Protein AF-0000000074022578 (afdb_homodimer)

Nearest PDB structures (foldseek):
  7dhf-assembly2_B  TM=2.311E-01  e=5.579E-01  Vibrio vulnificus
  8ev3-assembly1_x  TM=5.464E-01  e=2.490E+00  Schizosaccharomyces pombe

InterPro domains:
  IPR003226 MYG1 exonuclease [PF03690] (6-300)
  IPR003226 MYG1 exonuclease [PTHR11215] (5-303)

Foldseek 3Di:
DAAAEEEEADDQDFPQVLLLCLLVCLLRVNHYYHHHQDQVVQQQDPNYAAFCHDQDDDVVSNHQHQPHVPGDADPVRQGFHRNLSSLVNRVLVSLVSLVQDPVCSVVLSVVCCVPPRRVSGCPVVVVDDLCVVPPCSCVDPRNVLSVLQDDPPPPDPCRNVVSSVVSNVVSSVVSSVSSVLSSQLVVCLVQLLVQLVVCVQPLEGEHAADGDRQVSCVVVVVLSNFWYWYDDVQKIKIFFDAPDPVDPHGSFFFDQQQAFDAAPSNCVSQVFHQWGHAHNRRGMTMGRDPVRVVSSVVSRSVVRD/DAAAEEEEADDQDFPQVLLLCLLVCLLRVNHDYHHHQDQVVQQQDPNYAAFCHDQDDDVVSNHQHQPHVPGDADPVRQGFHRNLSSLVNRVLVSLVSLVQDPVCSVVLSVVCCVPPRRVSGCPVVVVDDLCVCPPCSCVDPRNVLSVLQDDPPPPDPCRNVVSSVVSNVVSSVVSSVSSVLSSQLVVCLVQLLVQLVVCVQPLEGEHAADGDRQVSCVVVVVLSNAWYWYDDVQKIKIFFDAPDPVDPHGSFFFDQQQAFDAQPSNCVSQVFHQWGHAHNRRGMTMGRDPVRVVSSVVSRSVVRD

Secondary structure (DSSP, 8-state):
----EEEE--SS--HHHHHHHHHHHHHSTTPEEEE---HHHHS--TTEEEES-SS-EETTTTEE---SSSPPB-TTSPBP-HHHHHHHHHHHHHHHHTT--HHHHHHHHHHHIIIIIHHHHHHHHTSS-GGGGGGGGGGBHHHHHHTTSPPTT---TTHHHHHHHHHHHHHHHHHHHHHHHHHHHHHHHHHHHHHHHHHTT-SEEE-SSS---HHHHHHTT-TT--EEEEEETTEEEEEE-BS-TT---BSSPPPGGGTT-BHHHHHHHHT-TTEEEE-TTSSEEEESSHHHHHHHHHHHHHHH-/----EEEE--SS--HHHHHHHHHHHHHSTTPEEEE---HHHHS--TTEEEES-SS-EETTTTEE---SSSPPB-TTSPBP-HHHHHHHHHHHHHHHHTT--HHHHHHHHHHHIIIIIHHHHHHHHTSS-GGGGGGGGGGBHHHHHHTTSPPTT---TTHHHHHHHHHHHHHHHHHHHHHHHHHHHHHHHHHHHHHHHHHTT-SEEE-SSS---HHHHHHTT-TT--EEEEEETTEEEEEE-BS-TT---BSSPPPGGGTT-BHHHHHHHH--TTEEEE-TTSSEEEESSHHHHHHHHHHHHHHH-

pLDDT: mean 96.62, std 3.14, range [71.25, 98.94]

Radius of gyration: 27.1 Å; Cα contacts (8 Å, |Δi|>4): 1157; chains: 2; bounding box: 61×81×57 Å

Sequence (610 aa):
MTITHLVTHSGGFHADELLSSVVLTRLFPDAEIVRTRDKTMIAPAGEKIIYDVGGAYDAEAQIFDHHQRPGPMRSDDQPYSSFGLIWAHYGRAYLESMDVPADDIEAIHHKFDTKFVLPIDLLDNGAMEPSVAGPLSVLTLPSLLGSLKPVFDDASPTADDDAFMSALPIARSFVEAQIRNLAAKFRSRQIVDKAIADAGTSPILELPMGMPFRSALDDAEADHILFVVVPRGEDWTLGGIKLSGDTFDQRADLPASWAGLTDEALEAACGVKGAKFCHNARFIAVADSRDAIMEMAQIAVKEAQMTITHLVTHSGGFHADELLSSVVLTRLFPDAEIVRTRDKTMIAPAGEKIIYDVGGAYDAEAQIFDHHQRPGPMRSDDQPYSSFGLIWAHYGRAYLESMDVPADDIEAIHHKFDTKFVLPIDLLDNGAMEPSVAGPLSVLTLPSLLGSLKPVFDDASPTADDDAFMSALPIARSFVEAQIRNLAAKFRSRQIVDKAIADAGTSPILELPMGMPFRSALDDAEADHILFVVVPRGEDWTLGGIKLSGDTFDQRADLPASWAGLTDEALEAACGVKGAKFCHNARFIAVADSRDAIMEMAQIAVKEAQ

Organism: NCBI:txid1655543

Structure (mmCIF, N/CA/C/O backbone):
data_AF-0000000074022578-model_v1
#
loop_
_entity.id
_entity.type
_entity.pdbx_description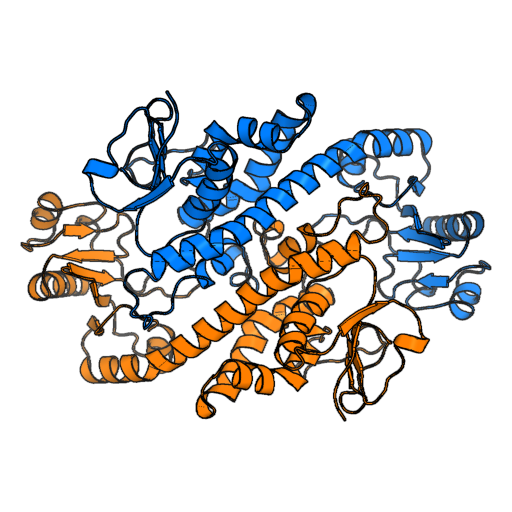
1 polymer 'Metal-dependent hydrolase'
#
loop_
_atom_site.group_PDB
_atom_site.id
_atom_site.type_symbol
_atom_site.label_atom_id
_atom_site.label_alt_id
_atom_site.label_comp_id
_atom_site.label_asym_id
_atom_site.label_entity_id
_atom_site.label_seq_id
_atom_site.pdbx_PDB_ins_code
_atom_site.Cartn_x
_atom_site.Cartn_y
_atom_site.Cartn_z
_atom_site.occupancy
_atom_site.B_iso_or_equiv
_atom_site.auth_seq_id
_atom_site.auth_comp_id
_atom_site.auth_asym_id
_atom_site.auth_atom_id
_atom_site.pdbx_PDB_model_num
ATOM 1 N N . MET A 1 1 ? -25.031 -19.594 18.766 1 71.25 1 MET A N 1
ATOM 2 C CA . MET A 1 1 ? -23.922 -20.516 18.5 1 71.25 1 MET A CA 1
ATOM 3 C C . MET A 1 1 ? -22.609 -19.75 18.359 1 71.25 1 MET A C 1
ATOM 5 O O . MET A 1 1 ? -22.594 -18.625 17.875 1 71.25 1 MET A O 1
ATOM 9 N N . THR A 1 2 ? -21.609 -20.25 19.094 1 91.69 2 THR A N 1
ATOM 10 C CA . THR A 1 2 ? -20.312 -19.594 19.141 1 91.69 2 THR A CA 1
ATOM 11 C C . THR A 1 2 ? -19.484 -19.938 17.906 1 91.69 2 THR A C 1
ATOM 13 O O . THR A 1 2 ? -19.422 -21.109 17.5 1 91.69 2 THR A O 1
ATOM 16 N N . ILE A 1 3 ? -19.031 -18.984 17.172 1 97.06 3 ILE A N 1
ATOM 17 C CA . ILE A 1 3 ? -18.156 -19.188 16.016 1 97.06 3 ILE A CA 1
ATOM 18 C C . ILE A 1 3 ? -16.797 -19.703 16.469 1 97.06 3 ILE A C 1
ATOM 20 O O . ILE A 1 3 ? -16.109 -19.047 17.266 1 97.06 3 ILE A O 1
ATOM 24 N N . THR A 1 4 ? -16.359 -20.922 15.961 1 97.88 4 THR A N 1
ATOM 25 C CA . THR A 1 4 ? -15.125 -21.531 16.422 1 97.88 4 THR A CA 1
ATOM 26 C C . THR A 1 4 ? -14.102 -21.578 15.289 1 97.88 4 THR A C 1
ATOM 28 O O . THR A 1 4 ? -12.898 -21.719 15.531 1 97.88 4 THR A O 1
ATOM 31 N N . HIS A 1 5 ? -14.594 -21.5 14.023 1 98.38 5 HIS A N 1
ATOM 32 C CA . HIS A 1 5 ? -13.688 -21.641 12.898 1 98.38 5 HIS A CA 1
ATOM 33 C C . HIS A 1 5 ? -13.945 -20.562 11.844 1 98.38 5 HIS A C 1
ATOM 35 O O . HIS A 1 5 ? -15.102 -20.281 11.508 1 98.38 5 HIS A O 1
ATOM 41 N N . LEU A 1 6 ? -12.93 -19.953 11.367 1 98.81 6 LEU A N 1
ATOM 42 C CA . LEU A 1 6 ? -12.898 -19.094 10.18 1 98.81 6 LEU A CA 1
ATOM 43 C C . LEU A 1 6 ? -12.188 -19.797 9.023 1 98.81 6 LEU A C 1
ATOM 45 O O . LEU A 1 6 ? -10.961 -19.938 9.047 1 98.81 6 LEU A O 1
ATOM 49 N N . VAL A 1 7 ? -12.914 -20.219 8.016 1 98.75 7 VAL A N 1
ATOM 50 C CA . VAL A 1 7 ? -12.398 -21.156 7.027 1 98.75 7 VAL A CA 1
ATOM 51 C C . VAL A 1 7 ? -12.203 -20.438 5.688 1 98.75 7 VAL A C 1
ATOM 53 O O . VAL A 1 7 ? -13.141 -19.828 5.164 1 98.75 7 VAL A O 1
ATOM 56 N N . THR A 1 8 ? -11.062 -20.422 5.102 1 98.69 8 THR A N 1
ATOM 57 C CA . THR A 1 8 ? -10.742 -19.875 3.783 1 98.69 8 THR A CA 1
ATOM 58 C C . THR A 1 8 ? -9.812 -20.828 3.027 1 98.69 8 THR A C 1
ATOM 60 O O . THR A 1 8 ? -9.492 -21.906 3.514 1 98.69 8 THR A O 1
ATOM 63 N N . HIS A 1 9 ? -9.414 -20.516 1.841 1 96.88 9 HIS A N 1
ATOM 64 C CA . HIS A 1 9 ? -8.695 -21.469 1.003 1 96.88 9 HIS A CA 1
ATOM 65 C C . HIS A 1 9 ? -7.219 -21.531 1.382 1 96.88 9 HIS A C 1
ATOM 67 O O . HIS A 1 9 ? -6.656 -20.547 1.863 1 96.88 9 HIS A O 1
ATOM 73 N N . SER A 1 10 ? -6.613 -22.672 1.187 1 95.62 10 SER A N 1
ATOM 74 C CA . SER A 1 10 ? -5.176 -22.859 1.371 1 95.62 10 SER A CA 1
ATOM 75 C C . SER A 1 10 ? -4.391 -22.328 0.176 1 95.62 10 SER A C 1
ATOM 77 O O . SER A 1 10 ? -4.98 -21.828 -0.789 1 95.62 10 SER A O 1
ATOM 79 N N . GLY A 1 11 ? -3.023 -22.312 0.274 1 94 11 GLY A N 1
ATOM 80 C CA . GLY A 1 11 ? -2.184 -21.875 -0.829 1 94 11 GLY A CA 1
ATOM 81 C C . GLY A 1 11 ? -1.957 -20.375 -0.843 1 94 11 GLY A C 1
ATOM 82 O O . GLY A 1 11 ? -2.018 -19.719 0.201 1 94 11 GLY A O 1
ATOM 83 N N . GLY A 1 12 ? -1.578 -19.875 -2 1 94.94 12 GLY A N 1
ATOM 84 C CA . GLY A 1 12 ? -1.335 -18.453 -2.131 1 94.94 12 GLY A CA 1
ATOM 85 C C . GLY A 1 12 ? -2.549 -17.609 -1.796 1 94.94 12 GLY A C 1
ATOM 86 O O . GLY A 1 12 ? -3.658 -17.891 -2.25 1 94.94 12 GLY A O 1
ATOM 87 N N . PHE A 1 13 ? -2.365 -16.641 -0.961 1 97.62 13 PHE A N 1
ATOM 88 C CA . PHE A 1 13 ? -3.482 -15.82 -0.514 1 97.62 13 PHE A CA 1
ATOM 89 C C . PHE A 1 13 ? -3.59 -14.555 -1.352 1 97.62 13 PHE A C 1
ATOM 91 O O . PHE A 1 13 ? -2.646 -14.188 -2.053 1 97.62 13 PHE A O 1
ATOM 98 N N . HIS A 1 14 ? -4.754 -13.984 -1.362 1 97.38 14 HIS A N 1
ATOM 99 C CA . HIS A 1 14 ? -5.062 -12.703 -1.983 1 97.38 14 HIS A CA 1
ATOM 100 C C . HIS A 1 14 ? -5.48 -11.672 -0.94 1 97.38 14 HIS A C 1
ATOM 102 O O . HIS A 1 14 ? -5.688 -12.016 0.227 1 97.38 14 HIS A O 1
ATOM 108 N N . ALA A 1 15 ? -5.562 -10.461 -1.386 1 98.62 15 ALA A N 1
ATOM 109 C CA . ALA A 1 15 ? -5.891 -9.367 -0.472 1 98.62 15 ALA A CA 1
ATOM 110 C C . ALA A 1 15 ? -7.289 -9.547 0.112 1 98.62 15 ALA A C 1
ATOM 112 O O . ALA A 1 15 ? -7.523 -9.242 1.284 1 98.62 15 ALA A O 1
ATOM 113 N N . ASP A 1 16 ? -8.266 -10.055 -0.686 1 98.62 16 ASP A N 1
ATOM 114 C CA . ASP A 1 16 ? -9.656 -10.055 -0.247 1 98.62 16 ASP A CA 1
ATOM 115 C C . ASP A 1 16 ? -9.859 -10.984 0.944 1 98.62 16 ASP A C 1
ATOM 117 O O . ASP A 1 16 ? -10.422 -10.586 1.964 1 98.62 16 ASP A O 1
ATOM 121 N N . GLU A 1 17 ? -9.328 -12.203 0.946 1 98.75 17 GLU A N 1
ATOM 122 C CA . GLU A 1 17 ? -9.555 -13.07 2.1 1 98.75 17 GLU A CA 1
ATOM 123 C C . GLU A 1 17 ? -8.664 -12.664 3.271 1 98.75 17 GLU A C 1
ATOM 125 O O . GLU A 1 17 ? -9.023 -12.875 4.434 1 98.75 17 GLU A O 1
ATOM 130 N N . LEU A 1 18 ? -7.473 -12.109 2.977 1 98.88 18 LEU A N 1
ATOM 131 C CA . LEU A 1 18 ? -6.637 -11.594 4.051 1 98.88 18 LEU A CA 1
ATOM 132 C C . LEU A 1 18 ? -7.336 -10.461 4.793 1 98.88 18 LEU A C 1
ATOM 134 O O . LEU A 1 18 ? -7.387 -10.453 6.023 1 98.88 18 LEU A O 1
ATOM 138 N N . LEU A 1 19 ? -7.891 -9.531 4.098 1 98.94 19 LEU A N 1
ATOM 139 C CA . LEU A 1 19 ? -8.578 -8.391 4.691 1 98.94 19 LEU A CA 1
ATOM 140 C C . LEU A 1 19 ? -9.883 -8.828 5.348 1 98.94 19 LEU A C 1
ATOM 142 O O . LEU A 1 19 ? -10.289 -8.266 6.367 1 98.94 19 LEU A O 1
ATOM 146 N N . SER A 1 20 ? -10.578 -9.836 4.75 1 98.94 20 SER A N 1
ATOM 147 C CA . SER A 1 20 ? -11.719 -10.453 5.434 1 98.94 20 SER A CA 1
ATOM 148 C C . SER A 1 20 ? -11.312 -10.992 6.805 1 98.94 20 SER A C 1
ATOM 150 O O . SER A 1 20 ? -12.047 -10.82 7.781 1 98.94 20 SER A O 1
ATOM 152 N N . SER A 1 21 ? -10.188 -11.602 6.859 1 98.94 21 SER A N 1
ATOM 153 C CA . SER A 1 21 ? -9.695 -12.195 8.102 1 98.94 21 SER A CA 1
ATOM 154 C C . SER A 1 21 ? -9.422 -11.125 9.148 1 98.94 21 SER A C 1
ATOM 156 O O . SER A 1 21 ? -9.586 -11.367 10.352 1 98.94 21 SER A O 1
ATOM 158 N N . VAL A 1 22 ? -8.984 -9.922 8.75 1 98.94 22 VAL A N 1
ATOM 159 C CA . VAL A 1 22 ? -8.789 -8.812 9.68 1 98.94 22 VAL A CA 1
ATOM 160 C C . VAL A 1 22 ? -10.102 -8.516 10.406 1 98.94 22 VAL A C 1
ATOM 162 O O . VAL A 1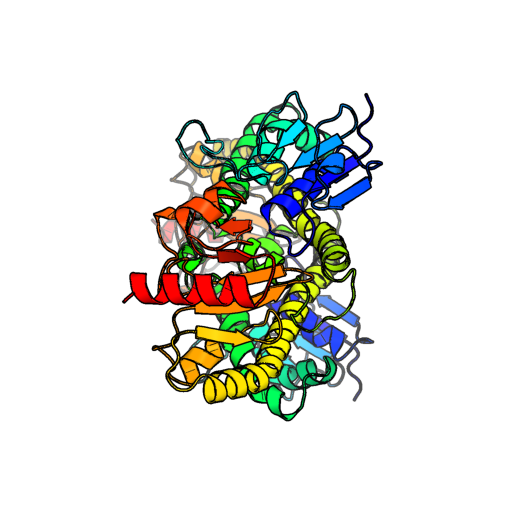 22 ? -10.117 -8.43 11.641 1 98.94 22 VAL A O 1
ATOM 165 N N . VAL A 1 23 ? -11.18 -8.445 9.672 1 98.94 23 VAL A N 1
ATOM 166 C CA . VAL A 1 23 ? -12.492 -8.125 10.234 1 98.94 23 VAL A CA 1
ATOM 167 C C . VAL A 1 23 ? -12.953 -9.266 11.148 1 98.94 23 VAL A C 1
ATOM 169 O O . VAL A 1 23 ? -13.312 -9.031 12.305 1 98.94 23 VAL A O 1
ATOM 172 N N . LEU A 1 24 ? -12.836 -10.477 10.664 1 98.94 24 LEU A N 1
ATOM 173 C CA . LEU A 1 24 ? -13.43 -11.625 11.336 1 98.94 24 LEU A CA 1
ATOM 174 C C . LEU A 1 24 ? -12.656 -11.969 12.609 1 98.94 24 LEU A C 1
ATOM 176 O O . LEU A 1 24 ? -13.25 -12.359 13.617 1 98.94 24 LEU A O 1
ATOM 180 N N . THR A 1 25 ? -11.336 -11.852 12.633 1 98.88 25 THR A N 1
ATOM 181 C CA . THR A 1 25 ? -10.547 -12.227 13.797 1 98.88 25 THR A CA 1
ATOM 182 C C . THR A 1 25 ? -10.727 -11.211 14.922 1 98.88 25 THR A C 1
ATOM 184 O O . THR A 1 25 ? -10.469 -11.508 16.094 1 98.88 25 THR A O 1
ATOM 187 N N . ARG A 1 26 ? -11.078 -9.984 14.594 1 98.62 26 ARG A N 1
ATOM 188 C CA . ARG A 1 26 ? -11.414 -9.039 15.648 1 98.62 26 ARG A CA 1
ATOM 189 C C . ARG A 1 26 ? -12.758 -9.375 16.281 1 98.62 26 ARG A C 1
ATOM 191 O O . ARG A 1 26 ? -12.906 -9.305 17.5 1 98.62 26 ARG A O 1
ATOM 198 N N . LEU A 1 27 ? -13.734 -9.727 15.469 1 98.69 27 LEU A N 1
ATOM 199 C CA . LEU A 1 27 ? -15.086 -9.992 15.938 1 98.69 27 LEU A CA 1
ATOM 200 C C . LEU A 1 27 ? -15.164 -11.344 16.641 1 98.69 27 LEU A C 1
ATOM 202 O O . LEU A 1 27 ? -15.984 -11.531 17.547 1 98.69 27 LEU A O 1
ATOM 206 N N . PHE A 1 28 ? -14.344 -12.273 16.203 1 98.56 28 PHE A N 1
ATOM 207 C CA . PHE A 1 28 ? -14.305 -13.617 16.766 1 98.56 28 PHE A CA 1
ATOM 208 C C . PHE A 1 28 ? -12.883 -13.992 17.172 1 98.56 28 PHE A C 1
ATOM 210 O O . PHE A 1 28 ? -12.297 -14.93 16.609 1 98.56 28 PHE A O 1
ATOM 217 N N . PRO A 1 29 ? -12.375 -13.422 18.203 1 97.69 29 PRO A N 1
ATOM 218 C CA . PRO A 1 29 ? -10.961 -13.531 18.562 1 97.69 29 PRO A CA 1
ATOM 219 C C . PRO A 1 29 ? -10.57 -14.938 19.016 1 97.69 29 PRO A C 1
ATOM 221 O O . PRO A 1 29 ? -9.391 -15.305 18.969 1 97.69 29 PRO A O 1
ATOM 224 N N . ASP A 1 30 ? -11.5 -15.766 19.375 1 97.69 30 ASP A N 1
ATOM 225 C CA . ASP A 1 30 ? -11.195 -17.109 19.875 1 97.69 30 ASP A CA 1
ATOM 226 C C . ASP A 1 30 ? -11.297 -18.141 18.766 1 97.69 30 ASP A C 1
ATOM 228 O O . ASP A 1 30 ? -10.953 -19.312 18.969 1 97.69 30 ASP A O 1
ATOM 232 N N . ALA A 1 31 ? -11.82 -17.719 17.594 1 98.56 31 ALA A N 1
ATOM 233 C CA . ALA A 1 31 ? -11.969 -18.641 16.469 1 98.56 31 ALA A CA 1
ATOM 234 C C . ALA A 1 31 ? -10.617 -18.969 15.844 1 98.56 31 ALA A C 1
ATOM 236 O O . ALA A 1 31 ? -9.734 -18.109 15.789 1 98.56 31 ALA A O 1
ATOM 237 N N . GLU A 1 32 ? -10.484 -20.156 15.406 1 98.38 32 GLU A N 1
ATOM 238 C CA . GLU A 1 32 ? -9.281 -20.594 14.703 1 98.38 32 GLU A CA 1
ATOM 239 C C . GLU A 1 32 ? -9.398 -20.359 13.203 1 98.38 32 GLU A C 1
ATOM 241 O O . GLU A 1 32 ? -10.406 -20.719 12.594 1 98.38 32 GLU A O 1
ATOM 246 N N . ILE A 1 33 ? -8.422 -19.766 12.586 1 98.69 33 ILE A N 1
ATOM 247 C CA . ILE A 1 33 ? -8.367 -19.672 11.133 1 98.69 33 ILE A CA 1
ATOM 248 C C . ILE A 1 33 ? -7.938 -21.016 10.539 1 98.69 33 ILE A C 1
ATOM 250 O O . ILE A 1 33 ? -6.906 -21.562 10.93 1 98.69 33 ILE A O 1
ATOM 254 N N . VAL A 1 34 ? -8.695 -21.516 9.664 1 98.44 34 VAL A N 1
ATOM 255 C CA . VAL A 1 34 ? -8.406 -22.766 8.969 1 98.44 34 VAL A CA 1
ATOM 256 C C . VAL A 1 34 ? -8.281 -22.5 7.469 1 98.44 34 VAL A C 1
ATOM 258 O O . VAL A 1 34 ? -9.25 -22.094 6.82 1 98.44 34 VAL A O 1
ATOM 261 N N . ARG A 1 35 ? -7.145 -22.703 6.93 1 98.25 35 ARG A N 1
ATOM 262 C CA . ARG A 1 35 ? -6.926 -22.562 5.492 1 98.25 35 ARG A CA 1
ATOM 263 C C . ARG A 1 35 ? -6.867 -23.922 4.812 1 98.25 35 ARG A C 1
ATOM 265 O O . ARG A 1 35 ? -5.918 -24.688 5.02 1 98.25 35 ARG A O 1
ATOM 272 N N . THR A 1 36 ? -7.898 -24.219 4.016 1 97.06 36 THR A N 1
ATOM 273 C CA . THR A 1 36 ? -8.039 -25.562 3.496 1 97.06 36 THR A CA 1
ATOM 274 C C . THR A 1 36 ? -8.883 -25.578 2.223 1 97.06 36 THR A C 1
ATOM 276 O O . THR A 1 36 ? -9.562 -24.594 1.918 1 97.06 36 THR A O 1
ATOM 279 N N . ARG A 1 37 ? -8.742 -26.641 1.455 1 90.19 37 ARG A N 1
ATOM 280 C CA . ARG A 1 37 ? -9.617 -26.875 0.31 1 90.19 37 ARG A CA 1
ATOM 281 C C . ARG A 1 37 ? -10.445 -28.141 0.503 1 90.19 37 ARG A C 1
ATOM 283 O O . ARG A 1 37 ? -11.133 -28.594 -0.419 1 90.19 37 ARG A O 1
ATOM 290 N N . ASP A 1 38 ? -10.328 -28.656 1.715 1 93.44 38 ASP A N 1
ATOM 291 C CA . ASP A 1 38 ? -11.094 -29.859 2.053 1 93.44 38 ASP A CA 1
ATOM 292 C C . ASP A 1 38 ? -12.594 -29.562 2.043 1 93.44 38 ASP A C 1
ATOM 294 O O . ASP A 1 38 ? -13.078 -28.734 2.816 1 93.44 38 ASP A O 1
ATOM 298 N N . LYS A 1 39 ? -13.367 -30.297 1.326 1 91.5 39 LYS A N 1
ATOM 299 C CA . LYS A 1 39 ? -14.789 -30.047 1.109 1 91.5 39 LYS A CA 1
ATOM 300 C C . LYS A 1 39 ? -15.578 -30.203 2.408 1 91.5 39 LYS A C 1
ATOM 302 O O . LYS A 1 39 ? -16.578 -29.5 2.619 1 91.5 39 LYS A O 1
ATOM 307 N N . THR A 1 40 ? -15.148 -31.094 3.162 1 93.31 40 THR A N 1
ATOM 308 C CA . THR A 1 40 ? -15.844 -31.328 4.426 1 93.31 40 THR A CA 1
ATOM 309 C C . THR A 1 40 ? -15.719 -30.109 5.344 1 93.31 40 THR A C 1
ATOM 311 O O . THR A 1 40 ? -16.688 -29.734 6.008 1 93.31 40 THR A O 1
ATOM 314 N N . MET A 1 41 ? -14.562 -29.516 5.336 1 94.5 41 MET A N 1
ATOM 315 C CA . MET A 1 41 ? -14.312 -28.359 6.191 1 94.5 41 MET A CA 1
ATOM 316 C C . MET A 1 41 ? -14.969 -27.109 5.621 1 94.5 41 MET A C 1
ATOM 318 O O . MET A 1 41 ? -15.32 -26.188 6.367 1 94.5 41 MET A O 1
ATOM 322 N N . ILE A 1 42 ? -15.18 -27.109 4.332 1 96 42 ILE A N 1
ATOM 323 C CA . ILE A 1 42 ? -15.711 -25.922 3.672 1 96 42 ILE A CA 1
ATOM 324 C C . ILE A 1 42 ? -17.234 -25.984 3.633 1 96 42 ILE A C 1
ATOM 326 O O . ILE A 1 42 ? -17.891 -25.016 3.232 1 96 42 ILE A O 1
ATOM 330 N N . ALA A 1 43 ? -17.859 -26.969 4.148 1 95.12 43 ALA A N 1
ATOM 331 C CA . ALA A 1 43 ? -19.312 -27.078 4.223 1 95.12 43 ALA A CA 1
ATOM 332 C C . ALA A 1 43 ? -19.875 -26.188 5.328 1 95.12 43 ALA A C 1
ATOM 334 O O . ALA A 1 43 ? -19.328 -26.156 6.441 1 95.12 43 ALA A O 1
ATOM 335 N N . PRO A 1 44 ? -20.875 -25.406 4.996 1 94.94 44 PRO A N 1
ATOM 336 C CA . PRO A 1 44 ? -21.453 -24.531 6.016 1 94.94 44 PRO A CA 1
ATOM 337 C C . PRO A 1 44 ? -21.891 -25.281 7.27 1 94.94 44 PRO A C 1
ATOM 339 O O . PRO A 1 44 ? -22.375 -26.406 7.18 1 94.94 44 PRO A O 1
ATOM 342 N N . ALA A 1 45 ? -21.641 -24.672 8.359 1 94.69 45 ALA A N 1
ATOM 343 C CA . ALA A 1 45 ? -22.047 -25.125 9.688 1 94.69 45 ALA A CA 1
ATOM 344 C C . ALA A 1 45 ? -22.203 -23.938 10.641 1 94.69 45 ALA A C 1
ATOM 346 O O . ALA A 1 45 ? -21.625 -22.891 10.438 1 94.69 45 ALA A O 1
ATOM 347 N N . GLY A 1 46 ? -22.984 -24.109 11.68 1 94.25 46 GLY A N 1
ATOM 348 C CA . GLY A 1 46 ? -23.344 -23.016 12.578 1 94.25 46 GLY A CA 1
ATOM 349 C C . GLY A 1 46 ? -22.141 -22.438 13.297 1 94.25 46 GLY A C 1
ATOM 350 O O . GLY A 1 46 ? -22.172 -21.266 13.695 1 94.25 46 GLY A O 1
ATOM 351 N N . GLU A 1 47 ? -21.141 -23.172 13.422 1 96.62 47 GLU A N 1
ATOM 352 C CA . GLU A 1 47 ? -19.984 -22.719 14.195 1 96.62 47 GLU A CA 1
ATOM 353 C C . GLU A 1 47 ? -18.875 -22.219 13.289 1 96.62 47 GLU A C 1
ATOM 355 O O . GLU A 1 47 ? -17.781 -21.875 13.766 1 96.62 47 GLU A O 1
ATOM 360 N N . LYS A 1 48 ? -19.109 -22.109 11.961 1 97.88 48 LYS A N 1
ATOM 361 C CA . LYS A 1 48 ? -18.078 -21.734 10.992 1 97.88 48 LYS A CA 1
ATOM 362 C C . LYS A 1 48 ? -18.5 -20.5 10.195 1 97.88 48 LYS A C 1
ATOM 364 O O . LYS A 1 48 ? -19.688 -20.281 9.961 1 97.88 48 LYS A O 1
ATOM 369 N N . ILE A 1 49 ? -17.578 -19.672 9.844 1 98.69 49 ILE A N 1
ATOM 370 C CA . ILE A 1 49 ? -17.688 -18.688 8.773 1 98.69 49 ILE A CA 1
ATOM 371 C C . ILE A 1 49 ? -16.766 -19.062 7.621 1 98.69 49 ILE A C 1
ATOM 373 O O . ILE A 1 49 ? -15.555 -19.219 7.816 1 98.69 49 ILE A O 1
ATOM 377 N N . ILE A 1 50 ? -17.328 -19.328 6.484 1 98.81 50 ILE A N 1
ATOM 378 C CA . ILE A 1 50 ? -16.594 -19.719 5.293 1 98.81 50 ILE A CA 1
ATOM 379 C C . ILE A 1 50 ? -16.5 -18.547 4.324 1 98.81 50 ILE A C 1
ATOM 381 O O . ILE A 1 50 ? -17.5 -17.891 4.027 1 98.81 50 ILE A O 1
ATOM 385 N N . TYR A 1 51 ? -15.297 -18.219 3.881 1 98.75 51 TYR A N 1
ATOM 386 C CA . TYR A 1 51 ? -15.148 -17.062 3.008 1 98.75 51 TYR A CA 1
ATOM 387 C C . TYR A 1 51 ? -14.094 -17.312 1.939 1 98.75 51 TYR A C 1
ATOM 389 O O . TYR A 1 51 ? -13.117 -18.031 2.178 1 98.75 51 TYR A O 1
ATOM 397 N N . ASP A 1 52 ? -14.266 -16.812 0.711 1 98.25 52 ASP A N 1
ATOM 398 C CA . ASP A 1 52 ? -13.438 -16.875 -0.49 1 98.25 52 ASP A CA 1
ATOM 399 C C . ASP A 1 52 ? -13.25 -18.312 -0.956 1 98.25 52 ASP A C 1
ATOM 401 O O . ASP A 1 52 ? -12.273 -18.625 -1.637 1 98.25 52 ASP A O 1
ATOM 405 N N . VAL A 1 53 ? -14 -19.219 -0.473 1 96.38 53 VAL A N 1
ATOM 406 C CA . VAL A 1 53 ? -14.016 -20.625 -0.861 1 96.38 53 VAL A CA 1
ATOM 407 C C . VAL A 1 53 ? -15.414 -21.203 -0.642 1 96.38 53 VAL A C 1
ATOM 409 O O . VAL A 1 53 ? -16.25 -20.594 0.037 1 96.38 53 VAL A O 1
ATOM 412 N N . GLY A 1 54 ? -15.75 -22.312 -1.294 1 94.06 54 GLY A N 1
ATOM 413 C CA . GLY A 1 54 ? -17.016 -23 -1.048 1 94.06 54 GLY A CA 1
ATOM 414 C C . GLY A 1 54 ? -18.016 -22.812 -2.168 1 94.06 54 GLY A C 1
ATOM 415 O O . GLY A 1 54 ? -18.984 -23.562 -2.27 1 94.06 54 GLY A O 1
ATOM 416 N N . GLY A 1 55 ? -17.891 -21.75 -2.99 1 93.12 55 GLY A N 1
ATOM 417 C CA . GLY A 1 55 ? -18.625 -21.625 -4.242 1 93.12 55 GLY A CA 1
ATOM 418 C C . GLY A 1 55 ? -20.031 -21.078 -4.066 1 93.12 55 GLY A C 1
ATOM 419 O O . GLY A 1 55 ? -20.891 -21.281 -4.918 1 93.12 55 GLY A O 1
ATOM 420 N N . ALA A 1 56 ? -20.281 -20.422 -2.898 1 95.75 56 ALA A N 1
ATOM 421 C CA . ALA A 1 56 ? -21.625 -19.891 -2.668 1 95.75 56 ALA A CA 1
ATOM 422 C C . ALA A 1 56 ? -21.562 -18.609 -1.83 1 95.75 56 ALA A C 1
ATOM 424 O O . ALA A 1 56 ? -20.578 -18.375 -1.121 1 95.75 56 ALA A O 1
ATOM 425 N N . TYR A 1 57 ? -22.609 -17.859 -1.95 1 97.94 57 TYR A N 1
ATOM 426 C CA . TYR A 1 57 ? -22.859 -16.734 -1.054 1 97.94 57 TYR A CA 1
ATOM 427 C C . TYR A 1 57 ? -24.234 -16.844 -0.408 1 97.94 57 TYR A C 1
ATOM 429 O O . TYR A 1 57 ? -25.25 -16.781 -1.096 1 97.94 57 TYR A O 1
ATOM 437 N N . ASP A 1 58 ? -24.219 -17 0.796 1 97.75 58 ASP A N 1
ATOM 438 C CA . ASP A 1 58 ? -25.391 -17.062 1.657 1 97.75 58 ASP A CA 1
ATOM 439 C C . ASP A 1 58 ? -25.062 -16.578 3.07 1 97.75 58 ASP A C 1
ATOM 441 O O . ASP A 1 58 ? -24.516 -17.344 3.873 1 97.75 58 ASP A O 1
ATOM 445 N N . ALA A 1 59 ? -25.406 -15.422 3.42 1 96 59 ALA A N 1
ATOM 446 C CA . ALA A 1 59 ? -25.031 -14.797 4.688 1 96 59 ALA A CA 1
ATOM 447 C C . ALA A 1 59 ? -25.594 -15.57 5.871 1 96 59 ALA A C 1
ATOM 449 O O . ALA A 1 59 ? -24.969 -15.664 6.926 1 96 59 ALA A O 1
ATOM 450 N N . GLU A 1 60 ? -26.828 -16.094 5.719 1 96.19 60 GLU A N 1
ATOM 451 C CA . GLU A 1 60 ? -27.438 -16.859 6.797 1 96.19 60 GLU A CA 1
ATOM 452 C C . GLU A 1 60 ? -26.672 -18.141 7.066 1 96.19 60 GLU A C 1
ATOM 454 O O . GLU A 1 60 ? -26.531 -18.562 8.219 1 96.19 60 GLU A O 1
ATOM 459 N N . ALA A 1 61 ? -26.234 -18.734 6.004 1 96.88 61 ALA A N 1
ATOM 460 C CA . ALA A 1 61 ? -25.453 -19.969 6.129 1 96.88 61 ALA A CA 1
ATOM 461 C C . ALA A 1 61 ? -23.984 -19.672 6.414 1 96.88 61 ALA A C 1
ATOM 463 O O . ALA A 1 61 ? -23.188 -20.594 6.566 1 96.88 61 ALA A O 1
ATOM 464 N N . GLN A 1 62 ? -23.578 -18.422 6.438 1 97.56 62 GLN A N 1
ATOM 465 C CA . GLN A 1 62 ? -22.25 -17.906 6.766 1 97.56 62 GLN A CA 1
ATOM 466 C C . GLN A 1 62 ? -21.203 -18.422 5.777 1 97.56 62 GLN A C 1
ATOM 468 O O . GLN A 1 62 ? -20.141 -18.906 6.184 1 97.56 62 GLN A O 1
ATOM 473 N N . ILE A 1 63 ? -21.547 -18.422 4.527 1 98.31 63 ILE A N 1
ATOM 474 C CA . ILE A 1 63 ? -20.625 -18.719 3.436 1 98.31 63 ILE A CA 1
ATOM 475 C C . ILE A 1 63 ? -20.531 -17.516 2.494 1 98.31 63 ILE A C 1
ATOM 477 O O . ILE A 1 63 ? -21.547 -17.031 2.002 1 98.31 63 ILE A O 1
ATOM 481 N N . PHE A 1 64 ? -19.344 -16.953 2.32 1 98.69 64 PHE A N 1
ATOM 482 C CA . PHE A 1 64 ? -19.062 -15.703 1.614 1 98.69 64 PHE A CA 1
ATOM 483 C C . PHE A 1 64 ? -18.031 -15.914 0.513 1 98.69 64 PHE A C 1
ATOM 485 O O . PHE A 1 64 ? -16.906 -15.414 0.601 1 98.69 64 PHE A O 1
ATOM 492 N N . ASP A 1 65 ? -18.422 -16.625 -0.522 1 97.81 65 ASP A N 1
ATOM 493 C CA . ASP A 1 65 ? -17.578 -16.828 -1.702 1 97.81 65 ASP A CA 1
ATOM 494 C C . ASP A 1 65 ? -18.094 -16 -2.883 1 97.81 65 ASP A C 1
ATOM 496 O O . ASP A 1 65 ? -19.25 -15.578 -2.902 1 97.81 65 ASP A O 1
ATOM 500 N N . HIS A 1 66 ? -17.203 -15.719 -3.822 1 96.94 66 HIS A N 1
ATOM 501 C CA . HIS A 1 66 ? -17.578 -14.898 -4.965 1 96.94 66 HIS A CA 1
ATOM 502 C C . HIS A 1 66 ? -17.188 -15.562 -6.277 1 96.94 66 HIS A C 1
ATOM 504 O O . HIS A 1 66 ? -17.359 -14.977 -7.352 1 96.94 66 HIS A O 1
ATOM 510 N N . HIS A 1 67 ? -16.75 -16.844 -6.23 1 91.44 67 HIS A N 1
ATOM 511 C CA . HIS A 1 67 ? -16.203 -17.516 -7.406 1 91.44 67 HIS A CA 1
ATOM 512 C C . HIS A 1 67 ? -17.297 -18.203 -8.211 1 91.44 67 HIS A C 1
ATOM 514 O O . HIS A 1 67 ? -17.047 -18.719 -9.305 1 91.44 67 HIS A O 1
ATOM 520 N N . GLN A 1 68 ? -18.516 -18.266 -7.707 1 90.12 68 GLN A N 1
ATOM 521 C CA . GLN A 1 68 ? -19.609 -18.891 -8.43 1 90.12 68 GLN A CA 1
ATOM 522 C C . GLN A 1 68 ? -20.062 -18.031 -9.602 1 90.12 68 GLN A C 1
ATOM 524 O O . GLN A 1 68 ? -19.688 -16.859 -9.695 1 90.12 68 GLN A O 1
ATOM 529 N N . ARG A 1 69 ? -21 -18.734 -10.492 1 85.88 69 ARG A N 1
ATOM 530 C CA . ARG A 1 69 ? -21.594 -18.031 -11.625 1 85.88 69 ARG A CA 1
ATOM 531 C C . ARG A 1 69 ? -23.109 -18.125 -11.602 1 85.88 69 ARG A C 1
ATOM 533 O O . ARG A 1 69 ? -23.672 -19.234 -11.625 1 85.88 69 ARG A O 1
ATOM 540 N N . PRO A 1 70 ? -23.719 -17.047 -11.609 1 89.69 70 PRO A N 1
ATOM 541 C CA . PRO A 1 70 ? -23.156 -15.695 -11.5 1 89.69 70 PRO A CA 1
ATOM 542 C C . PRO A 1 70 ? -22.641 -15.398 -10.094 1 89.69 70 PRO A C 1
ATOM 544 O O . PRO A 1 70 ? -23.094 -15.992 -9.117 1 89.69 70 PRO A O 1
ATOM 547 N N . GLY A 1 71 ? -21.719 -14.523 -9.93 1 92.88 71 GLY A N 1
ATOM 548 C CA . GLY A 1 71 ? -21.203 -14.094 -8.648 1 92.88 71 GLY A CA 1
ATOM 549 C C . GLY A 1 71 ? -22.016 -12.992 -8 1 92.88 71 GLY A C 1
ATOM 550 O O . GLY A 1 71 ? -22.891 -12.406 -8.641 1 92.88 71 GLY A O 1
ATOM 551 N N . PRO A 1 72 ? -21.766 -12.781 -6.773 1 97.31 72 PRO A N 1
ATOM 552 C CA . PRO A 1 72 ? -22.516 -11.734 -6.074 1 97.31 72 PRO A CA 1
ATOM 553 C C . PRO A 1 72 ? -22.156 -10.328 -6.551 1 97.31 72 PRO A C 1
ATOM 555 O O . PRO A 1 72 ? -20.969 -10.031 -6.766 1 97.31 72 PRO A O 1
ATOM 558 N N . MET A 1 73 ? -23.188 -9.523 -6.727 1 97.62 73 MET A N 1
ATOM 559 C CA . MET A 1 73 ? -23.047 -8.164 -7.254 1 97.62 73 MET A CA 1
ATOM 560 C C . MET A 1 73 ? -23.656 -7.145 -6.297 1 97.62 73 MET A C 1
ATOM 562 O O . MET A 1 73 ? -24.609 -7.445 -5.586 1 97.62 73 MET A O 1
ATOM 566 N N . ARG A 1 74 ? -23.047 -5.957 -6.289 1 97.12 74 ARG A N 1
ATOM 567 C CA . ARG A 1 74 ? -23.641 -4.809 -5.605 1 97.12 74 ARG A CA 1
ATOM 568 C C . ARG A 1 74 ? -24.844 -4.285 -6.371 1 97.12 74 ARG A C 1
ATOM 570 O O . ARG A 1 74 ? -25.125 -4.719 -7.492 1 97.12 74 ARG A O 1
ATOM 577 N N . SER A 1 75 ? -25.609 -3.357 -5.777 1 96.12 75 SER A N 1
ATOM 578 C CA . SER A 1 75 ? -26.812 -2.797 -6.391 1 96.12 75 SER A CA 1
ATOM 579 C C . SER A 1 75 ? -26.484 -2.041 -7.672 1 96.12 75 SER A C 1
ATOM 581 O O . SER A 1 75 ? -27.328 -1.93 -8.57 1 96.12 75 SER A O 1
ATOM 583 N N . ASP A 1 76 ? -25.281 -1.579 -7.871 1 96.44 76 ASP A N 1
ATOM 584 C CA . ASP A 1 76 ? -24.859 -0.844 -9.062 1 96.44 76 ASP A CA 1
ATOM 585 C C . ASP A 1 76 ? -24.109 -1.749 -10.031 1 96.44 76 ASP A C 1
ATOM 587 O O . ASP A 1 76 ? -23.344 -1.267 -10.867 1 96.44 76 ASP A O 1
ATOM 591 N N . ASP A 1 77 ? -24.125 -3.074 -9.82 1 96.44 77 ASP A N 1
ATOM 592 C CA . ASP A 1 77 ? -23.656 -4.121 -10.719 1 96.44 77 ASP A CA 1
ATOM 593 C C . ASP A 1 77 ? -22.141 -4.277 -10.633 1 96.44 77 ASP A C 1
ATOM 595 O O . ASP A 1 77 ? -21.516 -4.828 -11.539 1 96.44 77 ASP A O 1
ATOM 599 N N . GLN A 1 78 ? -21.531 -3.682 -9.609 1 97.62 78 GLN A N 1
ATOM 600 C CA . GLN A 1 78 ? -20.109 -3.924 -9.359 1 97.62 78 GLN A CA 1
ATOM 601 C C . GLN A 1 78 ? -19.906 -5.199 -8.547 1 97.62 78 GLN A C 1
ATOM 603 O O . GLN A 1 78 ? -20.641 -5.457 -7.594 1 97.62 78 GLN A O 1
ATOM 608 N N . PRO A 1 79 ? -18.984 -6.016 -8.922 1 98.06 79 PRO A N 1
ATOM 609 C CA . PRO A 1 79 ? -18.828 -7.328 -8.289 1 98.06 79 PRO A CA 1
ATOM 610 C C . PRO A 1 79 ? -18.234 -7.246 -6.883 1 98.06 79 PRO A C 1
ATOM 612 O O . PRO A 1 79 ? -17.406 -6.375 -6.613 1 98.06 79 PRO A O 1
ATOM 615 N N . TYR A 1 80 ? -18.641 -8.18 -5.988 1 98.62 80 TYR A N 1
ATOM 616 C CA . TYR A 1 80 ? -18.062 -8.383 -4.672 1 98.62 80 TYR A CA 1
ATOM 617 C C . TYR A 1 80 ? -16.922 -9.398 -4.734 1 98.62 80 TYR A C 1
ATOM 619 O O . TYR A 1 80 ? -16.984 -10.359 -5.5 1 98.62 80 TYR A O 1
ATOM 627 N N . SER A 1 81 ? -15.898 -9.148 -4.055 1 98.5 81 SER A N 1
ATOM 628 C CA . SER A 1 81 ? -15.055 -10.242 -3.59 1 98.5 81 SER A CA 1
ATOM 629 C C . SER A 1 81 ? -15.438 -10.68 -2.178 1 98.5 81 SER A C 1
ATOM 631 O O . SER A 1 81 ? -16.453 -10.234 -1.641 1 98.5 81 SER A O 1
ATOM 633 N N . SER A 1 82 ? -14.68 -11.602 -1.588 1 98.75 82 SER A N 1
ATOM 634 C CA . SER A 1 82 ? -15 -12.031 -0.23 1 98.75 82 SER A CA 1
ATOM 635 C C . SER A 1 82 ? -14.914 -10.867 0.752 1 98.75 82 SER A C 1
ATOM 637 O O . SER A 1 82 ? -15.672 -10.805 1.723 1 98.75 82 SER A O 1
ATOM 639 N N . PHE A 1 83 ? -14.008 -9.883 0.538 1 98.94 83 PHE A N 1
ATOM 640 C CA . PHE A 1 83 ? -13.828 -8.758 1.447 1 98.94 83 PHE A CA 1
ATOM 641 C C . PHE A 1 83 ? -15.086 -7.887 1.491 1 98.94 83 PHE A C 1
ATOM 643 O O . PHE A 1 83 ? -15.594 -7.578 2.57 1 98.94 83 PHE A O 1
ATOM 650 N N . GLY A 1 84 ? -15.523 -7.559 0.286 1 98.88 84 GLY A N 1
ATOM 651 C CA . GLY A 1 84 ? -16.75 -6.785 0.224 1 98.88 84 GLY A CA 1
ATOM 652 C C . GLY A 1 84 ? -17.938 -7.488 0.868 1 98.88 84 GLY A C 1
ATOM 653 O O . GLY A 1 84 ? -18.75 -6.855 1.542 1 98.88 84 GLY A O 1
ATOM 654 N N . LEU A 1 85 ? -18.062 -8.781 0.68 1 98.94 85 LEU A N 1
ATOM 655 C CA . LEU A 1 85 ? -19.156 -9.547 1.268 1 98.94 85 LEU A CA 1
ATOM 656 C C . LEU A 1 85 ? -19.062 -9.547 2.789 1 98.94 85 LEU A C 1
ATOM 658 O O . LEU A 1 85 ? -20.062 -9.336 3.477 1 98.94 85 LEU A O 1
ATOM 662 N N . ILE A 1 86 ? -17.859 -9.797 3.307 1 98.94 86 ILE A N 1
ATOM 663 C CA . ILE A 1 86 ? -17.641 -9.805 4.75 1 98.94 86 ILE A CA 1
ATOM 664 C C . ILE A 1 86 ? -17.906 -8.422 5.324 1 98.94 86 ILE A C 1
ATOM 666 O O . ILE A 1 86 ? -18.531 -8.289 6.379 1 98.94 86 ILE A O 1
ATOM 670 N N . TRP A 1 87 ? -17.453 -7.352 4.625 1 98.88 87 TRP A N 1
ATOM 671 C CA . TRP A 1 87 ? -17.672 -5.984 5.098 1 98.88 87 TRP A CA 1
ATOM 672 C C . TRP A 1 87 ? -19.156 -5.637 5.113 1 98.88 87 TRP A C 1
ATOM 674 O O . TRP A 1 87 ? -19.641 -5.004 6.055 1 98.88 87 TRP A O 1
ATOM 684 N N . ALA A 1 88 ? -19.828 -6.043 4.043 1 98.69 88 ALA A N 1
ATOM 685 C CA . ALA A 1 88 ? -21.266 -5.777 3.961 1 98.69 88 ALA A CA 1
ATOM 686 C C . ALA A 1 88 ? -22 -6.383 5.152 1 98.69 88 ALA A C 1
ATOM 688 O O . ALA A 1 88 ? -22.922 -5.766 5.703 1 98.69 88 ALA A O 1
ATOM 689 N N . HIS A 1 89 ? -21.625 -7.539 5.598 1 98.62 89 HIS A N 1
ATOM 690 C CA . HIS A 1 89 ? -22.359 -8.273 6.621 1 98.62 89 HIS A CA 1
ATOM 691 C C . HIS A 1 89 ? -21.828 -7.953 8.016 1 98.62 89 HIS A C 1
ATOM 693 O O . HIS A 1 89 ? -22.594 -7.805 8.961 1 98.62 89 HIS A O 1
ATOM 699 N N . TYR A 1 90 ? -20.469 -7.844 8.18 1 98.81 90 TYR A N 1
ATOM 700 C CA . TYR A 1 90 ? -19.844 -7.77 9.5 1 98.81 90 TYR A CA 1
ATOM 701 C C . TYR A 1 90 ? -19.25 -6.391 9.75 1 98.81 90 TYR A C 1
ATOM 703 O O . TYR A 1 90 ? -18.766 -6.102 10.844 1 98.81 90 TYR A O 1
ATOM 711 N N . GLY A 1 91 ? -19.266 -5.5 8.742 1 98.88 91 GLY A N 1
ATOM 712 C CA . GLY A 1 91 ? -18.594 -4.211 8.828 1 98.88 91 GLY A CA 1
ATOM 713 C C . GLY A 1 91 ? -19.109 -3.34 9.953 1 98.88 91 GLY A C 1
ATOM 714 O O . GLY A 1 91 ? -18.344 -2.668 10.633 1 98.88 91 GLY A O 1
ATOM 715 N N . ARG A 1 92 ? -20.484 -3.297 10.172 1 98.81 92 ARG A N 1
ATOM 716 C CA . ARG A 1 92 ? -21.062 -2.479 11.227 1 98.81 92 ARG A CA 1
ATOM 717 C C . ARG A 1 92 ? -20.641 -2.979 12.602 1 98.81 92 ARG A C 1
ATOM 719 O O . ARG A 1 92 ? -20.266 -2.184 13.469 1 98.81 92 ARG A O 1
ATOM 726 N N . ALA A 1 93 ? -20.609 -4.305 12.781 1 98.81 93 ALA A N 1
ATOM 727 C CA . ALA A 1 93 ? -20.156 -4.891 14.039 1 98.81 93 ALA A CA 1
ATOM 728 C C . ALA A 1 93 ? -18.672 -4.598 14.258 1 98.81 93 ALA A C 1
ATOM 730 O O . ALA A 1 93 ? -18.234 -4.363 15.391 1 98.81 93 ALA A O 1
ATOM 731 N N . TYR A 1 94 ? -17.891 -4.672 13.219 1 98.88 94 TYR A N 1
ATOM 732 C CA . TYR A 1 94 ? -16.469 -4.352 13.297 1 98.88 94 TYR A CA 1
ATOM 733 C C . TYR A 1 94 ? -16.266 -2.928 13.797 1 98.88 94 TYR A C 1
ATOM 735 O O . TYR A 1 94 ? -15.453 -2.691 14.688 1 98.88 94 TYR A O 1
ATOM 743 N N . LEU A 1 95 ? -17 -1.958 13.172 1 98.88 95 LEU A N 1
ATOM 744 C CA . LEU A 1 95 ? -16.891 -0.555 13.555 1 98.88 95 LEU A CA 1
ATOM 745 C C . LEU A 1 95 ? -17.281 -0.365 15.023 1 98.88 95 LEU A C 1
ATOM 747 O O . LEU A 1 95 ? -16.641 0.406 15.742 1 98.88 95 LEU A O 1
ATOM 751 N N . GLU A 1 96 ? -18.312 -1.077 15.477 1 98.62 96 GLU A N 1
ATOM 752 C CA . GLU A 1 96 ? -18.688 -1.036 16.891 1 98.62 96 GLU A CA 1
ATOM 753 C C . GLU A 1 96 ? -17.547 -1.527 17.781 1 98.62 96 GLU A C 1
ATOM 755 O O . GLU A 1 96 ? -17.266 -0.929 18.812 1 98.62 96 GLU A O 1
ATOM 760 N N . SER A 1 97 ? -16.922 -2.627 17.344 1 98.56 97 SER A N 1
ATOM 761 C CA . SER A 1 97 ? -15.82 -3.207 18.125 1 98.56 97 SER A CA 1
ATOM 762 C C . SER A 1 97 ? -14.633 -2.252 18.203 1 98.56 97 SER A C 1
ATOM 764 O O . SER A 1 97 ? -13.805 -2.361 19.109 1 98.56 97 SER A O 1
ATOM 766 N N . MET A 1 98 ? -14.516 -1.32 17.25 1 98.12 98 MET A N 1
ATOM 767 C CA . MET A 1 98 ? -13.453 -0.319 17.234 1 98.12 98 MET A CA 1
ATOM 768 C C . MET A 1 98 ? -13.875 0.939 17.984 1 98.12 98 MET A C 1
ATOM 770 O O . MET A 1 98 ? -13.203 1.968 17.906 1 98.12 98 MET A O 1
ATOM 774 N N . ASP A 1 99 ? -15.047 0.925 18.625 1 97.38 99 ASP A N 1
ATOM 775 C CA . ASP A 1 99 ? -15.578 1.997 19.453 1 97.38 99 ASP A CA 1
ATOM 776 C C . ASP A 1 99 ? -15.961 3.211 18.609 1 97.38 99 ASP A C 1
ATOM 778 O O . ASP A 1 99 ? -15.82 4.352 19.062 1 97.38 99 ASP A O 1
ATOM 782 N N . VAL A 1 100 ? -16.266 2.967 17.391 1 97.81 100 VAL A N 1
ATOM 783 C CA . VAL A 1 100 ? -16.859 4.023 16.578 1 97.81 100 VAL A CA 1
ATOM 784 C C . VAL A 1 100 ? -18.219 4.41 17.141 1 97.81 100 VAL A C 1
ATOM 786 O O . VAL A 1 100 ? -19.047 3.543 17.438 1 97.81 100 VAL A O 1
ATOM 789 N N . PRO A 1 101 ? -18.484 5.703 17.312 1 96.25 101 PRO A N 1
ATOM 790 C CA . PRO A 1 101 ? -19.797 6.121 17.812 1 96.25 101 PRO A CA 1
ATOM 791 C C . PRO A 1 101 ? -20.938 5.637 16.938 1 96.25 101 PRO A C 1
ATOM 793 O O . PRO A 1 101 ? -20.844 5.66 15.711 1 96.25 101 PRO A O 1
ATOM 796 N N . ALA A 1 102 ? -22.047 5.242 17.547 1 96.81 102 ALA A N 1
ATOM 797 C CA . ALA A 1 102 ? -23.219 4.656 16.875 1 96.81 102 ALA A CA 1
ATOM 798 C C . ALA A 1 102 ? -23.719 5.566 15.766 1 96.81 102 ALA A C 1
ATOM 800 O O . ALA A 1 102 ? -24.078 5.094 14.68 1 96.81 102 ALA A O 1
ATOM 801 N N . ASP A 1 103 ? -23.688 6.852 16 1 95.75 103 ASP A N 1
ATOM 802 C CA . ASP A 1 103 ? -24.25 7.828 15.062 1 95.75 103 ASP A CA 1
ATOM 803 C C . ASP A 1 103 ? -23.391 7.938 13.812 1 95.75 103 ASP A C 1
ATOM 805 O O . ASP A 1 103 ? -23.844 8.445 12.781 1 95.75 103 ASP A O 1
ATOM 809 N N . ASP A 1 104 ? -22.141 7.445 13.883 1 96.56 104 ASP A N 1
ATOM 810 C CA . ASP A 1 104 ? -21.219 7.602 12.766 1 96.56 104 ASP A CA 1
ATOM 811 C C . ASP A 1 104 ? -21.062 6.297 11.992 1 96.56 104 ASP A C 1
ATOM 813 O O . ASP A 1 104 ? -20.484 6.277 10.906 1 96.56 104 ASP A O 1
ATOM 817 N N . ILE A 1 105 ? -21.562 5.215 12.477 1 98.44 105 ILE A N 1
ATOM 818 C CA . ILE A 1 105 ? -21.281 3.873 11.984 1 98.44 105 ILE A CA 1
ATOM 819 C C . ILE A 1 105 ? -21.719 3.762 10.523 1 98.44 105 ILE A C 1
ATOM 821 O O . ILE A 1 105 ? -20.953 3.326 9.672 1 98.44 105 ILE A O 1
ATOM 825 N N . GLU A 1 106 ? -22.938 4.191 10.219 1 98.25 106 GLU A N 1
ATOM 826 C CA . GLU A 1 106 ? -23.438 4.02 8.859 1 98.25 106 GLU A CA 1
ATOM 827 C C . GLU A 1 106 ? -22.609 4.816 7.855 1 98.25 106 GLU A C 1
ATOM 829 O O . GLU A 1 106 ? -22.266 4.312 6.785 1 98.25 106 GLU A O 1
ATOM 834 N N . ALA A 1 107 ? -22.328 6.066 8.18 1 96.88 107 ALA A N 1
ATOM 835 C CA . ALA A 1 107 ? -21.562 6.93 7.285 1 96.88 107 ALA A CA 1
ATOM 836 C C . ALA A 1 107 ? -20.156 6.391 7.07 1 96.88 107 ALA A C 1
ATOM 838 O O . ALA A 1 107 ? -19.641 6.375 5.945 1 96.88 107 ALA A O 1
ATOM 839 N N . ILE A 1 108 ? -19.547 5.945 8.148 1 98.19 108 ILE A N 1
ATOM 840 C CA . ILE A 1 108 ? -18.188 5.434 8.07 1 98.19 108 ILE A CA 1
ATOM 841 C C . ILE A 1 108 ? -18.172 4.098 7.328 1 98.19 108 ILE A C 1
ATOM 843 O O . ILE A 1 108 ? -17.281 3.828 6.527 1 98.19 108 ILE A O 1
ATOM 847 N N . HIS A 1 109 ? -19.172 3.188 7.602 1 98.81 109 HIS A N 1
ATOM 848 C CA . HIS A 1 109 ? -19.312 1.932 6.875 1 98.81 109 HIS A CA 1
ATOM 849 C C . HIS A 1 109 ? -19.359 2.168 5.367 1 98.81 109 HIS A C 1
ATOM 851 O O . HIS A 1 109 ? -18.625 1.511 4.613 1 98.81 109 HIS A O 1
ATOM 857 N N . HIS A 1 110 ? -20.109 3.156 4.961 1 98.25 110 HIS A N 1
ATOM 858 C CA . HIS A 1 110 ? -20.281 3.461 3.545 1 98.25 110 HIS A CA 1
ATOM 859 C C . HIS A 1 110 ? -19 4.043 2.947 1 98.25 110 HIS A C 1
ATOM 861 O O . HIS A 1 110 ? -18.594 3.658 1.851 1 98.25 110 HIS A O 1
ATOM 867 N N . LYS A 1 111 ? -18.391 4.992 3.625 1 97.06 111 LYS A N 1
ATOM 868 C CA . LYS A 1 111 ? -17.172 5.641 3.127 1 97.06 111 LYS A CA 1
ATOM 869 C C . LYS A 1 111 ? -16.047 4.633 2.979 1 97.06 111 LYS A C 1
ATOM 871 O O . LYS A 1 111 ? -15.312 4.652 1.982 1 97.06 111 LYS A O 1
ATOM 876 N N . PHE A 1 112 ? -15.875 3.76 3.982 1 98.62 112 PHE A N 1
ATOM 877 C CA . PHE A 1 112 ? -14.844 2.727 3.926 1 98.62 112 PHE A CA 1
ATOM 878 C C . PHE A 1 112 ? -15.125 1.745 2.795 1 98.62 112 PHE A C 1
ATOM 880 O O . PHE A 1 112 ? -14.203 1.316 2.096 1 98.62 112 PHE A O 1
ATOM 887 N N . ASP A 1 113 ? -16.344 1.38 2.604 1 98.62 113 ASP A N 1
ATOM 888 C CA . ASP A 1 113 ? -16.719 0.488 1.513 1 98.62 113 ASP A CA 1
ATOM 889 C C . ASP A 1 113 ? -16.344 1.078 0.158 1 98.62 113 ASP A C 1
ATOM 891 O O . ASP A 1 113 ? -15.727 0.399 -0.67 1 98.62 113 ASP A O 1
ATOM 895 N N . THR A 1 114 ? -16.625 2.328 -0.011 1 97.38 114 THR A N 1
ATOM 896 C CA . THR A 1 114 ? -16.469 2.988 -1.303 1 97.38 114 THR A CA 1
ATOM 897 C C . THR A 1 114 ? -15 3.258 -1.604 1 97.38 114 THR A C 1
ATOM 899 O O . THR A 1 114 ? -14.555 3.09 -2.74 1 97.38 114 THR A O 1
ATOM 902 N N . LYS A 1 115 ? -14.227 3.592 -0.615 1 96.19 115 LYS A N 1
ATOM 903 C CA . LYS A 1 115 ? -12.891 4.113 -0.867 1 96.19 115 LYS A CA 1
ATOM 904 C C . LYS A 1 115 ? -11.828 3.033 -0.663 1 96.19 115 LYS A C 1
ATOM 906 O O . LYS A 1 115 ? -10.734 3.113 -1.229 1 96.19 115 LYS A O 1
ATOM 911 N N . PHE A 1 116 ? -12.125 2.029 0.164 1 98.56 116 PHE A N 1
ATOM 912 C CA . PHE A 1 116 ? -11.117 1.038 0.535 1 98.56 116 PHE A CA 1
ATOM 913 C C . PHE A 1 116 ? -11.531 -0.352 0.067 1 98.56 116 PHE A C 1
ATOM 915 O O . PHE A 1 116 ? -10.773 -1.035 -0.619 1 98.56 116 PHE A O 1
ATOM 922 N N . VAL A 1 117 ? -12.766 -0.786 0.267 1 98.81 117 VAL A N 1
ATOM 923 C CA . VAL A 1 117 ? -13.234 -2.145 0.007 1 98.81 117 VAL A CA 1
ATOM 924 C C . VAL A 1 117 ? -13.477 -2.33 -1.488 1 98.81 117 VAL A C 1
ATOM 926 O O . VAL A 1 117 ? -12.969 -3.273 -2.096 1 98.81 117 VAL A O 1
ATOM 929 N N . LEU A 1 118 ? -14.18 -1.413 -2.1 1 98.69 118 LEU A N 1
ATOM 930 C CA . LEU A 1 118 ? -14.641 -1.529 -3.48 1 98.69 118 LEU A CA 1
ATOM 931 C C . LEU A 1 118 ? -13.453 -1.669 -4.434 1 98.69 118 LEU A C 1
ATOM 933 O O . LEU A 1 118 ? -13.43 -2.572 -5.273 1 98.69 118 LEU A O 1
ATOM 937 N N . PRO A 1 119 ? -12.461 -0.788 -4.316 1 98.44 119 PRO A N 1
ATOM 938 C CA . PRO A 1 119 ? -11.336 -0.955 -5.242 1 98.44 119 PRO A CA 1
ATOM 939 C C . PRO A 1 119 ? -10.68 -2.326 -5.121 1 98.44 119 PRO A C 1
ATOM 941 O O . PRO A 1 119 ? -10.242 -2.896 -6.125 1 98.44 119 PRO A O 1
ATOM 944 N N . ILE A 1 120 ? -10.602 -2.893 -3.938 1 98.5 120 ILE A N 1
ATOM 945 C CA . ILE A 1 120 ? -10.016 -4.207 -3.713 1 98.5 120 ILE A CA 1
ATOM 946 C C . ILE A 1 120 ? -10.875 -5.281 -4.371 1 98.5 120 ILE A C 1
ATOM 948 O O . ILE A 1 120 ? -10.359 -6.191 -5.023 1 98.5 120 ILE A O 1
ATOM 952 N N . ASP A 1 121 ? -12.18 -5.137 -4.223 1 98.62 121 ASP A N 1
ATOM 953 C CA . ASP A 1 121 ? -13.109 -6.07 -4.848 1 98.62 121 ASP A CA 1
ATOM 954 C C . ASP A 1 121 ? -12.977 -6.059 -6.367 1 98.62 121 ASP A C 1
ATOM 956 O O . ASP A 1 121 ? -12.961 -7.113 -7.004 1 98.62 121 ASP A O 1
ATOM 960 N N . LEU A 1 122 ? -12.898 -4.895 -6.926 1 98.19 122 LEU A N 1
ATOM 961 C CA . LEU A 1 122 ? -12.828 -4.75 -8.375 1 98.19 122 LEU A CA 1
ATOM 962 C C . LEU A 1 122 ? -11.531 -5.328 -8.922 1 98.19 122 LEU A C 1
ATOM 964 O O . LEU A 1 122 ? -11.523 -5.984 -9.969 1 98.19 122 LEU A O 1
ATOM 968 N N . LEU A 1 123 ? -10.461 -5.109 -8.227 1 96.88 123 LEU A N 1
ATOM 969 C CA . LEU A 1 123 ? -9.18 -5.672 -8.641 1 96.88 123 LEU A CA 1
ATOM 970 C C . LEU A 1 123 ? -9.211 -7.195 -8.578 1 96.88 123 LEU A C 1
ATOM 972 O O . LEU A 1 123 ? -8.758 -7.867 -9.508 1 96.88 123 LEU A O 1
ATOM 976 N N . ASP A 1 124 ? -9.781 -7.707 -7.527 1 96.12 124 ASP A N 1
ATOM 977 C CA . ASP A 1 124 ? -9.812 -9.148 -7.312 1 96.12 124 ASP A CA 1
ATOM 978 C C . ASP A 1 124 ? -10.633 -9.844 -8.398 1 96.12 124 ASP A C 1
ATOM 980 O O . ASP A 1 124 ? -10.297 -10.953 -8.82 1 96.12 124 ASP A O 1
ATOM 984 N N . ASN A 1 125 ? -11.672 -9.141 -8.844 1 95.12 125 ASN A N 1
ATOM 985 C CA . ASN A 1 125 ? -12.578 -9.703 -9.828 1 95.12 125 ASN A CA 1
ATOM 986 C C . ASN A 1 125 ? -12.102 -9.438 -11.25 1 95.12 125 ASN A C 1
ATOM 988 O O . ASN A 1 125 ? -12.711 -9.898 -12.219 1 95.12 125 ASN A O 1
ATOM 992 N N . GLY A 1 126 ? -11.086 -8.688 -11.43 1 92.94 126 GLY A N 1
ATOM 993 C CA . GLY A 1 126 ? -10.633 -8.32 -12.758 1 92.94 126 GLY A CA 1
ATOM 994 C C . GLY A 1 126 ? -11.484 -7.242 -13.406 1 92.94 126 GLY A C 1
ATOM 995 O O . GLY A 1 126 ? -11.359 -6.973 -14.602 1 92.94 126 GLY A O 1
ATOM 996 N N . ALA A 1 127 ? -12.375 -6.68 -12.688 1 95.69 127 ALA A N 1
ATOM 997 C CA . ALA A 1 127 ? -13.219 -5.602 -13.188 1 95.69 127 ALA A CA 1
ATOM 998 C C . ALA A 1 127 ? -12.438 -4.293 -13.281 1 95.69 127 ALA A C 1
ATOM 1000 O O . ALA A 1 127 ? -12.867 -3.348 -13.938 1 95.69 127 ALA A O 1
ATOM 1001 N N . MET A 1 128 ? -11.328 -4.219 -12.609 1 95.56 128 MET A N 1
ATOM 1002 C CA . MET A 1 128 ? -10.328 -3.162 -12.695 1 95.56 128 MET A CA 1
ATOM 1003 C C . MET A 1 128 ? -8.93 -3.748 -12.859 1 95.56 128 MET A C 1
ATOM 1005 O O . MET A 1 128 ? -8.586 -4.746 -12.227 1 95.56 128 MET A O 1
ATOM 1009 N N . GLU A 1 129 ? -8.188 -3.205 -13.703 1 94.5 129 GLU A N 1
ATOM 1010 C CA . GLU A 1 129 ? -6.816 -3.672 -13.914 1 94.5 129 GLU A CA 1
ATOM 1011 C C . GLU A 1 129 ? -5.828 -2.893 -13.055 1 94.5 129 GLU A C 1
ATOM 1013 O O . GLU A 1 129 ? -5.996 -1.691 -12.836 1 94.5 129 GLU A O 1
ATOM 1018 N N . PRO A 1 130 ? -4.785 -3.545 -12.609 1 92.19 130 PRO A N 1
ATOM 1019 C CA . PRO A 1 130 ? -3.766 -2.859 -11.812 1 92.19 130 PRO A CA 1
ATOM 1020 C C . PRO A 1 130 ? -3.133 -1.681 -12.555 1 92.19 130 PRO A C 1
ATOM 1022 O O . PRO A 1 130 ? -2.656 -0.735 -11.922 1 92.19 130 PRO A O 1
ATOM 1025 N N . SER A 1 131 ? -3.195 -1.637 -13.844 1 93.38 131 SER A N 1
ATOM 1026 C CA . SER A 1 131 ? -2.564 -0.606 -14.664 1 93.38 131 SER A CA 1
ATOM 1027 C C . SER A 1 131 ? -3.205 0.757 -14.43 1 93.38 131 SER A C 1
ATOM 1029 O O . SER A 1 131 ? -2.625 1.789 -14.773 1 93.38 131 SER A O 1
ATOM 1031 N N . VAL A 1 132 ? -4.363 0.752 -13.812 1 95.44 132 VAL A N 1
ATOM 1032 C CA . VAL A 1 132 ? -5.039 2.01 -13.508 1 95.44 132 VAL A CA 1
ATOM 1033 C C . VAL A 1 132 ? -4.172 2.848 -12.57 1 95.44 132 VAL A C 1
ATOM 1035 O O . VAL A 1 132 ? -4.301 4.074 -12.523 1 95.44 132 VAL A O 1
ATOM 1038 N N . ALA A 1 133 ? -3.221 2.209 -11.852 1 95.44 133 ALA A N 1
ATOM 1039 C CA . ALA A 1 133 ? -2.361 2.904 -10.898 1 95.44 133 ALA A CA 1
ATOM 1040 C C . ALA A 1 133 ? -1.063 3.359 -11.562 1 95.44 133 ALA A C 1
ATOM 1042 O O . ALA A 1 133 ? -0.192 3.934 -10.898 1 95.44 133 ALA A O 1
ATOM 1043 N N . GLY A 1 134 ? -0.903 3.08 -12.859 1 94 134 GLY A N 1
ATOM 1044 C CA . GLY A 1 134 ? 0.291 3.504 -13.57 1 94 134 GLY A CA 1
ATOM 1045 C C . GLY A 1 134 ? 1.576 3.059 -12.898 1 94 134 GLY A C 1
ATOM 1046 O O . GLY A 1 134 ? 1.743 1.877 -12.586 1 94 134 GLY A O 1
ATOM 1047 N N . PRO A 1 135 ? 2.438 4.047 -12.672 1 94.56 135 PRO A N 1
ATOM 1048 C CA . PRO A 1 135 ? 3.746 3.723 -12.102 1 94.56 135 PRO A CA 1
ATOM 1049 C C . PRO A 1 135 ? 3.654 3.25 -10.648 1 94.56 135 PRO A C 1
ATOM 1051 O O . PRO A 1 135 ? 4.637 2.75 -10.094 1 94.56 135 PRO A O 1
ATOM 1054 N N . LEU A 1 136 ? 2.494 3.355 -10.07 1 96.88 136 LEU A N 1
ATOM 1055 C CA . LEU A 1 136 ? 2.342 3.012 -8.664 1 96.88 136 LEU A CA 1
ATOM 1056 C C . LEU A 1 136 ? 1.696 1.639 -8.508 1 96.88 136 LEU A C 1
ATOM 1058 O O . LEU A 1 136 ? 1.376 1.224 -7.391 1 96.88 136 LEU A O 1
ATOM 1062 N N . SER A 1 137 ? 1.531 0.909 -9.594 1 95.88 137 SER A N 1
ATOM 1063 C CA . SER A 1 137 ? 0.804 -0.356 -9.602 1 95.88 137 SER A CA 1
ATOM 1064 C C . SER A 1 137 ? 1.394 -1.339 -8.594 1 95.88 137 SER A C 1
ATOM 1066 O O . SER A 1 137 ? 0.656 -2.027 -7.883 1 95.88 137 SER A O 1
ATOM 1068 N N . VAL A 1 138 ? 2.74 -1.372 -8.422 1 95.5 138 VAL A N 1
ATOM 1069 C CA . VAL A 1 138 ? 3.396 -2.346 -7.555 1 95.5 138 VAL A CA 1
ATOM 1070 C C . VAL A 1 138 ? 3.326 -1.877 -6.102 1 95.5 138 VAL A C 1
ATOM 1072 O O . VAL A 1 138 ? 3.623 -2.641 -5.18 1 95.5 138 VAL A O 1
ATOM 1075 N N . LEU A 1 139 ? 2.889 -0.641 -5.879 1 98 139 LEU A N 1
ATOM 1076 C CA . LEU A 1 139 ? 2.869 -0.052 -4.543 1 98 139 LEU A CA 1
ATOM 1077 C C . LEU A 1 139 ? 1.449 -0.01 -3.99 1 98 139 LEU A C 1
ATOM 1079 O O . LEU A 1 139 ? 1.208 0.578 -2.934 1 98 139 LEU A O 1
ATOM 1083 N N . THR A 1 140 ? 0.494 -0.63 -4.707 1 98.06 140 THR A N 1
ATOM 1084 C CA . THR A 1 140 ? -0.878 -0.672 -4.211 1 98.06 140 THR A CA 1
ATOM 1085 C C . THR A 1 140 ? -1.046 -1.78 -3.176 1 98.06 140 THR A C 1
ATOM 1087 O O . THR A 1 140 ? -0.321 -2.775 -3.201 1 98.06 140 THR A O 1
ATOM 1090 N N . LEU A 1 141 ? -1.978 -1.643 -2.314 1 98.69 141 LEU A N 1
ATOM 1091 C CA . LEU A 1 141 ? -2.145 -2.523 -1.164 1 98.69 141 LEU A CA 1
ATOM 1092 C C . LEU A 1 141 ? -2.268 -3.979 -1.607 1 98.69 141 LEU A C 1
ATOM 1094 O O . LEU A 1 141 ? -1.575 -4.852 -1.083 1 98.69 141 LEU A O 1
ATOM 1098 N N . PRO A 1 142 ? -3.117 -4.332 -2.627 1 98 142 PRO A N 1
ATOM 1099 C CA . PRO A 1 142 ? -3.18 -5.738 -3.031 1 98 142 PRO A CA 1
ATOM 1100 C C . PRO A 1 142 ? -1.839 -6.27 -3.531 1 98 142 PRO A C 1
ATOM 1102 O O . PRO A 1 142 ? -1.461 -7.398 -3.213 1 98 142 PRO A O 1
ATOM 1105 N N . SER A 1 143 ? -1.102 -5.449 -4.285 1 97.19 143 SER A N 1
ATOM 1106 C CA . SER A 1 143 ? 0.216 -5.855 -4.758 1 97.19 143 SER A CA 1
ATOM 1107 C C . SER A 1 143 ? 1.192 -6.031 -3.602 1 97.19 143 SER A C 1
ATOM 1109 O O . SER A 1 143 ? 1.959 -6.996 -3.57 1 97.19 143 SER A O 1
ATOM 1111 N N . LEU A 1 144 ? 1.147 -5.098 -2.693 1 98.75 144 LEU A N 1
ATOM 1112 C CA . LEU A 1 144 ? 2.025 -5.141 -1.528 1 98.75 144 LEU A CA 1
ATOM 1113 C C . LEU A 1 144 ? 1.751 -6.383 -0.688 1 98.75 144 LEU A C 1
ATOM 1115 O O . LEU A 1 144 ? 2.68 -7.109 -0.321 1 98.75 144 LEU A O 1
ATOM 1119 N N . LEU A 1 145 ? 0.51 -6.605 -0.406 1 98.75 145 LEU A N 1
ATOM 1120 C CA . LEU A 1 145 ? 0.164 -7.797 0.364 1 98.75 145 LEU A CA 1
ATOM 1121 C C . LEU A 1 145 ? 0.554 -9.062 -0.389 1 98.75 145 LEU A C 1
ATOM 1123 O O . LEU A 1 145 ? 1.01 -10.039 0.218 1 98.75 145 LEU A O 1
ATOM 1127 N N . GLY A 1 146 ? 0.37 -9.062 -1.718 1 97.94 146 GLY A N 1
ATOM 1128 C CA . GLY A 1 146 ? 0.795 -10.18 -2.541 1 97.94 146 GLY A CA 1
ATOM 1129 C C . GLY A 1 146 ? 2.285 -10.453 -2.453 1 97.94 146 GLY A C 1
ATOM 1130 O O . GLY A 1 146 ? 2.715 -11.609 -2.545 1 97.94 146 GLY A O 1
ATOM 1131 N N . SER A 1 147 ? 3.076 -9.422 -2.275 1 98.19 147 SER A N 1
ATOM 1132 C CA . SER A 1 147 ? 4.527 -9.555 -2.229 1 98.19 147 SER A CA 1
ATOM 1133 C C . SER A 1 147 ? 4.973 -10.297 -0.972 1 98.19 147 SER A C 1
ATOM 1135 O O . SER A 1 147 ? 6.121 -10.742 -0.881 1 98.19 147 SER A O 1
ATOM 1137 N N . LEU A 1 148 ? 4.098 -10.445 -0.022 1 98.75 148 LEU A N 1
ATOM 1138 C CA . LEU A 1 148 ? 4.445 -11.07 1.248 1 98.75 148 LEU A CA 1
ATOM 1139 C C . LEU A 1 148 ? 4.324 -12.594 1.156 1 98.75 148 LEU A C 1
ATOM 1141 O O . LEU A 1 148 ? 4.703 -13.305 2.086 1 98.75 148 LEU A O 1
ATOM 1145 N N . LYS A 1 149 ? 3.76 -13.125 0.071 1 98.38 149 LYS A N 1
ATOM 1146 C CA . LYS A 1 149 ? 3.705 -14.562 -0.152 1 98.38 149 LYS A CA 1
ATOM 1147 C C . LYS A 1 149 ? 5.109 -15.156 -0.25 1 98.38 149 LYS A C 1
ATOM 1149 O O . LYS A 1 149 ? 6.078 -14.438 -0.5 1 98.38 149 LYS A O 1
ATOM 1154 N N . PRO A 1 150 ? 5.172 -16.438 -0.022 1 98 150 PRO A N 1
ATOM 1155 C CA . PRO A 1 150 ? 6.492 -17.062 -0.128 1 98 150 PRO A CA 1
ATOM 1156 C C . PRO A 1 150 ? 7.031 -17.062 -1.556 1 98 150 PRO A C 1
ATOM 1158 O O . PRO A 1 150 ? 6.254 -17.047 -2.514 1 98 150 PRO A O 1
ATOM 1161 N N . VAL A 1 151 ? 8.375 -17.031 -1.666 1 97.12 151 VAL A N 1
ATOM 1162 C CA . VAL A 1 151 ? 9.008 -17.141 -2.973 1 97.12 151 VAL A CA 1
ATOM 1163 C C . VAL A 1 151 ? 8.875 -18.578 -3.486 1 97.12 151 VAL A C 1
ATOM 1165 O O . VAL A 1 151 ? 8.547 -19.484 -2.723 1 97.12 151 VAL A O 1
ATOM 1168 N N . PHE A 1 152 ? 9.094 -18.734 -4.758 1 95.94 152 PHE A N 1
ATOM 1169 C CA . PHE A 1 152 ? 8.766 -19.969 -5.461 1 95.94 152 PHE A CA 1
ATOM 1170 C C . PHE A 1 152 ? 9.57 -21.141 -4.91 1 95.94 152 PHE A C 1
ATOM 1172 O O . PHE A 1 152 ? 9.109 -22.281 -4.953 1 95.94 152 PHE A O 1
ATOM 1179 N N . ASP A 1 153 ? 10.719 -20.875 -4.355 1 95.94 153 ASP A N 1
ATOM 1180 C CA . ASP A 1 153 ? 11.609 -21.969 -3.967 1 95.94 153 ASP A CA 1
ATOM 1181 C C . ASP A 1 153 ? 11.648 -22.125 -2.449 1 95.94 153 ASP A C 1
ATOM 1183 O O . ASP A 1 153 ? 12.602 -22.688 -1.901 1 95.94 153 ASP A O 1
ATOM 1187 N N . ASP A 1 154 ? 10.719 -21.5 -1.75 1 95.81 154 ASP A N 1
ATOM 1188 C CA . ASP A 1 154 ? 10.5 -21.844 -0.348 1 95.81 154 ASP A CA 1
ATOM 1189 C C . ASP A 1 154 ? 9.898 -23.234 -0.213 1 95.81 154 ASP A C 1
ATOM 1191 O O . ASP A 1 154 ? 8.727 -23.453 -0.552 1 95.81 154 ASP A O 1
ATOM 1195 N N . ALA A 1 155 ? 10.562 -24.203 0.34 1 92.81 155 ALA A N 1
ATOM 1196 C CA . ALA A 1 155 ? 10.195 -25.609 0.32 1 92.81 155 ALA A CA 1
ATOM 1197 C C . ALA A 1 155 ? 9.375 -25.984 1.553 1 92.81 155 ALA A C 1
ATOM 1199 O O . ALA A 1 155 ? 8.898 -27.109 1.673 1 92.81 155 ALA A O 1
ATOM 1200 N N . SER A 1 156 ? 9.203 -25.016 2.436 1 95.69 156 SER A N 1
ATOM 1201 C CA . SER A 1 156 ? 8.43 -25.312 3.635 1 95.69 156 SER A CA 1
ATOM 1202 C C . SER A 1 156 ? 6.996 -25.688 3.283 1 95.69 156 SER A C 1
ATOM 1204 O O . SER A 1 156 ? 6.332 -25 2.512 1 95.69 156 SER A O 1
ATOM 1206 N N . PRO A 1 157 ? 6.504 -26.797 3.896 1 93.56 157 PRO A N 1
ATOM 1207 C CA . PRO A 1 157 ? 5.133 -27.219 3.6 1 93.56 157 PRO A CA 1
ATOM 1208 C C . PRO A 1 157 ? 4.09 -26.25 4.148 1 93.56 157 PRO A C 1
ATOM 1210 O O . PRO A 1 157 ? 2.924 -26.312 3.748 1 93.56 157 PRO A O 1
ATOM 1213 N N . THR A 1 158 ? 4.508 -25.375 5.074 1 96.75 158 THR A N 1
ATOM 1214 C CA . THR A 1 158 ? 3.566 -24.438 5.676 1 96.75 158 THR A CA 1
ATOM 1215 C C . THR A 1 158 ? 3.861 -23 5.219 1 96.75 158 THR A C 1
ATOM 1217 O O . THR A 1 158 ? 3.381 -22.047 5.824 1 96.75 158 THR A O 1
ATOM 1220 N N . ALA A 1 159 ? 4.621 -22.859 4.188 1 97.31 159 ALA A N 1
ATOM 1221 C CA . ALA A 1 159 ? 5.121 -21.547 3.773 1 97.31 159 ALA A CA 1
ATOM 1222 C C . ALA A 1 159 ? 3.973 -20.578 3.514 1 97.31 159 ALA A C 1
ATOM 1224 O O . ALA A 1 159 ? 3.998 -19.438 3.98 1 97.31 159 ALA A O 1
ATOM 1225 N N . ASP A 1 160 ? 2.98 -21.016 2.814 1 97.31 160 ASP A N 1
ATOM 1226 C CA . ASP A 1 160 ? 1.858 -20.156 2.457 1 97.31 160 ASP A CA 1
ATOM 1227 C C . ASP A 1 160 ? 1.075 -19.734 3.697 1 97.31 160 ASP A C 1
ATOM 1229 O O . ASP A 1 160 ? 0.717 -18.562 3.842 1 97.31 160 ASP A O 1
ATOM 1233 N N . ASP A 1 161 ? 0.825 -20.672 4.574 1 98.31 161 ASP A N 1
ATOM 1234 C CA . ASP A 1 161 ? 0.067 -20.375 5.785 1 98.31 161 ASP A CA 1
ATOM 1235 C C . ASP A 1 161 ? 0.856 -19.453 6.715 1 98.31 161 ASP A C 1
ATOM 1237 O O . ASP A 1 161 ? 0.291 -18.531 7.32 1 98.31 161 ASP A O 1
ATOM 1241 N N . ASP A 1 162 ? 2.172 -19.766 6.883 1 98.44 162 ASP A N 1
ATOM 1242 C CA . ASP A 1 162 ? 3.025 -18.906 7.695 1 98.44 162 ASP A CA 1
ATOM 1243 C C . ASP A 1 162 ? 3.021 -17.469 7.164 1 98.44 162 ASP A C 1
ATOM 1245 O O . ASP A 1 162 ? 2.941 -16.516 7.941 1 98.44 162 ASP A O 1
ATOM 1249 N N . ALA A 1 163 ? 3.111 -17.344 5.852 1 98.69 163 ALA A N 1
ATOM 1250 C CA . ALA A 1 163 ? 3.104 -16.016 5.234 1 98.69 163 ALA A CA 1
ATOM 1251 C C . ALA A 1 163 ? 1.768 -15.32 5.457 1 98.69 163 ALA A C 1
ATOM 1253 O O . ALA A 1 163 ? 1.729 -14.117 5.72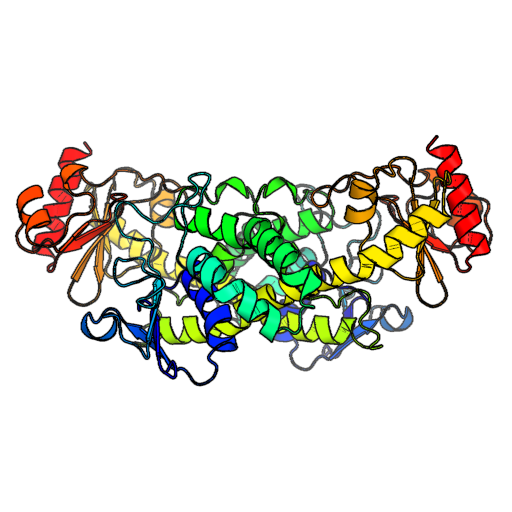3 1 98.69 163 ALA A O 1
ATOM 1254 N N . PHE A 1 164 ? 0.67 -16.078 5.32 1 98.81 164 PHE A N 1
ATOM 1255 C CA . PHE A 1 164 ? -0.663 -15.539 5.559 1 98.81 164 PHE A CA 1
ATOM 1256 C C . PHE A 1 164 ? -0.772 -14.969 6.973 1 98.81 164 PHE A C 1
ATOM 1258 O O . PHE A 1 164 ? -1.21 -13.836 7.156 1 98.81 164 PHE A O 1
ATOM 1265 N N . MET A 1 165 ? -0.335 -15.742 7.941 1 98.75 165 MET A N 1
ATOM 1266 C CA . MET A 1 165 ? -0.432 -15.336 9.344 1 98.75 165 MET A CA 1
ATOM 1267 C C . MET A 1 165 ? 0.477 -14.148 9.625 1 98.75 165 MET A C 1
ATOM 1269 O O . MET A 1 165 ? 0.141 -13.289 10.445 1 98.75 165 MET A O 1
ATOM 1273 N N . SER A 1 166 ? 1.58 -14.078 8.953 1 98.5 166 SER A N 1
ATOM 1274 C CA . SER A 1 166 ? 2.502 -12.961 9.141 1 98.5 166 SER A CA 1
ATOM 1275 C C . SER A 1 166 ? 1.967 -11.695 8.484 1 98.5 166 SER A C 1
ATOM 1277 O O . SER A 1 166 ? 2.242 -10.586 8.945 1 98.5 166 SER A O 1
ATOM 1279 N N . ALA A 1 167 ? 1.181 -11.844 7.383 1 98.81 167 ALA A N 1
ATOM 1280 C CA . ALA A 1 167 ? 0.636 -10.711 6.637 1 98.81 167 ALA A CA 1
ATOM 1281 C C . ALA A 1 167 ? -0.575 -10.117 7.348 1 98.81 167 ALA A C 1
ATOM 1283 O O . ALA A 1 167 ? -0.875 -8.93 7.191 1 98.81 167 ALA A O 1
ATOM 1284 N N . LEU A 1 168 ? -1.229 -10.914 8.156 1 98.81 168 LEU A N 1
ATOM 1285 C CA . LEU A 1 168 ? -2.504 -10.555 8.766 1 98.81 168 LEU A CA 1
ATOM 1286 C C . LEU A 1 168 ? -2.352 -9.32 9.648 1 98.81 168 LEU A C 1
ATOM 1288 O O . LEU A 1 168 ? -3.109 -8.359 9.516 1 98.81 168 LEU A O 1
ATOM 1292 N N . PRO A 1 169 ? -1.341 -9.242 10.562 1 98.69 169 PRO A N 1
ATOM 1293 C CA . PRO A 1 169 ? -1.21 -8.047 11.391 1 98.69 169 PRO A CA 1
ATOM 1294 C C . PRO A 1 169 ? -0.866 -6.797 10.578 1 98.69 169 PRO A C 1
ATOM 1296 O O . PRO A 1 169 ? -1.237 -5.684 10.961 1 98.69 169 PRO A O 1
ATOM 1299 N N . ILE A 1 170 ? -0.169 -6.965 9.477 1 98.81 170 ILE A N 1
ATOM 1300 C CA . ILE A 1 170 ? 0.148 -5.84 8.602 1 98.81 170 ILE A CA 1
ATOM 1301 C C . ILE A 1 170 ? -1.136 -5.289 7.988 1 98.81 170 ILE A C 1
ATOM 1303 O O . ILE A 1 170 ? -1.399 -4.086 8.055 1 98.81 170 ILE A O 1
ATOM 1307 N N . ALA A 1 171 ? -1.938 -6.184 7.414 1 98.88 171 ALA A N 1
ATOM 1308 C CA . ALA A 1 171 ? -3.229 -5.797 6.848 1 98.88 171 ALA A CA 1
ATOM 1309 C C . ALA A 1 171 ? -4.117 -5.145 7.902 1 98.88 171 ALA A C 1
ATOM 1311 O O . ALA A 1 171 ? -4.777 -4.137 7.629 1 98.88 171 ALA A O 1
ATOM 1312 N N . ARG A 1 172 ? -4.098 -5.684 9.094 1 98.88 172 ARG A N 1
ATOM 1313 C CA . ARG A 1 172 ? -4.891 -5.164 10.203 1 98.88 172 ARG A CA 1
ATOM 1314 C C . ARG A 1 172 ? -4.52 -3.717 10.508 1 98.88 172 ARG A C 1
ATOM 1316 O O . ARG A 1 172 ? -5.395 -2.883 10.75 1 98.88 172 ARG A O 1
ATOM 1323 N N . SER A 1 173 ? -3.229 -3.404 10.516 1 98.81 173 SER A N 1
ATOM 1324 C CA . SER A 1 173 ? -2.76 -2.059 10.836 1 98.81 173 SER A CA 1
ATOM 1325 C C . SER A 1 173 ? -3.361 -1.024 9.883 1 98.81 173 SER A C 1
ATOM 1327 O O . SER A 1 173 ? -3.76 0.059 10.312 1 98.81 173 SER A O 1
ATOM 1329 N N . PHE A 1 174 ? -3.469 -1.389 8.625 1 98.81 174 PHE A N 1
ATOM 1330 C CA . PHE A 1 174 ? -3.967 -0.438 7.633 1 98.81 174 PHE A CA 1
ATOM 1331 C C . PHE A 1 174 ? -5.48 -0.285 7.746 1 98.81 174 PHE A C 1
ATOM 1333 O O . PHE A 1 174 ? -6.004 0.824 7.637 1 98.81 174 PHE A O 1
ATOM 1340 N N . VAL A 1 175 ? -6.199 -1.397 7.961 1 98.88 175 VAL A N 1
ATOM 1341 C CA . VAL A 1 175 ? -7.648 -1.328 8.102 1 98.88 175 VAL A CA 1
ATOM 1342 C C . VAL A 1 175 ? -8.008 -0.497 9.328 1 98.88 175 VAL A C 1
ATOM 1344 O O . VAL A 1 175 ? -8.82 0.427 9.25 1 98.88 175 VAL A O 1
ATOM 1347 N N . GLU A 1 176 ? -7.391 -0.802 10.43 1 98.75 176 GLU A N 1
ATOM 1348 C CA . GLU A 1 176 ? -7.66 -0.081 11.664 1 98.75 176 GLU A CA 1
ATOM 1349 C C . GLU A 1 176 ? -7.301 1.396 11.539 1 98.75 176 GLU A C 1
ATOM 1351 O O . GLU A 1 176 ? -8.023 2.264 12.031 1 98.75 176 GLU A O 1
ATOM 1356 N N . ALA A 1 177 ? -6.172 1.682 10.898 1 98.62 177 ALA A N 1
ATOM 1357 C CA . ALA A 1 177 ? -5.75 3.066 10.695 1 98.62 177 ALA A CA 1
ATOM 1358 C C . ALA A 1 177 ? -6.777 3.838 9.875 1 98.62 177 ALA A C 1
ATOM 1360 O O . ALA A 1 177 ? -7.125 4.973 10.211 1 98.62 177 ALA A O 1
ATOM 1361 N N . GLN A 1 178 ? -7.25 3.209 8.789 1 98.44 178 GLN A N 1
ATOM 1362 C CA . GLN A 1 178 ? -8.234 3.859 7.938 1 98.44 178 GLN A CA 1
ATOM 1363 C C . GLN A 1 178 ? -9.516 4.172 8.711 1 98.44 178 GLN A C 1
ATOM 1365 O O . GLN A 1 178 ? -10.086 5.258 8.57 1 98.44 178 GLN A O 1
ATOM 1370 N N . ILE A 1 179 ? -9.961 3.248 9.516 1 98.69 179 ILE A N 1
ATOM 1371 C CA . ILE A 1 179 ? -11.188 3.439 10.289 1 98.69 179 ILE A CA 1
ATOM 1372 C C . ILE A 1 179 ? -10.977 4.531 11.328 1 98.69 179 ILE A C 1
ATOM 1374 O O . ILE A 1 179 ? -11.836 5.395 11.516 1 98.69 179 ILE A O 1
ATOM 1378 N N . ARG A 1 180 ? -9.82 4.52 12.023 1 97.94 180 ARG A N 1
ATOM 1379 C CA . ARG A 1 180 ? -9.508 5.559 13 1 97.94 180 ARG A CA 1
ATOM 1380 C C . ARG A 1 180 ? -9.492 6.938 12.352 1 97.94 180 ARG A C 1
ATOM 1382 O O . ARG A 1 180 ? -10 7.902 12.922 1 97.94 180 ARG A O 1
ATOM 1389 N N . ASN A 1 181 ? -8.906 7.039 11.203 1 97.62 181 ASN A N 1
ATOM 1390 C CA . ASN A 1 181 ? -8.836 8.305 10.484 1 97.62 181 ASN A CA 1
ATOM 1391 C C . ASN A 1 181 ? -10.219 8.789 10.062 1 97.62 181 ASN A C 1
ATOM 1393 O O . ASN A 1 181 ? -10.523 9.977 10.172 1 97.62 181 ASN A O 1
ATOM 1397 N N . LEU A 1 182 ? -11.039 7.867 9.57 1 97.44 182 LEU A N 1
ATOM 1398 C CA . LEU A 1 182 ? -12.406 8.234 9.203 1 97.44 182 LEU A CA 1
ATOM 1399 C C . LEU A 1 182 ? -13.188 8.711 10.422 1 97.44 182 LEU A C 1
ATOM 1401 O O . LEU A 1 182 ? -13.883 9.719 10.359 1 97.44 182 LEU A O 1
ATOM 1405 N N . ALA A 1 183 ? -13.07 7.977 11.5 1 97.19 183 ALA A N 1
ATOM 1406 C CA . ALA A 1 183 ? -13.742 8.383 12.734 1 97.19 183 ALA A CA 1
ATOM 1407 C C . ALA A 1 183 ? -13.266 9.758 13.195 1 97.19 183 ALA A C 1
ATOM 1409 O O . ALA A 1 183 ? -14.062 10.586 13.633 1 97.19 183 ALA A O 1
ATOM 1410 N N . ALA A 1 184 ? -11.961 10 13.141 1 96.81 184 ALA A N 1
ATOM 1411 C CA . ALA A 1 184 ? -11.398 11.297 13.531 1 96.81 184 ALA A CA 1
ATOM 1412 C C . ALA A 1 184 ? -11.945 12.414 12.656 1 96.81 184 ALA A C 1
ATOM 1414 O O . ALA A 1 184 ? -12.188 13.523 13.141 1 96.81 184 ALA A O 1
ATOM 1415 N N . LYS A 1 185 ? -12.047 12.164 11.383 1 95.88 185 LYS A N 1
ATOM 1416 C CA . LYS A 1 185 ? -12.617 13.141 10.461 1 95.88 185 LYS A CA 1
ATOM 1417 C C . LYS A 1 185 ? -14.039 13.516 10.875 1 95.88 185 LYS A C 1
ATOM 1419 O O . LYS A 1 185 ? -14.43 14.688 10.781 1 95.88 185 LYS A O 1
ATOM 1424 N N . PHE A 1 186 ? -14.766 12.539 11.289 1 94.88 186 PHE A N 1
ATOM 1425 C CA . PHE A 1 186 ? -16.125 12.812 11.734 1 94.88 186 PHE A CA 1
ATOM 1426 C C . PHE A 1 186 ? -16.125 13.641 13.016 1 94.88 186 PHE A C 1
ATOM 1428 O O . PHE A 1 186 ? -16.938 14.547 13.18 1 94.88 186 PHE A O 1
ATOM 1435 N N . ARG A 1 187 ? -15.141 13.391 13.906 1 94.88 187 ARG A N 1
ATOM 1436 C CA . ARG A 1 187 ? -15.039 14.156 15.148 1 94.88 187 ARG A CA 1
ATOM 1437 C C . ARG A 1 187 ? -14.641 15.602 14.867 1 94.88 187 ARG A C 1
ATOM 1439 O O . ARG A 1 187 ? -15.07 16.516 15.578 1 94.88 187 ARG A O 1
ATOM 1446 N N . SER A 1 188 ? -13.875 15.805 13.852 1 96.81 188 SER A N 1
ATOM 1447 C CA . SER A 1 188 ? -13.422 17.156 13.539 1 96.81 188 SER A CA 1
ATOM 1448 C C . SER A 1 188 ? -14.539 17.984 12.906 1 96.81 188 SER A C 1
ATOM 1450 O O . SER A 1 188 ? -14.492 19.203 12.914 1 96.81 188 SER A O 1
ATOM 1452 N N . ARG A 1 189 ? -15.523 17.328 12.328 1 94.81 189 ARG A N 1
ATOM 1453 C CA . ARG A 1 189 ? -16.547 17.984 11.531 1 94.81 189 ARG A CA 1
ATOM 1454 C C . ARG A 1 189 ? -17.281 19.047 12.344 1 94.81 189 ARG A C 1
ATOM 1456 O O . ARG A 1 189 ? -17.469 20.172 11.883 1 94.81 189 ARG A O 1
ATOM 1463 N N . GLN A 1 190 ? -17.656 18.672 13.508 1 91.12 190 GLN A N 1
ATOM 1464 C CA . GLN A 1 190 ? -18.406 19.625 14.32 1 91.12 190 GLN A CA 1
ATOM 1465 C C . GLN A 1 190 ? -17.562 20.859 14.641 1 91.12 190 GLN A C 1
ATOM 1467 O O . GLN A 1 190 ? -18.062 21.984 14.641 1 91.12 190 GLN A O 1
ATOM 1472 N N . ILE A 1 191 ? -16.312 20.641 14.883 1 96.5 191 ILE A N 1
ATOM 1473 C CA . ILE A 1 191 ? -15.398 21.719 15.227 1 96.5 191 ILE A CA 1
ATOM 1474 C C . ILE A 1 191 ? -15.195 22.625 14.016 1 96.5 191 ILE A C 1
ATOM 1476 O O . ILE A 1 191 ? -15.289 23.859 14.125 1 96.5 191 ILE A O 1
ATOM 1480 N N . VAL A 1 192 ? -15.016 22.062 12.914 1 98.12 192 VAL A N 1
ATOM 1481 C CA . VAL A 1 192 ? -14.758 22.797 11.688 1 98.12 192 VAL A CA 1
ATOM 1482 C C . VAL A 1 192 ? -16.016 23.547 11.258 1 98.12 192 VAL A C 1
ATOM 1484 O O . VAL A 1 192 ? -15.953 24.703 10.812 1 98.12 192 VAL A O 1
ATOM 1487 N N . ASP A 1 193 ? -17.141 22.922 11.406 1 97.25 193 ASP A N 1
ATOM 1488 C CA . ASP A 1 193 ? -18.406 23.578 11.07 1 97.25 193 ASP A CA 1
ATOM 1489 C C . ASP A 1 193 ? -18.625 24.828 11.898 1 97.25 193 ASP A C 1
ATOM 1491 O O . ASP A 1 193 ? -19.031 25.859 11.367 1 97.25 193 ASP A O 1
ATOM 1495 N N . LYS A 1 194 ? -18.375 24.703 13.141 1 97.62 194 LYS A N 1
ATOM 1496 C CA . LYS A 1 194 ? -18.484 25.875 14.008 1 97.62 194 LYS A CA 1
ATOM 1497 C C . LYS A 1 194 ? -17.5 26.969 13.586 1 97.62 194 LYS A C 1
ATOM 1499 O O . LYS A 1 194 ? -17.844 28.141 13.57 1 97.62 194 LYS A O 1
ATOM 1504 N N . ALA A 1 195 ? -16.234 26.562 13.281 1 98.19 195 ALA A N 1
ATOM 1505 C CA . ALA A 1 195 ? -15.219 27.516 12.836 1 98.19 195 ALA A CA 1
ATOM 1506 C C . ALA A 1 195 ? -15.641 28.203 11.547 1 98.19 195 ALA A C 1
ATOM 1508 O O . ALA A 1 195 ? -15.375 29.406 11.359 1 98.19 195 ALA A O 1
ATOM 1509 N N . ILE A 1 196 ? -16.25 27.5 10.641 1 98.19 196 ILE A N 1
ATOM 1510 C CA . ILE A 1 196 ? -16.734 28.062 9.383 1 98.19 196 ILE A CA 1
ATOM 1511 C C . ILE A 1 196 ? -17.828 29.094 9.664 1 98.19 196 ILE A C 1
ATOM 1513 O O . ILE A 1 196 ? -17.828 30.172 9.086 1 98.19 196 ILE A O 1
ATOM 1517 N N . ALA A 1 197 ? -18.734 28.719 10.516 1 97.44 197 ALA A N 1
ATOM 1518 C CA . ALA A 1 197 ? -19.797 29.641 10.898 1 97.44 197 ALA A CA 1
ATOM 1519 C C . ALA A 1 197 ? -19.234 30.906 11.516 1 97.44 197 ALA A C 1
ATOM 1521 O O . ALA A 1 197 ? -19.688 32 11.203 1 97.44 197 ALA A O 1
ATOM 1522 N N . ASP A 1 198 ? -18.297 30.781 12.352 1 97.56 198 ASP A N 1
ATOM 1523 C CA . ASP A 1 198 ? -17.672 31.922 13.023 1 97.56 198 ASP A CA 1
ATOM 1524 C C . ASP A 1 198 ? -16.906 32.781 12.031 1 97.56 198 ASP A C 1
ATOM 1526 O O . ASP A 1 198 ? -16.828 34 12.211 1 97.56 198 ASP A O 1
ATOM 1530 N N . ALA A 1 199 ? -16.328 32.219 11.023 1 97.25 199 ALA A N 1
ATOM 1531 C CA . ALA A 1 199 ? -15.562 32.969 10.008 1 97.25 199 ALA A CA 1
ATOM 1532 C C . ALA A 1 199 ? -16.484 33.844 9.18 1 97.25 199 ALA A C 1
ATOM 1534 O O . ALA A 1 199 ? -16.062 34.906 8.703 1 97.25 199 ALA A O 1
ATOM 1535 N N . GLY A 1 200 ? -17.703 33.406 8.992 1 96.5 200 GLY A N 1
ATOM 1536 C CA . GLY A 1 200 ? -18.609 34.188 8.172 1 96.5 200 GLY A CA 1
ATOM 1537 C C . GLY A 1 200 ? -18.141 34.375 6.742 1 96.5 200 GLY A C 1
ATOM 1538 O O . GLY A 1 200 ? -17.922 33.375 6.035 1 96.5 200 GLY A O 1
ATOM 1539 N N . THR A 1 201 ? -17.859 35.594 6.41 1 96.75 201 THR A N 1
ATOM 1540 C CA . THR A 1 201 ? -17.453 35.875 5.035 1 96.75 201 THR A CA 1
ATOM 1541 C C . THR A 1 201 ? -15.938 35.969 4.926 1 96.75 201 THR A C 1
ATOM 1543 O O . THR A 1 201 ? -15.398 36.188 3.844 1 96.75 201 THR A O 1
ATOM 1546 N N . SER A 1 202 ? -15.25 35.75 6.012 1 97.94 202 SER A N 1
ATOM 1547 C CA . SER A 1 202 ? -13.789 35.844 6.027 1 97.94 202 SER A CA 1
ATOM 1548 C C . SER A 1 202 ? -13.156 34.812 5.105 1 97.94 202 SER A C 1
ATOM 1550 O O . SER A 1 202 ? -13.602 33.656 5.062 1 97.94 202 SER A O 1
ATOM 1552 N N . PRO A 1 203 ? -12.148 35.156 4.359 1 98.44 203 PRO A N 1
ATOM 1553 C CA . PRO A 1 203 ? -11.414 34.188 3.541 1 98.44 203 PRO A CA 1
ATOM 1554 C C . PRO A 1 203 ? -10.414 33.344 4.352 1 98.44 203 PRO A C 1
ATOM 1556 O O . PRO A 1 203 ? -9.688 32.531 3.791 1 98.44 203 PRO A O 1
ATOM 1559 N N . ILE A 1 204 ? -10.375 33.594 5.633 1 98.69 204 ILE A N 1
ATOM 1560 C CA . ILE A 1 204 ? -9.43 32.906 6.516 1 98.69 204 ILE A CA 1
ATOM 1561 C C . ILE A 1 204 ? -10.195 32.062 7.531 1 98.69 204 ILE A C 1
ATOM 1563 O O . ILE A 1 204 ? -11.086 32.562 8.219 1 98.69 204 ILE A O 1
ATOM 1567 N N . LEU A 1 205 ? -9.906 30.781 7.59 1 98.69 205 LEU A N 1
ATOM 1568 C CA . LEU A 1 205 ? -10.445 29.875 8.602 1 98.69 205 LEU A CA 1
ATOM 1569 C C . LEU A 1 205 ? -9.453 29.672 9.742 1 98.69 205 LEU A C 1
ATOM 1571 O O . LEU A 1 205 ? -8.297 29.328 9.508 1 98.69 205 LEU A O 1
ATOM 1575 N N . GLU A 1 206 ? -9.852 29.953 10.898 1 98.44 206 GLU A N 1
ATOM 1576 C CA . GLU A 1 206 ? -9.023 29.703 12.078 1 98.44 206 GLU A CA 1
ATOM 1577 C C . GLU A 1 206 ? -9.484 28.453 12.82 1 98.44 206 GLU A C 1
ATOM 1579 O O . GLU A 1 206 ? -10.656 28.312 13.156 1 98.44 206 GLU A O 1
ATOM 1584 N N . LEU A 1 207 ? -8.578 27.531 13.031 1 98.38 207 LEU A N 1
ATOM 1585 C CA . LEU A 1 207 ? -8.867 26.297 13.766 1 98.38 207 LEU A CA 1
ATOM 1586 C C . LEU A 1 207 ? -8.047 26.219 15.039 1 98.38 207 LEU A C 1
ATOM 1588 O O . LEU A 1 207 ? -6.941 26.766 15.109 1 98.38 207 LEU A O 1
ATOM 1592 N N . PRO A 1 208 ? -8.555 25.562 16.047 1 96.75 208 PRO A N 1
ATOM 1593 C CA . PRO A 1 208 ? -7.859 25.5 17.344 1 96.75 208 PRO A CA 1
ATOM 1594 C C . PRO A 1 208 ? -6.621 24.609 17.297 1 96.75 208 PRO A C 1
ATOM 1596 O O . PRO A 1 208 ? -5.77 24.703 18.188 1 96.75 208 PRO A O 1
ATOM 1599 N N . MET A 1 209 ? -6.547 23.719 16.375 1 95.81 209 MET A N 1
ATOM 1600 C CA . MET A 1 209 ? -5.418 22.812 16.141 1 95.81 209 MET A CA 1
ATOM 1601 C C . MET A 1 209 ? -5.445 22.25 14.727 1 95.81 209 MET A C 1
ATOM 1603 O O . MET A 1 209 ? -6.441 22.406 14.016 1 95.81 209 MET A O 1
ATOM 1607 N N . GLY A 1 210 ? -4.371 21.719 14.352 1 95.31 210 GLY A N 1
ATOM 1608 C CA . GLY A 1 210 ? -4.402 21.016 13.086 1 95.31 210 GLY A CA 1
ATOM 1609 C C . GLY A 1 210 ? -5.395 19.875 13.062 1 95.31 210 GLY A C 1
ATOM 1610 O O . GLY A 1 210 ? -5.395 19.031 13.961 1 95.31 210 GLY A O 1
ATOM 1611 N N . MET A 1 211 ? -6.273 19.844 12.086 1 97.06 211 MET A N 1
ATOM 1612 C CA . MET A 1 211 ? -7.305 18.812 11.977 1 97.06 211 MET A CA 1
ATOM 1613 C C . MET A 1 211 ? -7.848 18.734 10.555 1 97.06 211 MET A C 1
ATOM 1615 O O . MET A 1 211 ? -7.656 19.672 9.766 1 97.06 211 MET A O 1
ATOM 1619 N N . PRO A 1 212 ? -8.438 17.562 10.18 1 95.94 212 PRO A N 1
ATOM 1620 C CA . PRO A 1 212 ? -9.094 17.5 8.875 1 95.94 212 PRO A CA 1
ATOM 1621 C C . PRO A 1 212 ? -10.211 18.531 8.734 1 95.94 212 PRO A C 1
ATOM 1623 O O . PRO A 1 212 ? -11.031 18.688 9.641 1 95.94 212 PRO A O 1
ATOM 1626 N N . PHE A 1 213 ? -10.195 19.266 7.613 1 97.44 213 PHE A N 1
ATOM 1627 C CA . PHE A 1 213 ? -11.195 20.328 7.5 1 97.44 213 PHE A CA 1
ATOM 1628 C C . PHE A 1 213 ? -11.742 20.406 6.082 1 97.44 213 PHE A C 1
ATOM 1630 O O . PHE A 1 213 ? -12.766 21.047 5.84 1 97.44 213 PHE A O 1
ATOM 1637 N N . ARG A 1 214 ? -11.203 19.781 5.09 1 94.25 214 ARG A N 1
ATOM 1638 C CA . ARG A 1 214 ? -11.523 20 3.684 1 94.25 214 ARG A CA 1
ATOM 1639 C C . ARG A 1 214 ? -12.945 19.547 3.363 1 94.25 214 ARG A C 1
ATOM 1641 O O . ARG A 1 214 ? -13.688 20.266 2.693 1 94.25 214 ARG A O 1
ATOM 1648 N N . SER A 1 215 ? -13.219 18.375 3.822 1 92 215 SER A N 1
ATOM 1649 C CA . SER A 1 215 ? -14.547 17.844 3.539 1 92 215 SER A CA 1
ATOM 1650 C C . SER A 1 215 ? -15.633 18.75 4.113 1 92 215 SER A C 1
ATOM 1652 O O . SER A 1 215 ? -16.703 18.906 3.51 1 92 215 SER A O 1
ATOM 1654 N N . ALA A 1 216 ? -15.383 19.266 5.258 1 94.88 216 ALA A N 1
ATOM 1655 C CA . ALA A 1 216 ? -16.344 20.172 5.883 1 94.88 216 ALA A CA 1
ATOM 1656 C C . ALA A 1 216 ? -16.5 21.453 5.051 1 94.88 216 ALA A C 1
ATOM 1658 O O . ALA A 1 216 ? -17.625 21.953 4.906 1 94.88 216 ALA A O 1
ATOM 1659 N N . LEU A 1 217 ? -15.406 21.953 4.543 1 96.62 217 LEU A N 1
ATOM 1660 C CA . LEU A 1 217 ? -15.453 23.125 3.68 1 96.62 217 LEU A CA 1
ATOM 1661 C C . LEU A 1 217 ? -16.281 22.844 2.426 1 96.62 217 LEU A C 1
ATOM 1663 O O . LEU A 1 217 ? -17.078 23.688 2.006 1 96.62 217 LEU A O 1
ATOM 1667 N N . ASP A 1 218 ? -16.047 21.688 1.849 1 93.44 218 ASP A N 1
ATOM 1668 C CA . ASP A 1 218 ? -16.797 21.281 0.66 1 93.44 218 ASP A CA 1
ATOM 1669 C C . ASP A 1 218 ? -18.281 21.172 0.959 1 93.44 218 ASP A C 1
ATOM 1671 O O . ASP A 1 218 ? -19.125 21.688 0.205 1 93.44 218 ASP A O 1
ATOM 1675 N N . ASP A 1 219 ? -18.625 20.547 2.023 1 92.88 219 ASP A N 1
ATOM 1676 C CA . ASP A 1 219 ? -20.016 20.344 2.41 1 92.88 219 ASP A CA 1
ATOM 1677 C C . ASP A 1 219 ? -20.719 21.672 2.682 1 92.88 219 ASP A C 1
ATOM 1679 O O . ASP A 1 219 ? -21.906 21.828 2.361 1 92.88 219 ASP A O 1
ATOM 1683 N N . ALA A 1 220 ? -19.953 22.594 3.275 1 95.5 220 ALA A N 1
ATOM 1684 C CA . ALA A 1 220 ? -20.516 23.891 3.629 1 95.5 220 ALA A CA 1
ATOM 1685 C C . ALA A 1 220 ? -20.5 24.844 2.436 1 95.5 220 ALA A C 1
ATOM 1687 O O . ALA A 1 220 ? -20.953 25.984 2.533 1 95.5 220 ALA A O 1
ATOM 1688 N N . GLU A 1 221 ? -19.922 24.344 1.309 1 95.25 221 GLU A N 1
ATOM 1689 C CA . GLU A 1 221 ? -19.75 25.188 0.122 1 95.25 221 GLU A CA 1
ATOM 1690 C C . GLU A 1 221 ? -19.047 26.484 0.468 1 95.25 221 GLU A C 1
ATOM 1692 O O . GLU A 1 221 ? -19.469 27.562 0.022 1 95.25 221 GLU A O 1
ATOM 1697 N N . ALA A 1 222 ? -18.078 26.406 1.352 1 96.5 222 ALA A N 1
ATOM 1698 C CA . ALA A 1 222 ? -17.328 27.578 1.801 1 96.5 222 ALA A CA 1
ATOM 1699 C C . ALA A 1 222 ? -16.141 27.844 0.88 1 96.5 222 ALA A C 1
ATOM 1701 O O . ALA A 1 222 ? -15 27.922 1.335 1 96.5 222 ALA A O 1
ATOM 1702 N N . ASP A 1 223 ? -16.375 28.219 -0.306 1 95.31 223 ASP A N 1
ATOM 1703 C CA . ASP A 1 223 ? -15.352 28.375 -1.335 1 95.31 223 ASP A CA 1
ATOM 1704 C C . ASP A 1 223 ? -14.594 29.688 -1.144 1 95.31 223 ASP A C 1
ATOM 1706 O O . ASP A 1 223 ? -13.5 29.859 -1.683 1 95.31 223 ASP A O 1
ATOM 1710 N N . HIS A 1 224 ? -15.219 30.609 -0.392 1 96.62 224 HIS A N 1
ATOM 1711 C CA . HIS A 1 224 ? -14.594 31.906 -0.177 1 96.62 224 HIS A CA 1
ATOM 1712 C C . HIS A 1 224 ? -13.406 31.797 0.768 1 96.62 224 HIS A C 1
ATOM 1714 O O . HIS A 1 224 ? -12.586 32.719 0.852 1 96.62 224 HIS A O 1
ATOM 1720 N N . ILE A 1 225 ? -13.328 30.703 1.531 1 98.06 225 ILE A N 1
ATOM 1721 C CA . ILE A 1 225 ? -12.195 30.5 2.43 1 98.06 225 ILE A CA 1
ATOM 1722 C C . ILE A 1 225 ? -10.969 30.078 1.626 1 98.06 225 ILE A C 1
ATOM 1724 O O . ILE A 1 225 ? -11 29.078 0.908 1 98.06 225 ILE A O 1
ATOM 1728 N N . LEU A 1 226 ? -9.82 30.797 1.782 1 98.31 226 LEU A N 1
ATOM 1729 C CA . LEU A 1 226 ? -8.633 30.594 0.953 1 98.31 226 LEU A CA 1
ATOM 1730 C C . LEU A 1 226 ? -7.5 29.984 1.766 1 98.31 226 LEU A C 1
ATOM 1732 O O . LEU A 1 226 ? -6.664 29.266 1.221 1 98.31 226 LEU A O 1
ATOM 1736 N N . PHE A 1 227 ? -7.457 30.297 3.039 1 98.75 227 PHE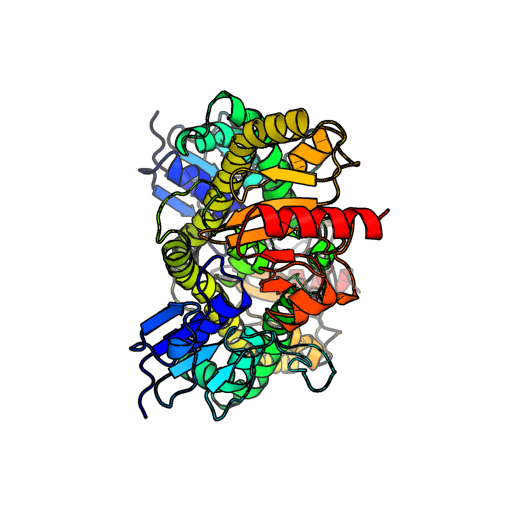 A N 1
ATOM 1737 C CA . PHE A 1 227 ? -6.34 29.875 3.879 1 98.75 227 PHE A CA 1
ATOM 1738 C C . PHE A 1 227 ? -6.832 29.438 5.25 1 98.75 227 PHE A C 1
ATOM 1740 O O . PHE A 1 227 ? -7.938 29.781 5.664 1 98.75 227 PHE A O 1
ATOM 1747 N N . VAL A 1 228 ? -6.016 28.641 5.914 1 98.69 228 VAL A N 1
ATOM 1748 C CA . VAL A 1 228 ? -6.316 28.125 7.246 1 98.69 228 VAL A CA 1
ATOM 1749 C C . VAL A 1 228 ? -5.184 28.484 8.211 1 98.69 228 VAL A C 1
ATOM 1751 O O . VAL A 1 228 ? -4.008 28.312 7.887 1 98.69 228 VAL A O 1
ATOM 1754 N N . VAL A 1 229 ? -5.539 29.031 9.32 1 98.75 229 VAL A N 1
ATOM 1755 C CA . VAL A 1 229 ? -4.59 29.375 10.375 1 98.75 229 VAL A CA 1
ATOM 1756 C C . VAL A 1 229 ? -4.781 28.453 11.57 1 98.75 229 VAL A C 1
ATOM 1758 O O . VAL A 1 229 ? -5.906 28.25 12.031 1 98.75 229 VAL A O 1
ATOM 1761 N N . VAL A 1 230 ? -3.697 27.859 12.016 1 98.19 230 VAL A N 1
ATOM 1762 C CA . VAL A 1 230 ? -3.752 26.922 13.125 1 98.19 230 VAL A CA 1
ATOM 1763 C C . VAL A 1 230 ? -2.555 27.141 14.047 1 98.19 230 VAL A C 1
ATOM 1765 O O . VAL A 1 230 ? -1.445 27.406 13.586 1 98.19 230 VAL A O 1
ATOM 1768 N N . PRO A 1 231 ? -2.812 27.078 15.398 1 97.25 231 PRO A N 1
ATOM 1769 C CA . PRO A 1 231 ? -1.647 27.047 16.281 1 97.25 231 PRO A CA 1
ATOM 1770 C C . PRO A 1 231 ? -0.848 25.75 16.156 1 97.25 231 PRO A C 1
ATOM 1772 O O . PRO A 1 231 ? -1.421 24.688 15.898 1 97.25 231 PRO A O 1
ATOM 1775 N N . ARG A 1 232 ? 0.461 25.719 16.328 1 92.12 232 ARG A N 1
ATOM 1776 C CA . ARG A 1 232 ? 1.379 24.594 16.328 1 92.12 232 ARG A CA 1
ATOM 1777 C C . ARG A 1 232 ? 2.461 24.766 17.391 1 92.12 232 ARG A C 1
ATOM 1779 O O . ARG A 1 232 ? 3.539 25.281 17.094 1 92.12 232 ARG A O 1
ATOM 1786 N N . GLY A 1 233 ? 2.164 24.203 18.562 1 87.38 233 GLY A N 1
ATOM 1787 C CA . GLY A 1 233 ? 3.061 24.484 19.672 1 87.38 233 GLY A CA 1
ATOM 1788 C C . GLY A 1 233 ? 3.123 25.953 20.031 1 87.38 233 GLY A C 1
ATOM 1789 O O . GLY A 1 233 ? 2.102 26.562 20.359 1 87.38 233 GLY A O 1
ATOM 1790 N N . GLU A 1 234 ? 4.359 26.469 19.969 1 89.81 234 GLU A N 1
ATOM 1791 C CA . GLU A 1 234 ? 4.566 27.875 20.281 1 89.81 234 GLU A CA 1
ATOM 1792 C C . GLU A 1 234 ? 4.402 28.75 19.047 1 89.81 234 GLU A C 1
ATOM 1794 O O . GLU A 1 234 ? 4.348 29.984 19.141 1 89.81 234 GLU A O 1
ATOM 1799 N N . ASP A 1 235 ? 4.266 28.141 17.922 1 95.81 235 ASP A N 1
ATOM 1800 C CA . ASP A 1 235 ? 4.148 28.859 16.656 1 95.81 235 ASP A CA 1
ATOM 1801 C C . ASP A 1 235 ? 2.73 28.766 16.094 1 95.81 235 ASP A C 1
ATOM 1803 O O . ASP A 1 235 ? 1.829 28.25 16.766 1 95.81 235 ASP A O 1
ATOM 1807 N N . TRP A 1 236 ? 2.535 29.391 14.961 1 98.19 236 TRP A N 1
ATOM 1808 C CA . TRP A 1 236 ? 1.286 29.375 14.203 1 98.19 236 TRP A CA 1
ATOM 1809 C C . TRP A 1 236 ? 1.55 29.141 12.727 1 98.19 236 TRP A C 1
ATOM 1811 O O . TRP A 1 236 ? 2.576 29.562 12.188 1 98.19 236 TRP A O 1
ATOM 1821 N N . THR A 1 237 ? 0.624 28.453 12.109 1 98.5 237 THR A N 1
ATOM 1822 C CA . THR A 1 237 ? 0.813 28.141 10.703 1 98.5 237 THR A CA 1
ATOM 1823 C C . THR A 1 237 ? -0.301 28.75 9.859 1 98.5 237 THR A C 1
ATOM 1825 O O . THR A 1 237 ? -1.43 28.906 10.328 1 98.5 237 THR A O 1
ATOM 1828 N N . LEU A 1 238 ? 0.063 29.188 8.742 1 98.75 238 LEU A N 1
ATOM 1829 C CA . LEU A 1 238 ? -0.814 29.609 7.656 1 98.75 238 LEU A CA 1
ATOM 1830 C C . LEU A 1 238 ? -0.724 28.656 6.473 1 98.75 238 LEU A C 1
ATOM 1832 O O . LEU A 1 238 ? 0.285 28.625 5.766 1 98.75 238 LEU A O 1
ATOM 1836 N N . GLY A 1 239 ? -1.841 27.859 6.293 1 98 239 GLY A N 1
ATOM 1837 C CA . GLY A 1 239 ? -1.819 26.844 5.254 1 98 239 GLY A CA 1
ATOM 1838 C C . GLY A 1 239 ? -2.816 27.109 4.145 1 98 239 GLY A C 1
ATOM 1839 O O . GLY A 1 239 ? -3.887 27.672 4.383 1 98 239 GLY A O 1
ATOM 1840 N N . GLY A 1 240 ? -2.396 26.719 2.951 1 97 240 GLY A N 1
ATOM 1841 C CA . GLY A 1 240 ? -3.361 26.703 1.864 1 97 240 GLY A CA 1
ATOM 1842 C C . GLY A 1 240 ? -4.383 25.578 1.999 1 97 240 GLY A C 1
ATOM 1843 O O . GLY A 1 240 ? -4.348 24.812 2.965 1 97 240 GLY A O 1
ATOM 1844 N N . ILE A 1 241 ? -5.352 25.609 1.122 1 97.19 241 ILE A N 1
ATOM 1845 C CA . ILE A 1 241 ? -6.387 24.594 1.046 1 97.19 241 ILE A CA 1
ATOM 1846 C C . ILE A 1 241 ? -6.316 23.875 -0.304 1 97.19 241 ILE A C 1
ATOM 1848 O O . ILE A 1 241 ? -6.527 24.5 -1.35 1 97.19 241 ILE A O 1
ATOM 1852 N N . LYS A 1 242 ? -6.055 22.609 -0.245 1 94 242 LYS A N 1
ATOM 1853 C CA . LYS A 1 242 ? -5.945 21.828 -1.469 1 94 242 LYS A CA 1
ATOM 1854 C C . LYS A 1 242 ? -7.293 21.719 -2.182 1 94 242 LYS A C 1
ATOM 1856 O O . LYS A 1 242 ? -8.336 21.609 -1.536 1 94 242 LYS A O 1
ATOM 1861 N N . LEU A 1 243 ? -7.207 21.641 -3.488 1 91.31 243 LEU A N 1
ATOM 1862 C CA . LEU A 1 243 ? -8.422 21.5 -4.281 1 91.31 243 LEU A CA 1
ATOM 1863 C C . LEU A 1 243 ? -8.992 20.078 -4.152 1 91.31 243 LEU A C 1
ATOM 1865 O O . LEU A 1 243 ? -10.203 19.891 -4.254 1 91.31 243 LEU A O 1
ATOM 1869 N N . SER A 1 244 ? -8.078 19.125 -4.051 1 85.25 244 SER A N 1
ATOM 1870 C CA . SER A 1 244 ? -8.469 17.75 -3.805 1 85.25 244 SER A CA 1
ATOM 1871 C C . SER A 1 244 ? -7.395 17 -3.023 1 85.25 244 SER A C 1
ATOM 1873 O O . SER A 1 244 ? -6.27 17.484 -2.881 1 85.25 244 SER A O 1
ATOM 1875 N N . GLY A 1 245 ? -7.766 15.859 -2.521 1 81.25 245 GLY A N 1
ATOM 1876 C CA . GLY A 1 245 ? -6.812 15.039 -1.79 1 81.25 245 GLY A CA 1
ATOM 1877 C C . GLY A 1 245 ? -5.77 14.398 -2.684 1 81.25 245 GLY A C 1
ATOM 1878 O O . GLY A 1 245 ? -4.77 13.867 -2.195 1 81.25 245 GLY A O 1
ATOM 1879 N N . ASP A 1 246 ? -5.875 14.438 -3.939 1 84.38 246 ASP A N 1
ATOM 1880 C CA . ASP A 1 246 ? -5.008 13.68 -4.832 1 84.38 246 ASP A CA 1
ATOM 1881 C C . ASP A 1 246 ? -4.176 14.609 -5.711 1 84.38 246 ASP A C 1
ATOM 1883 O O . ASP A 1 246 ? -3.598 14.18 -6.711 1 84.38 246 ASP A O 1
ATOM 1887 N N . THR A 1 247 ? -4.227 15.93 -5.398 1 84.25 247 THR A N 1
ATOM 1888 C CA . THR A 1 247 ? -3.4 16.891 -6.121 1 84.25 247 THR A CA 1
ATOM 1889 C C . THR A 1 247 ? -2.732 17.859 -5.152 1 84.25 247 THR A C 1
ATOM 1891 O O . THR A 1 247 ? -3.137 17.969 -3.994 1 84.25 247 THR A O 1
ATOM 1894 N N . PHE A 1 248 ? -1.779 18.531 -5.625 1 86.94 248 PHE A N 1
ATOM 1895 C CA . PHE A 1 248 ? -1.082 19.516 -4.805 1 86.94 248 PHE A CA 1
ATOM 1896 C C . PHE A 1 248 ? -1.631 20.922 -5.059 1 86.94 248 PHE A C 1
ATOM 1898 O O . PHE A 1 248 ? -1.265 21.875 -4.363 1 86.94 248 PHE A O 1
ATOM 1905 N N . ASP A 1 249 ? -2.582 21.016 -5.961 1 90.94 249 ASP A N 1
ATOM 1906 C CA . ASP A 1 249 ? -3.166 22.312 -6.281 1 90.94 249 ASP A CA 1
ATOM 1907 C C . ASP A 1 249 ? -3.969 22.859 -5.102 1 90.94 249 ASP A C 1
ATOM 1909 O O . ASP A 1 249 ? -4.668 22.109 -4.418 1 90.94 249 ASP A O 1
ATOM 1913 N N . GLN A 1 250 ? -3.785 24.188 -4.895 1 94.75 250 GLN A N 1
ATOM 1914 C CA . GLN A 1 250 ? -4.441 24.875 -3.785 1 94.75 250 GLN A CA 1
ATOM 1915 C C . GLN A 1 250 ? -5.48 25.859 -4.289 1 94.75 250 GLN A C 1
ATOM 1917 O O . GLN A 1 250 ? -5.438 26.281 -5.445 1 94.75 250 GLN A O 1
ATOM 1922 N N . ARG A 1 251 ? -6.41 26.234 -3.428 1 96.62 251 ARG A N 1
ATOM 1923 C CA . ARG A 1 251 ? -7.336 27.328 -3.723 1 96.62 251 ARG A CA 1
ATOM 1924 C C . ARG A 1 251 ? -6.582 28.625 -4.02 1 96.62 251 ARG A C 1
ATOM 1926 O O . ARG A 1 251 ? -6.984 29.391 -4.895 1 96.62 251 ARG A O 1
ATOM 1933 N N . ALA A 1 252 ? -5.539 28.844 -3.279 1 97.31 252 ALA A N 1
ATOM 1934 C CA . ALA A 1 252 ? -4.641 29.984 -3.445 1 97.31 252 ALA A CA 1
ATOM 1935 C C . ALA A 1 252 ? -3.252 29.672 -2.895 1 97.31 252 ALA A C 1
ATOM 1937 O O . ALA A 1 252 ? -3.121 29.016 -1.855 1 97.31 252 ALA A O 1
ATOM 1938 N N . ASP A 1 253 ? -2.262 30.156 -3.574 1 97.38 253 ASP A N 1
ATOM 1939 C CA . ASP A 1 253 ? -0.889 30.016 -3.102 1 97.38 253 ASP A CA 1
ATOM 1940 C C . ASP A 1 253 ? -0.476 31.188 -2.229 1 97.38 253 ASP A C 1
ATOM 1942 O O . ASP A 1 253 ? -0.982 32.312 -2.396 1 97.38 253 ASP A O 1
ATOM 1946 N N . LEU A 1 254 ? 0.415 30.922 -1.353 1 98.44 254 LEU A N 1
ATOM 1947 C CA . LEU A 1 254 ? 1.048 32.031 -0.64 1 98.44 254 LEU A CA 1
ATOM 1948 C C . LEU A 1 254 ? 1.885 32.875 -1.589 1 98.44 254 LEU A C 1
ATOM 1950 O O . LEU A 1 254 ? 2.256 32.406 -2.674 1 98.44 254 LEU A O 1
ATOM 1954 N N . PRO A 1 255 ? 2.148 34.125 -1.237 1 98.25 255 PRO A N 1
ATOM 1955 C CA . PRO A 1 255 ? 2.857 35.031 -2.139 1 98.25 255 PRO A CA 1
ATOM 1956 C C . PRO A 1 255 ? 4.191 34.469 -2.623 1 98.25 255 PRO A C 1
ATOM 1958 O O . PRO A 1 255 ? 4.945 33.875 -1.833 1 98.25 255 PRO A O 1
ATOM 1961 N N . ALA A 1 256 ? 4.48 34.656 -3.855 1 97.5 256 ALA A N 1
ATOM 1962 C CA . ALA A 1 256 ? 5.699 34.156 -4.48 1 97.5 256 ALA A CA 1
ATOM 1963 C C . ALA A 1 256 ? 6.941 34.75 -3.814 1 97.5 256 ALA A C 1
ATOM 1965 O O . ALA A 1 256 ? 7.969 34.062 -3.705 1 97.5 256 ALA A O 1
ATOM 1966 N N . SER A 1 257 ? 6.852 35.938 -3.357 1 97.88 257 SER A N 1
ATOM 1967 C CA . SER A 1 257 ? 7.98 36.625 -2.748 1 97.88 257 SER A CA 1
ATOM 1968 C C . SER A 1 257 ? 8.383 35.969 -1.428 1 97.88 257 SER A C 1
ATOM 1970 O O . SER A 1 257 ? 9.453 36.25 -0.89 1 97.88 257 SER A O 1
ATOM 1972 N N . TRP A 1 258 ? 7.445 35.094 -0.836 1 98.31 258 TRP A N 1
ATOM 1973 C CA . TRP A 1 258 ? 7.703 34.438 0.445 1 98.31 258 TRP A CA 1
ATOM 1974 C C . TRP A 1 258 ? 8.438 33.125 0.245 1 98.31 258 TRP A C 1
ATOM 1976 O O . TRP A 1 258 ? 9.016 32.562 1.188 1 98.31 258 TRP A O 1
ATOM 1986 N N . ALA A 1 259 ? 8.469 32.594 -0.937 1 96.12 259 ALA A N 1
ATOM 1987 C CA . ALA A 1 259 ? 8.797 31.188 -1.226 1 96.12 259 ALA A CA 1
ATOM 1988 C C . ALA A 1 259 ? 10.203 30.844 -0.762 1 96.12 259 ALA A C 1
ATOM 1990 O O . ALA A 1 259 ? 11.18 31.453 -1.229 1 96.12 259 ALA A O 1
ATOM 1991 N N . GLY A 1 260 ? 10.258 29.922 0.174 1 92.25 260 GLY A N 1
ATOM 1992 C CA . GLY A 1 260 ? 11.539 29.375 0.587 1 92.25 260 GLY A CA 1
ATOM 1993 C C . GLY A 1 260 ? 12.273 30.25 1.58 1 92.25 260 GLY A C 1
ATOM 1994 O O . GLY A 1 260 ? 13.422 29.969 1.937 1 92.25 260 GLY A O 1
ATOM 1995 N N . LEU A 1 261 ? 11.648 31.297 2.062 1 96.06 261 LEU A N 1
ATOM 1996 C CA . LEU A 1 261 ? 12.344 32.25 2.926 1 96.06 261 LEU A CA 1
ATOM 1997 C C . LEU A 1 261 ? 12.141 31.891 4.395 1 96.06 261 LEU A C 1
ATOM 1999 O O . LEU A 1 261 ? 11.18 31.203 4.742 1 96.06 261 LEU A O 1
ATOM 2003 N N . THR A 1 262 ? 13.133 32.344 5.238 1 94.38 262 THR A N 1
ATOM 2004 C CA . THR A 1 262 ? 13.07 32.094 6.68 1 94.38 262 THR A CA 1
ATOM 2005 C C . THR A 1 262 ? 13.43 33.344 7.453 1 94.38 262 THR A C 1
ATOM 2007 O O . THR A 1 262 ? 14.148 34.219 6.941 1 94.38 262 THR A O 1
ATOM 2010 N N . ASP A 1 263 ? 12.898 33.469 8.531 1 95.75 263 ASP A N 1
ATOM 2011 C CA . ASP A 1 263 ? 13.266 34.438 9.555 1 95.75 263 ASP A CA 1
ATOM 2012 C C . ASP A 1 263 ? 13.398 35.844 8.953 1 95.75 263 ASP A C 1
ATOM 2014 O O . ASP A 1 263 ? 12.461 36.344 8.312 1 95.75 263 ASP A O 1
ATOM 2018 N N . GLU A 1 264 ? 14.602 36.406 9.047 1 97.12 264 GLU A N 1
ATOM 2019 C CA . GLU A 1 264 ? 14.766 37.812 8.672 1 97.12 264 GLU A CA 1
ATOM 2020 C C . GLU A 1 264 ? 14.438 38.031 7.195 1 97.12 264 GLU A C 1
ATOM 2022 O O . GLU A 1 264 ? 13.844 39.062 6.832 1 97.12 264 GLU A O 1
ATOM 2027 N N . ALA A 1 265 ? 14.812 37.125 6.398 1 97.44 265 ALA A N 1
ATOM 2028 C CA . ALA A 1 265 ? 14.539 37.25 4.969 1 97.44 265 ALA A CA 1
ATOM 2029 C C . ALA A 1 265 ? 13.039 37.219 4.699 1 97.44 265 ALA A C 1
ATOM 2031 O O . ALA A 1 265 ? 12.547 38 3.865 1 97.44 265 ALA A O 1
ATOM 2032 N N . LEU A 1 266 ? 12.328 36.406 5.43 1 98.06 266 LEU A N 1
ATOM 2033 C CA . LEU A 1 266 ? 10.883 36.344 5.266 1 98.06 266 LEU A CA 1
ATOM 2034 C C . LEU A 1 266 ? 10.227 37.594 5.855 1 98.06 266 LEU A C 1
ATOM 2036 O O . LEU A 1 266 ? 9.273 38.125 5.277 1 98.06 266 LEU A O 1
ATOM 2040 N N . GLU A 1 267 ? 10.703 38.062 6.988 1 98.44 267 GLU A N 1
ATOM 2041 C CA . GLU A 1 267 ? 10.188 39.281 7.582 1 98.44 267 GLU A CA 1
ATOM 2042 C C . GLU A 1 267 ? 10.312 40.469 6.617 1 98.44 267 GLU A C 1
ATOM 2044 O O . GLU A 1 267 ? 9.391 41.281 6.48 1 98.44 267 GLU A O 1
ATOM 2049 N N . ALA A 1 268 ? 11.43 40.469 5.98 1 98.19 268 ALA A N 1
ATOM 2050 C CA . ALA A 1 268 ? 11.672 41.562 5.031 1 98.19 268 ALA A CA 1
ATOM 2051 C C . ALA A 1 268 ? 10.742 41.469 3.828 1 98.19 268 ALA A C 1
ATOM 2053 O O . ALA A 1 268 ? 10.242 42.469 3.334 1 98.19 268 ALA A O 1
ATOM 2054 N N . ALA A 1 269 ? 10.531 40.281 3.379 1 98.06 269 ALA A N 1
ATOM 2055 C CA . ALA A 1 269 ? 9.734 40.062 2.176 1 98.06 269 ALA A CA 1
ATOM 2056 C C . ALA A 1 269 ? 8.258 40.344 2.434 1 98.06 269 ALA A C 1
ATOM 2058 O O . ALA A 1 269 ? 7.555 40.844 1.559 1 98.06 269 ALA A O 1
ATOM 2059 N N . CYS A 1 270 ? 7.777 39.969 3.619 1 97.88 270 CYS A N 1
ATOM 2060 C CA . CYS A 1 270 ? 6.344 40.094 3.852 1 97.88 270 CYS A CA 1
ATOM 2061 C C . CYS A 1 270 ? 6.023 41.312 4.715 1 97.88 270 CYS A C 1
ATOM 2063 O O . CYS A 1 270 ? 4.867 41.719 4.805 1 97.88 270 CYS A O 1
ATOM 2065 N N . GLY A 1 271 ? 7.039 41.875 5.375 1 98 271 GLY A N 1
ATOM 2066 C CA . GLY A 1 271 ? 6.84 43.062 6.203 1 98 271 GLY A CA 1
ATOM 2067 C C . GLY A 1 271 ? 6.238 42.75 7.562 1 98 271 GLY A C 1
ATOM 2068 O O . GLY A 1 271 ? 5.637 43.594 8.195 1 98 271 GLY A O 1
ATOM 2069 N N . VAL A 1 272 ? 6.309 41.5 7.996 1 98.69 272 VAL A N 1
ATOM 2070 C CA . VAL A 1 272 ? 5.688 41.094 9.25 1 98.69 272 VAL A CA 1
ATOM 2071 C C . VAL A 1 272 ? 6.758 40.562 10.211 1 98.69 272 VAL A C 1
ATOM 2073 O O . VAL A 1 272 ? 7.395 39.531 9.945 1 98.69 272 VAL A O 1
ATOM 2076 N N . LYS A 1 273 ? 6.973 41.281 11.305 1 98.19 273 LYS A N 1
ATOM 2077 C CA . LYS A 1 273 ? 7.871 40.781 12.336 1 98.19 273 LYS A CA 1
ATOM 2078 C C . LYS A 1 273 ? 7.34 39.5 12.969 1 98.19 273 LYS A C 1
ATOM 2080 O O . LYS A 1 273 ? 6.152 39.406 13.297 1 98.19 273 LYS A O 1
ATOM 2085 N N . GLY A 1 274 ? 8.195 38.531 13.125 1 98.12 274 GLY A N 1
ATOM 2086 C CA . GLY A 1 274 ? 7.793 37.25 13.711 1 98.12 274 GLY A CA 1
ATOM 2087 C C . GLY A 1 274 ? 7.586 36.156 12.688 1 98.12 274 GLY A C 1
ATOM 2088 O O . GLY A 1 274 ? 7.395 35 13.039 1 98.12 274 GLY A O 1
ATOM 2089 N N . ALA A 1 275 ? 7.566 36.469 11.367 1 98.56 275 ALA A N 1
ATOM 2090 C CA . ALA A 1 275 ? 7.512 35.469 10.32 1 98.56 275 ALA A CA 1
ATOM 2091 C C . ALA A 1 275 ? 8.727 34.562 10.383 1 98.56 275 ALA A C 1
ATOM 2093 O O . ALA A 1 275 ? 9.859 35.031 10.516 1 98.56 275 ALA A O 1
ATOM 2094 N N . LYS A 1 276 ? 8.5 33.281 10.266 1 97.38 276 LYS A N 1
ATOM 2095 C CA . LYS A 1 276 ? 9.594 32.344 10.539 1 97.38 276 LYS A CA 1
ATOM 2096 C C . LYS A 1 276 ? 9.945 31.531 9.297 1 97.38 276 LYS A C 1
ATOM 2098 O O . LYS A 1 276 ? 11.117 31.266 9.039 1 97.38 276 LYS A O 1
ATOM 2103 N N . PHE A 1 277 ? 8.922 31.078 8.617 1 95.62 277 PHE A N 1
ATOM 2104 C CA . PHE A 1 277 ? 9.195 30.125 7.555 1 95.62 277 PHE A CA 1
ATOM 2105 C C . PHE A 1 277 ? 8.062 30.109 6.535 1 95.62 277 PHE A C 1
ATOM 2107 O O . PHE A 1 277 ? 6.887 30.203 6.902 1 95.62 277 PHE A O 1
ATOM 2114 N N . CYS A 1 278 ? 8.422 30.078 5.297 1 97.44 278 CYS A N 1
ATOM 2115 C CA . CYS A 1 278 ? 7.477 29.766 4.23 1 97.44 278 CYS A CA 1
ATOM 2116 C C . CYS A 1 278 ? 8.023 28.672 3.324 1 97.44 278 CYS A C 1
ATOM 2118 O O . CYS A 1 278 ? 9.156 28.766 2.846 1 97.44 278 CYS A O 1
ATOM 2120 N N . HIS A 1 279 ? 7.215 27.672 3.139 1 93.69 279 HIS A N 1
ATOM 2121 C CA . HIS A 1 279 ? 7.625 26.578 2.271 1 93.69 279 HIS A CA 1
ATOM 2122 C C . HIS A 1 279 ? 7.855 27.062 0.843 1 93.69 279 HIS A C 1
ATOM 2124 O O . HIS A 1 279 ? 7.121 27.922 0.349 1 93.69 279 HIS A O 1
ATOM 2130 N N . ASN A 1 280 ? 8.773 26.453 0.165 1 89.69 280 ASN A N 1
ATOM 2131 C CA . ASN A 1 280 ? 9.148 26.828 -1.192 1 89.69 280 ASN A CA 1
ATOM 2132 C C . ASN A 1 280 ? 7.98 26.672 -2.16 1 89.69 280 ASN A C 1
ATOM 2134 O O . ASN A 1 280 ? 7.84 27.438 -3.111 1 89.69 280 ASN A O 1
ATOM 2138 N N . ALA A 1 281 ? 7.18 25.672 -1.857 1 90.06 281 ALA A N 1
ATOM 2139 C CA . ALA A 1 281 ? 6.035 25.391 -2.721 1 90.06 281 ALA A CA 1
ATOM 2140 C C . ALA A 1 281 ? 4.836 26.25 -2.33 1 90.06 281 ALA A C 1
ATOM 2142 O O . ALA A 1 281 ? 3.762 26.141 -2.928 1 90.06 281 ALA A O 1
ATOM 2143 N N . ARG A 1 282 ? 4.98 27.094 -1.315 1 96.31 282 ARG A N 1
ATOM 2144 C CA . ARG A 1 282 ? 4.059 28.172 -0.958 1 96.31 282 ARG A CA 1
ATOM 2145 C C . ARG A 1 282 ? 2.738 27.609 -0.443 1 96.31 282 ARG A C 1
ATOM 2147 O O . ARG A 1 282 ? 1.676 28.188 -0.689 1 96.31 282 ARG A O 1
ATOM 2154 N N . PHE A 1 283 ? 2.771 26.422 0.215 1 95.88 283 PHE A N 1
ATOM 2155 C CA . PHE A 1 283 ? 1.516 25.859 0.707 1 95.88 283 PHE A CA 1
ATOM 2156 C C . PHE A 1 283 ? 1.392 26.047 2.213 1 95.88 283 PHE A C 1
ATOM 2158 O O . PHE A 1 283 ? 0.333 25.797 2.791 1 95.88 283 PHE A O 1
ATOM 2165 N N . ILE A 1 284 ? 2.488 26.578 2.826 1 97.44 284 ILE A N 1
ATOM 2166 C CA . ILE A 1 284 ? 2.408 26.766 4.27 1 97.44 284 ILE A CA 1
ATOM 2167 C C . ILE A 1 284 ? 3.451 27.797 4.711 1 97.44 284 ILE A C 1
ATOM 2169 O O . ILE A 1 284 ? 4.555 27.844 4.164 1 97.44 284 ILE A O 1
ATOM 2173 N N . ALA A 1 285 ? 3.141 28.578 5.645 1 98.56 285 ALA A N 1
ATOM 2174 C CA . ALA A 1 285 ? 4.039 29.5 6.328 1 98.56 285 ALA A CA 1
ATOM 2175 C C . ALA A 1 285 ? 3.881 29.406 7.844 1 98.56 285 ALA A C 1
ATOM 2177 O O . ALA A 1 285 ? 2.891 28.859 8.336 1 98.56 285 ALA A O 1
ATOM 2178 N N . VAL A 1 286 ? 4.875 29.844 8.531 1 98.31 286 VAL A N 1
ATOM 2179 C CA . VAL A 1 286 ? 4.902 29.766 9.992 1 98.31 286 VAL A CA 1
ATOM 2180 C C . VAL A 1 286 ? 5.293 31.109 10.578 1 98.31 286 VAL A C 1
ATOM 2182 O O . VAL A 1 286 ? 6.137 31.828 10.023 1 98.31 286 VAL A O 1
ATOM 2185 N N . ALA A 1 287 ? 4.684 31.531 11.641 1 98.69 287 ALA A N 1
ATOM 2186 C CA . ALA A 1 287 ? 5.035 32.719 12.414 1 98.69 287 ALA A CA 1
ATOM 2187 C C . ALA A 1 287 ? 5.07 32.406 13.906 1 98.69 287 ALA A C 1
ATOM 2189 O O . ALA A 1 287 ? 4.547 31.375 14.344 1 98.69 287 ALA A O 1
ATOM 2190 N N . ASP A 1 288 ? 5.664 33.25 14.711 1 97.75 288 ASP A N 1
ATOM 2191 C CA . ASP A 1 288 ? 5.934 32.938 16.109 1 97.75 288 ASP A CA 1
ATOM 2192 C C . ASP A 1 288 ? 4.781 33.406 17 1 97.75 288 ASP A C 1
ATOM 2194 O O . ASP A 1 288 ? 4.832 33.25 18.219 1 97.75 288 ASP A O 1
ATOM 2198 N N . SER A 1 289 ? 3.703 34.031 16.375 1 98 289 SER A N 1
ATOM 2199 C CA . SER A 1 289 ? 2.545 34.438 17.156 1 98 289 SER A CA 1
ATOM 2200 C C . SER A 1 289 ? 1.283 34.469 16.297 1 98 289 SER A C 1
ATOM 2202 O O . SER A 1 289 ? 1.361 34.531 15.062 1 98 289 SER A O 1
ATOM 2204 N N . ARG A 1 290 ? 0.139 34.469 16.969 1 98 290 ARG A N 1
ATOM 2205 C CA . ARG A 1 290 ? -1.142 34.562 16.266 1 98 290 ARG A CA 1
ATOM 2206 C C . ARG A 1 290 ? -1.255 35.844 15.5 1 98 290 ARG A C 1
ATOM 2208 O O . ARG A 1 290 ? -1.737 35.875 14.367 1 98 290 ARG A O 1
ATOM 2215 N N . ASP A 1 291 ? -0.829 37 16.172 1 98.25 291 ASP A N 1
ATOM 2216 C CA . ASP A 1 291 ? -0.916 38.312 15.531 1 98.25 291 ASP A CA 1
ATOM 2217 C C . ASP A 1 291 ? -0.103 38.344 14.234 1 98.25 291 ASP A C 1
ATOM 2219 O O . ASP A 1 291 ? -0.58 38.812 13.211 1 98.25 291 ASP A O 1
ATOM 2223 N N . ALA A 1 292 ? 1.026 37.812 14.297 1 98.56 292 ALA A N 1
ATOM 2224 C CA . ALA A 1 292 ? 1.908 37.812 13.133 1 98.56 292 ALA A CA 1
ATOM 2225 C C . ALA A 1 292 ? 1.327 36.969 12 1 98.56 292 ALA A C 1
ATOM 2227 O O . ALA A 1 292 ? 1.302 37.406 10.844 1 98.56 292 ALA A O 1
ATOM 2228 N N . ILE A 1 293 ? 0.845 35.75 12.359 1 98.81 293 ILE A N 1
ATOM 2229 C CA . ILE A 1 293 ? 0.377 34.844 11.305 1 98.81 293 ILE A CA 1
ATOM 2230 C C . ILE A 1 293 ? -0.891 35.406 10.672 1 98.81 293 ILE A C 1
ATOM 2232 O O . ILE A 1 293 ? -1.125 35.25 9.477 1 98.81 293 ILE A O 1
ATOM 2236 N N . MET A 1 294 ? -1.733 36.094 11.461 1 98.56 294 MET A N 1
ATOM 2237 C CA . MET A 1 294 ? -2.957 36.688 10.938 1 98.56 294 MET A CA 1
ATOM 2238 C C . MET A 1 294 ? -2.641 37.844 9.984 1 98.56 294 MET A C 1
ATOM 2240 O O . MET A 1 294 ? -3.326 38.031 8.984 1 98.56 294 MET A O 1
ATOM 2244 N N . GLU A 1 295 ? -1.63 38.625 10.344 1 98.62 295 GLU A N 1
ATOM 2245 C CA . GLU A 1 295 ? -1.184 39.656 9.43 1 98.62 295 GLU A CA 1
ATOM 2246 C C . GLU A 1 295 ? -0.697 39.062 8.109 1 98.62 295 GLU A C 1
ATOM 2248 O O . GLU A 1 295 ? -1.028 39.562 7.039 1 98.62 295 GLU A O 1
ATOM 2253 N N . MET A 1 296 ? 0.068 38 8.227 1 98.81 296 MET A N 1
ATOM 2254 C CA . MET A 1 296 ? 0.525 37.312 7.027 1 98.81 296 MET A CA 1
ATOM 2255 C C . MET A 1 296 ? -0.658 36.812 6.207 1 98.81 296 MET A C 1
ATOM 2257 O O . MET A 1 296 ? -0.653 36.906 4.98 1 98.81 296 MET A O 1
ATOM 2261 N N . ALA A 1 297 ? -1.63 36.25 6.887 1 98.81 297 ALA A N 1
ATOM 2262 C CA . ALA A 1 297 ? -2.816 35.719 6.219 1 98.81 297 ALA A CA 1
ATOM 2263 C C . ALA A 1 297 ? -3.541 36.812 5.438 1 98.81 297 ALA A C 1
ATOM 2265 O O . ALA A 1 297 ? -3.973 36.594 4.305 1 98.81 297 ALA A O 1
ATOM 2266 N N . GLN A 1 298 ? -3.637 38 6.039 1 98.44 298 GLN A N 1
ATOM 2267 C CA . GLN A 1 298 ? -4.309 39.094 5.383 1 98.44 298 GLN A CA 1
ATOM 2268 C C . GLN A 1 298 ? -3.561 39.531 4.121 1 98.44 298 GLN A C 1
ATOM 2270 O O . GLN A 1 298 ? -4.18 39.812 3.1 1 98.44 298 GLN A O 1
ATOM 2275 N N . ILE A 1 299 ? -2.285 39.531 4.207 1 98.62 299 ILE A N 1
ATOM 2276 C CA . ILE A 1 299 ? -1.465 39.875 3.053 1 98.62 299 ILE A CA 1
ATOM 2277 C C . ILE A 1 299 ? -1.667 38.844 1.946 1 98.62 299 ILE A C 1
ATOM 2279 O O . ILE A 1 299 ? -1.837 39.188 0.779 1 98.62 299 ILE A O 1
ATOM 2283 N N . ALA A 1 300 ? -1.645 37.562 2.395 1 98.62 300 ALA A N 1
ATOM 2284 C CA . ALA A 1 300 ? -1.82 36.5 1.433 1 98.62 300 ALA A CA 1
ATOM 2285 C C . ALA A 1 300 ? -3.176 36.594 0.74 1 98.62 300 ALA A C 1
ATOM 2287 O O . ALA A 1 300 ? -3.279 36.375 -0.47 1 98.62 300 ALA A O 1
ATOM 2288 N N . VAL A 1 301 ? -4.188 36.906 1.492 1 98.38 301 VAL A N 1
ATOM 2289 C CA . VAL A 1 301 ? -5.539 37.062 0.954 1 98.38 301 VAL A CA 1
ATOM 2290 C C . VAL A 1 301 ? -5.57 38.188 -0.08 1 98.38 301 VAL A C 1
ATOM 2292 O O . VAL A 1 301 ? -6.133 38 -1.166 1 98.38 301 VAL A O 1
ATOM 2295 N N . LYS A 1 302 ? -5 39.312 0.244 1 97.62 302 LYS A N 1
ATOM 2296 C CA . LYS A 1 302 ? -4.984 40.469 -0.654 1 97.62 302 LYS A CA 1
ATOM 2297 C C . LYS A 1 302 ? -4.285 40.125 -1.969 1 97.62 302 LYS A C 1
ATOM 2299 O O . LYS A 1 302 ? -4.742 40.531 -3.041 1 97.62 302 LYS A O 1
ATOM 2304 N N . GLU A 1 303 ? -3.27 39.406 -1.853 1 96.38 303 GLU A N 1
ATOM 2305 C CA . GLU A 1 303 ? -2.518 39.062 -3.057 1 96.38 303 GLU A CA 1
ATOM 2306 C C . GLU A 1 303 ? -3.264 38.031 -3.895 1 96.38 303 GLU A C 1
ATOM 2308 O O . GLU A 1 303 ? -3.146 38 -5.121 1 96.38 303 GLU A O 1
ATOM 2313 N N . ALA A 1 304 ? -3.959 37.156 -3.256 1 94.38 304 ALA A N 1
ATOM 2314 C CA . ALA A 1 304 ? -4.688 36.094 -3.947 1 94.38 304 ALA A CA 1
ATOM 2315 C C . ALA A 1 304 ? -5.91 36.656 -4.668 1 94.38 304 ALA A C 1
ATOM 2317 O O . ALA A 1 304 ? -6.359 36.094 -5.668 1 94.38 304 ALA A O 1
ATOM 2318 N N . GLN A 1 305 ? -6.496 37.688 -4.164 1 87.75 305 GLN A N 1
ATOM 2319 C CA . GLN A 1 305 ? -7.68 38.312 -4.742 1 87.75 305 GLN A CA 1
ATOM 2320 C C . GLN A 1 305 ? -7.293 39.344 -5.805 1 87.75 305 GLN A C 1
ATOM 2322 O O . GLN A 1 305 ? -8.023 39.531 -6.781 1 87.75 305 GLN A O 1
ATOM 2327 N N . MET B 1 1 ? 34.656 4.621 12.414 1 71.81 1 MET B N 1
ATOM 2328 C CA . MET B 1 1 ? 33.781 5.172 13.445 1 71.81 1 MET B CA 1
ATOM 2329 C C . MET B 1 1 ? 32.438 4.488 13.43 1 71.81 1 MET B C 1
ATOM 2331 O O . MET B 1 1 ? 31.938 4.086 12.367 1 71.81 1 MET B O 1
ATOM 2335 N N . THR B 1 2 ? 32 4.074 14.609 1 91.69 2 THR B N 1
ATOM 2336 C CA . THR B 1 2 ? 30.75 3.332 14.758 1 91.69 2 THR B CA 1
ATOM 2337 C C . THR B 1 2 ? 29.562 4.273 14.719 1 91.69 2 THR B C 1
ATOM 2339 O O . THR B 1 2 ? 29.562 5.328 15.359 1 91.69 2 THR B O 1
ATOM 2342 N N . ILE B 1 3 ? 28.625 4.074 13.852 1 97.12 3 ILE B N 1
ATOM 2343 C CA . ILE B 1 3 ? 27.391 4.855 13.781 1 97.12 3 ILE B CA 1
ATOM 2344 C C . ILE B 1 3 ? 26.531 4.578 15.008 1 97.12 3 ILE B C 1
ATOM 2346 O O . ILE B 1 3 ? 26.156 3.43 15.266 1 97.12 3 ILE B O 1
ATOM 2350 N N . THR B 1 4 ? 26.172 5.66 15.797 1 97.88 4 THR B N 1
ATOM 2351 C CA . THR B 1 4 ? 25.438 5.477 17.031 1 97.88 4 THR B CA 1
ATOM 2352 C C . THR B 1 4 ? 24.047 6.102 16.938 1 97.88 4 THR B C 1
ATOM 2354 O O . THR B 1 4 ? 23.141 5.766 17.703 1 97.88 4 THR B O 1
ATOM 2357 N N . HIS B 1 5 ? 23.891 7.055 15.977 1 98.38 5 HIS B N 1
ATOM 2358 C CA . HIS B 1 5 ? 22.625 7.766 15.883 1 98.38 5 HIS B CA 1
ATOM 2359 C C . HIS B 1 5 ? 22.141 7.863 14.445 1 98.38 5 HIS B C 1
ATOM 2361 O O . HIS B 1 5 ? 22.922 8.156 13.539 1 98.38 5 HIS B O 1
ATOM 2367 N N . LEU B 1 6 ? 20.906 7.578 14.203 1 98.81 6 LEU B N 1
ATOM 2368 C CA . LEU B 1 6 ? 20.172 7.848 12.977 1 98.81 6 LEU B CA 1
ATOM 2369 C C . LEU B 1 6 ? 19.172 8.984 13.188 1 98.81 6 LEU B C 1
ATOM 2371 O O . LEU B 1 6 ? 18.156 8.812 13.852 1 98.81 6 LEU B O 1
ATOM 2375 N N . VAL B 1 7 ? 19.438 10.148 12.617 1 98.81 7 VAL B N 1
ATOM 2376 C CA . VAL B 1 7 ? 18.75 11.375 12.992 1 98.81 7 VAL B CA 1
ATOM 2377 C C . VAL B 1 7 ? 17.828 11.812 11.859 1 98.81 7 VAL B C 1
ATOM 2379 O O . VAL B 1 7 ? 18.266 11.984 10.727 1 98.81 7 VAL B O 1
ATOM 2382 N N . THR B 1 8 ? 16.562 11.969 12.047 1 98.75 8 THR B N 1
ATOM 2383 C CA . THR B 1 8 ? 15.57 12.492 11.109 1 98.75 8 THR B CA 1
ATOM 2384 C C . THR B 1 8 ? 14.617 13.461 11.805 1 98.75 8 THR B C 1
ATOM 2386 O O . THR B 1 8 ? 14.789 13.766 12.984 1 98.75 8 THR B O 1
ATOM 2389 N N . HIS B 1 9 ? 13.664 14.023 11.141 1 96.94 9 HIS B N 1
ATOM 2390 C CA . HIS B 1 9 ? 12.867 15.102 11.703 1 96.94 9 HIS B CA 1
ATOM 2391 C C . HIS B 1 9 ? 11.773 14.555 12.617 1 96.94 9 HIS B C 1
ATOM 2393 O O . HIS B 1 9 ? 11.289 13.438 12.414 1 96.94 9 HIS B O 1
ATOM 2399 N N . SER B 1 10 ? 11.406 15.32 13.609 1 95.69 10 SER B N 1
ATOM 2400 C CA . SER B 1 10 ? 10.289 15.008 14.484 1 95.69 10 SER B CA 1
ATOM 2401 C C . SER B 1 10 ? 8.953 15.352 13.828 1 95.69 10 SER B C 1
ATOM 2403 O O . SER B 1 10 ? 8.922 15.836 12.695 1 95.69 10 SER B O 1
ATOM 2405 N N . GLY B 1 11 ? 7.82 14.992 14.492 1 94.12 11 GLY B N 1
ATOM 2406 C CA . GLY B 1 11 ? 6.5 15.312 13.969 1 94.12 11 GLY B CA 1
ATOM 2407 C C . GLY B 1 11 ? 5.98 14.273 12.992 1 94.12 11 GLY B C 1
ATOM 2408 O O . GLY B 1 11 ? 6.379 13.109 13.047 1 94.12 11 GLY B O 1
ATOM 2409 N N . GLY B 1 12 ? 5.016 14.688 12.188 1 95 12 GLY B N 1
ATOM 2410 C CA . GLY B 1 12 ? 4.445 13.773 11.211 1 95 12 GLY B CA 1
ATOM 2411 C C . GLY B 1 12 ? 5.473 13.227 10.234 1 95 12 GLY B C 1
ATOM 2412 O O . GLY B 1 12 ? 6.289 13.984 9.703 1 95 12 GLY B O 1
ATOM 2413 N N . PHE B 1 13 ? 5.488 11.961 10.07 1 97.69 13 PHE B N 1
ATOM 2414 C CA . PHE B 1 13 ? 6.488 11.336 9.211 1 97.69 13 PHE B CA 1
ATOM 2415 C C . PHE B 1 13 ? 5.938 11.109 7.812 1 97.69 13 PHE B C 1
ATOM 2417 O O . PHE B 1 13 ? 4.723 11.172 7.598 1 97.69 13 PHE B O 1
ATOM 2424 N N . HIS B 1 14 ? 6.82 10.977 6.879 1 97.44 14 HIS B N 1
ATOM 2425 C CA . HIS B 1 14 ? 6.535 10.633 5.488 1 97.44 14 HIS B CA 1
ATOM 2426 C C . HIS B 1 14 ? 7.148 9.289 5.121 1 97.44 14 HIS B C 1
ATOM 2428 O O . HIS B 1 14 ? 7.926 8.719 5.891 1 97.44 14 HIS B O 1
ATOM 2434 N N . ALA B 1 15 ? 6.766 8.812 3.973 1 98.62 15 ALA B N 1
ATOM 2435 C CA . ALA B 1 15 ? 7.234 7.504 3.529 1 98.62 15 ALA B CA 1
ATOM 2436 C C . ALA B 1 15 ? 8.742 7.5 3.332 1 98.62 15 ALA B C 1
ATOM 2438 O O . ALA B 1 15 ? 9.414 6.508 3.631 1 98.62 15 ALA B O 1
ATOM 2439 N N . ASP B 1 16 ? 9.336 8.617 2.828 1 98.69 16 ASP B N 1
ATOM 2440 C CA . ASP B 1 16 ? 10.742 8.594 2.43 1 98.69 16 ASP B CA 1
ATOM 2441 C C . ASP B 1 16 ? 11.648 8.406 3.641 1 98.69 16 ASP B C 1
ATOM 2443 O O . ASP B 1 16 ? 12.516 7.531 3.641 1 98.69 16 ASP B O 1
ATOM 2447 N N . GLU B 1 17 ? 11.453 9.109 4.754 1 98.75 17 GLU B N 1
ATOM 2448 C CA . GLU B 1 17 ? 12.344 8.906 5.891 1 98.75 17 GLU B CA 1
ATOM 2449 C C . GLU B 1 17 ? 12.023 7.613 6.625 1 98.75 17 GLU B C 1
ATOM 2451 O O . GLU B 1 17 ? 12.898 7 7.234 1 98.75 17 GLU B O 1
ATOM 2456 N N . LEU B 1 18 ? 10.742 7.191 6.605 1 98.88 18 LEU B N 1
ATOM 2457 C CA . LEU B 1 18 ? 10.398 5.902 7.191 1 98.88 18 LEU B CA 1
ATOM 2458 C C . LEU B 1 18 ? 11.094 4.766 6.457 1 98.88 18 LEU B C 1
ATOM 2460 O O . LEU B 1 18 ? 11.695 3.893 7.086 1 98.88 18 LEU B O 1
ATOM 2464 N N . LEU B 1 19 ? 11.062 4.762 5.176 1 98.94 19 LEU B N 1
ATOM 2465 C CA . LEU B 1 19 ? 11.688 3.727 4.363 1 98.94 19 LEU B CA 1
ATOM 2466 C C . LEU B 1 19 ? 13.211 3.824 4.434 1 98.94 19 LEU B C 1
ATOM 2468 O O . LEU B 1 19 ? 13.906 2.807 4.387 1 98.94 19 LEU B O 1
ATOM 2472 N N . SER B 1 20 ? 13.758 5.074 4.5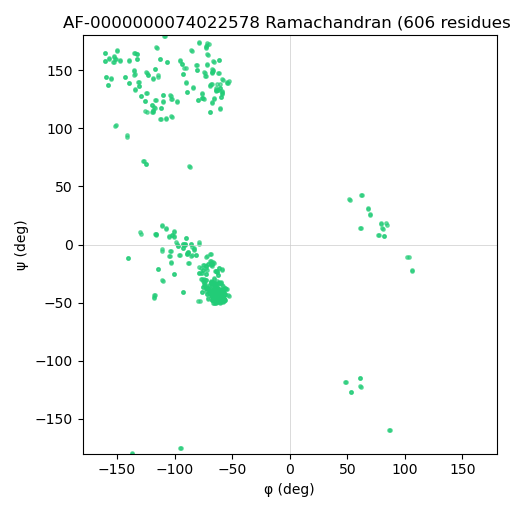2 1 98.94 20 SER B N 1
ATOM 2473 C CA . SER B 1 20 ? 15.18 5.238 4.805 1 98.94 20 SER B CA 1
ATOM 2474 C C . SER B 1 20 ? 15.562 4.527 6.102 1 98.94 20 SER B C 1
ATOM 2476 O O . SER B 1 20 ? 16.609 3.873 6.168 1 98.94 20 SER B O 1
ATOM 2478 N N . SER B 1 21 ? 14.742 4.656 7.082 1 98.94 21 SER B N 1
ATOM 2479 C CA . SER B 1 21 ? 15.008 4.059 8.383 1 98.94 21 SER B CA 1
ATOM 2480 C C . SER B 1 21 ? 15.016 2.533 8.305 1 98.94 21 SER B C 1
ATOM 2482 O O . SER B 1 21 ? 15.75 1.873 9.039 1 98.94 21 SER B O 1
ATOM 2484 N N . VAL B 1 22 ? 14.195 1.927 7.43 1 98.94 22 VAL B N 1
ATOM 2485 C CA . VAL B 1 22 ? 14.219 0.483 7.215 1 98.94 22 VAL B CA 1
ATOM 2486 C C . VAL B 1 22 ? 15.617 0.04 6.805 1 98.94 22 VAL B C 1
ATOM 2488 O O . VAL B 1 22 ? 16.172 -0.896 7.387 1 98.94 22 VAL B O 1
ATOM 2491 N N . VAL B 1 23 ? 16.203 0.747 5.863 1 98.94 23 VAL B N 1
ATOM 2492 C CA . VAL B 1 23 ? 17.531 0.41 5.344 1 98.94 23 VAL B CA 1
ATOM 2493 C C . VAL B 1 23 ? 18.578 0.61 6.434 1 98.94 23 VAL B C 1
ATOM 2495 O O . VAL B 1 23 ? 19.359 -0.295 6.719 1 98.94 23 VAL B O 1
ATOM 2498 N N . LEU B 1 24 ? 18.516 1.744 7.094 1 98.94 24 LEU B N 1
ATOM 2499 C CA . LEU B 1 24 ? 19.578 2.15 8.008 1 98.94 24 LEU B CA 1
ATOM 2500 C C . LEU B 1 24 ? 19.562 1.307 9.273 1 98.94 24 LEU B C 1
ATOM 2502 O O . LEU B 1 24 ? 20.609 0.974 9.82 1 98.94 24 LEU B O 1
ATOM 2506 N N . THR B 1 25 ? 18.406 0.937 9.805 1 98.88 25 THR B N 1
ATOM 2507 C CA . THR B 1 25 ? 18.328 0.184 11.055 1 98.88 25 THR B CA 1
ATOM 2508 C C . THR B 1 25 ? 18.781 -1.258 10.836 1 98.88 25 THR B C 1
ATOM 2510 O O . THR B 1 25 ? 19.141 -1.946 11.797 1 98.88 25 THR B O 1
ATOM 2513 N N . ARG B 1 26 ? 18.672 -1.758 9.641 1 98.62 26 ARG B N 1
ATOM 2514 C CA . ARG B 1 26 ? 19.234 -3.074 9.367 1 98.62 26 ARG B CA 1
ATOM 2515 C C . ARG B 1 26 ? 20.766 -3.018 9.336 1 98.62 26 ARG B C 1
ATOM 2517 O O . ARG B 1 26 ? 21.438 -3.908 9.859 1 98.62 26 ARG B O 1
ATOM 2524 N N . LEU B 1 27 ? 21.312 -1.999 8.711 1 98.69 27 LEU B N 1
ATOM 2525 C CA . LEU B 1 27 ? 22.75 -1.869 8.531 1 98.69 27 LEU B CA 1
ATOM 2526 C C . LEU B 1 27 ? 23.422 -1.457 9.844 1 98.69 27 LEU B C 1
ATOM 2528 O O . LEU B 1 27 ? 24.594 -1.799 10.086 1 98.69 27 LEU B O 1
ATOM 2532 N N . PHE B 1 28 ? 22.719 -0.695 10.648 1 98.56 28 PHE B N 1
ATOM 2533 C CA . PHE B 1 28 ? 23.219 -0.216 11.93 1 98.56 28 PHE B CA 1
ATOM 2534 C C . PHE B 1 28 ? 22.25 -0.551 13.055 1 98.56 28 PHE B C 1
ATOM 2536 O O . PHE B 1 28 ? 21.703 0.347 13.688 1 98.56 28 PHE B O 1
ATOM 2543 N N . PRO B 1 29 ? 22.156 -1.787 13.422 1 97.69 29 PRO B N 1
ATOM 2544 C CA . PRO B 1 29 ? 21.125 -2.27 14.336 1 97.69 29 PRO B CA 1
ATOM 2545 C C . PRO B 1 29 ? 21.281 -1.735 15.758 1 97.69 29 PRO B C 1
ATOM 2547 O O . PRO B 1 29 ? 20.312 -1.703 16.516 1 97.69 29 PRO B O 1
ATOM 2550 N N . ASP B 1 30 ? 22.438 -1.246 16.125 1 97.75 30 ASP B N 1
ATOM 2551 C CA . ASP B 1 30 ? 22.688 -0.778 17.484 1 97.75 30 ASP B CA 1
ATOM 2552 C C . ASP B 1 30 ? 22.484 0.732 17.594 1 97.75 30 ASP B C 1
ATOM 2554 O O . ASP B 1 30 ? 22.531 1.293 18.688 1 97.75 30 ASP B O 1
ATOM 2558 N N . ALA B 1 31 ? 22.312 1.396 16.422 1 98.56 31 ALA B N 1
ATOM 2559 C CA . ALA B 1 31 ? 22.125 2.846 16.422 1 98.56 31 ALA B CA 1
ATOM 2560 C C . ALA B 1 31 ? 20.734 3.223 16.922 1 98.56 31 ALA B C 1
ATOM 2562 O O . ALA B 1 31 ? 19.766 2.504 16.688 1 98.56 31 ALA B O 1
ATOM 2563 N N . GLU B 1 32 ? 20.672 4.301 17.609 1 98.38 32 GLU B N 1
ATOM 2564 C CA . GLU B 1 32 ? 19.406 4.836 18.094 1 98.38 32 GLU B CA 1
ATOM 2565 C C . GLU B 1 32 ? 18.781 5.781 17.078 1 98.38 32 GLU B C 1
ATOM 2567 O O . GLU B 1 32 ? 19.453 6.66 16.531 1 98.38 32 GLU B O 1
ATOM 2572 N N . ILE B 1 33 ? 17.531 5.625 16.766 1 98.69 33 ILE B N 1
ATOM 2573 C CA . ILE B 1 33 ? 16.797 6.59 15.945 1 98.69 33 ILE B CA 1
ATOM 2574 C C . ILE B 1 33 ? 16.453 7.816 16.781 1 98.69 33 ILE B C 1
ATOM 2576 O O . ILE B 1 33 ? 15.852 7.695 17.859 1 98.69 33 ILE B O 1
ATOM 2580 N N . VAL B 1 34 ? 16.812 8.938 16.328 1 98.44 34 VAL B N 1
ATOM 2581 C CA . VAL B 1 34 ? 16.516 10.203 16.984 1 98.44 34 VAL B CA 1
ATOM 2582 C C . VAL B 1 34 ? 15.672 11.078 16.062 1 98.44 34 VAL B C 1
ATOM 2584 O O . VAL B 1 34 ? 16.125 11.484 14.992 1 98.44 34 VAL B O 1
ATOM 2587 N N . ARG B 1 35 ? 14.477 11.352 16.422 1 98.31 35 ARG B N 1
ATOM 2588 C CA . ARG B 1 35 ? 13.602 12.234 15.656 1 98.31 35 ARG B CA 1
ATOM 2589 C C . ARG B 1 35 ? 13.531 13.617 16.297 1 98.31 35 ARG B C 1
ATOM 2591 O O . ARG B 1 35 ? 12.961 13.781 17.375 1 98.31 35 ARG B O 1
ATOM 2598 N N . THR B 1 36 ? 14.133 14.602 15.625 1 97.12 36 THR B N 1
ATOM 2599 C CA . THR B 1 36 ? 14.312 15.906 16.25 1 97.12 36 THR B CA 1
ATOM 2600 C C . THR B 1 36 ? 14.469 17 15.195 1 97.12 36 THR B C 1
ATOM 2602 O O . THR B 1 36 ? 14.711 16.703 14.023 1 97.12 36 THR B O 1
ATOM 2605 N N . ARG B 1 37 ? 14.219 18.234 15.609 1 90.44 37 ARG B N 1
ATOM 2606 C CA . ARG B 1 37 ? 14.508 19.391 14.766 1 90.44 37 ARG B CA 1
ATOM 2607 C C . ARG B 1 37 ? 15.578 20.266 15.406 1 90.44 37 ARG B C 1
ATOM 2609 O O . ARG B 1 37 ? 15.852 21.375 14.922 1 90.44 37 ARG B O 1
ATOM 2616 N N . ASP B 1 38 ? 16.141 19.719 16.469 1 93.56 38 ASP B N 1
ATOM 2617 C CA . ASP B 1 38 ? 17.203 20.438 17.156 1 93.56 38 ASP B CA 1
ATOM 2618 C C . ASP B 1 38 ? 18.438 20.578 16.281 1 93.56 38 ASP B C 1
ATOM 2620 O O . ASP B 1 38 ? 19.031 19.578 15.875 1 93.56 38 ASP B O 1
ATOM 2624 N N . LYS B 1 39 ? 18.922 21.734 16.062 1 91.56 39 LYS B N 1
ATOM 2625 C CA . LYS B 1 39 ? 20.016 22.031 15.125 1 91.56 39 LYS B CA 1
ATOM 2626 C C . LYS B 1 39 ? 21.312 21.375 15.57 1 91.56 39 LYS B C 1
ATOM 2628 O O . LYS B 1 39 ? 22.125 20.969 14.734 1 91.56 39 LYS B O 1
ATOM 2633 N N . THR B 1 40 ? 21.469 21.359 16.812 1 93.44 40 THR B N 1
ATOM 2634 C CA . THR B 1 40 ? 22.688 20.75 17.328 1 93.44 40 THR B CA 1
ATOM 2635 C C . THR B 1 40 ? 22.75 19.266 17.016 1 93.44 40 THR B C 1
ATOM 2637 O O . THR B 1 40 ? 23.812 18.734 16.672 1 93.44 40 THR B O 1
ATOM 2640 N N . MET B 1 41 ? 21.609 18.625 17.109 1 94.5 41 MET B N 1
ATOM 2641 C CA . MET B 1 41 ? 21.547 17.188 16.859 1 94.5 41 MET B CA 1
ATOM 2642 C C . MET B 1 41 ? 21.594 16.891 15.352 1 94.5 41 MET B C 1
ATOM 2644 O O . MET B 1 41 ? 22.047 15.828 14.938 1 94.5 41 MET B O 1
ATOM 2648 N N . ILE B 1 42 ? 21.188 17.859 14.57 1 96.06 42 ILE B N 1
ATOM 2649 C CA . ILE B 1 42 ? 21.094 17.641 13.133 1 96.06 42 ILE B CA 1
ATOM 2650 C C . ILE B 1 42 ? 22.422 18.031 12.469 1 96.06 42 ILE B C 1
ATOM 2652 O O . ILE B 1 42 ? 22.609 17.812 11.266 1 96.06 42 ILE B O 1
ATOM 2656 N N . ALA B 1 43 ? 23.391 18.453 13.18 1 95.12 43 ALA B N 1
ATOM 2657 C CA . ALA B 1 43 ? 24.719 18.781 12.633 1 95.12 43 ALA B CA 1
ATOM 2658 C C . ALA B 1 43 ? 25.516 17.516 12.328 1 95.12 43 ALA B C 1
ATOM 2660 O O . ALA B 1 43 ? 25.547 16.594 13.141 1 95.12 43 ALA B O 1
ATOM 2661 N N . PRO B 1 44 ? 26.062 17.438 11.125 1 94.94 44 PRO B N 1
ATOM 2662 C CA . PRO B 1 44 ? 26.844 16.25 10.773 1 94.94 44 PRO B CA 1
ATOM 2663 C C . PRO B 1 44 ? 27.938 15.945 11.781 1 94.94 44 PRO B C 1
ATOM 2665 O O . PRO B 1 44 ? 28.578 16.859 12.312 1 94.94 44 PRO B O 1
ATOM 2668 N N . ALA B 1 45 ? 28.109 14.719 12.039 1 94.69 45 ALA B N 1
ATOM 2669 C CA . ALA B 1 45 ? 29.156 14.148 12.883 1 94.69 45 ALA B CA 1
ATOM 2670 C C . ALA B 1 45 ? 29.469 12.719 12.477 1 94.69 45 ALA B C 1
ATOM 2672 O O . ALA B 1 45 ? 28.641 12.039 11.875 1 94.69 45 ALA B O 1
ATOM 2673 N N . GLY B 1 46 ? 30.641 12.25 12.797 1 94.25 46 GLY B N 1
ATOM 2674 C CA . GLY B 1 46 ? 31.125 10.953 12.336 1 94.25 46 GLY B CA 1
ATOM 2675 C C . GLY B 1 46 ? 30.281 9.789 12.844 1 94.25 46 GLY B C 1
ATOM 2676 O O . GLY B 1 46 ? 30.234 8.734 12.211 1 94.25 46 GLY B O 1
ATOM 2677 N N . GLU B 1 47 ? 29.625 9.992 13.891 1 96.62 47 GLU B N 1
ATOM 2678 C CA . GLU B 1 47 ? 28.891 8.891 14.508 1 96.62 47 GLU B CA 1
ATOM 2679 C C . GLU B 1 47 ? 27.406 8.969 14.164 1 96.62 47 GLU B C 1
ATOM 2681 O O . GLU B 1 47 ? 26.609 8.18 14.672 1 96.62 47 GLU B O 1
ATOM 2686 N N . LYS B 1 48 ? 26.984 9.891 13.273 1 97.88 48 LYS B N 1
ATOM 2687 C CA . LYS B 1 48 ? 25.578 10.117 12.953 1 97.88 48 LYS B CA 1
ATOM 2688 C C . LYS B 1 48 ? 25.312 9.953 11.461 1 97.88 48 LYS B C 1
ATOM 2690 O O . LYS B 1 48 ? 26.188 10.227 10.641 1 97.88 48 LYS B O 1
ATOM 2695 N N . ILE B 1 49 ? 24.188 9.461 11.102 1 98.69 49 ILE B N 1
ATOM 2696 C CA . ILE B 1 49 ? 23.594 9.594 9.773 1 98.69 49 ILE B CA 1
ATOM 2697 C C . ILE B 1 49 ? 22.344 10.469 9.852 1 98.69 49 ILE B C 1
ATOM 2699 O O . ILE B 1 49 ? 21.422 10.18 10.617 1 98.69 49 ILE B O 1
ATOM 2703 N N . ILE B 1 50 ? 22.391 11.578 9.172 1 98.81 50 ILE B N 1
ATOM 2704 C CA . ILE B 1 50 ? 21.281 12.539 9.156 1 98.81 50 ILE B CA 1
ATOM 2705 C C . ILE B 1 50 ? 20.516 12.43 7.84 1 98.81 50 ILE B C 1
ATOM 2707 O O . ILE B 1 50 ? 21.125 12.422 6.762 1 98.81 50 ILE B O 1
ATOM 2711 N N . TYR B 1 51 ? 19.219 12.281 7.922 1 98.75 51 TYR B N 1
ATOM 2712 C CA . TYR B 1 51 ? 18.438 12.102 6.695 1 98.75 51 TYR B CA 1
ATOM 2713 C C . TYR B 1 51 ? 17.094 12.812 6.785 1 98.75 51 TYR B C 1
ATOM 2715 O O . TYR B 1 51 ? 16.516 12.906 7.867 1 98.75 51 TYR B O 1
ATOM 2723 N N . ASP B 1 52 ? 16.594 13.383 5.684 1 98.31 52 ASP B N 1
ATOM 2724 C CA . ASP B 1 52 ? 15.344 14.109 5.465 1 98.31 52 ASP B CA 1
ATOM 2725 C C . ASP B 1 52 ? 15.273 15.359 6.336 1 98.31 52 ASP B C 1
ATOM 2727 O O . ASP B 1 52 ? 14.188 15.852 6.641 1 98.31 52 ASP B O 1
ATOM 2731 N N . VAL B 1 53 ? 16.344 15.781 6.898 1 96.5 53 VAL B N 1
ATOM 2732 C CA . VAL B 1 53 ? 16.469 17 7.695 1 96.5 53 VAL B CA 1
ATOM 2733 C C . VAL B 1 53 ? 17.906 17.516 7.598 1 96.5 53 VAL B C 1
ATOM 2735 O O . VAL B 1 53 ? 18.812 16.812 7.152 1 96.5 53 VAL B O 1
ATOM 2738 N N . GLY B 1 54 ? 18.125 18.797 7.891 1 94.25 54 GLY B N 1
ATOM 2739 C CA . GLY B 1 54 ? 19.469 19.344 7.941 1 94.25 54 GLY B CA 1
ATOM 2740 C C . GLY B 1 54 ? 19.812 20.234 6.758 1 94.25 54 GLY B C 1
ATOM 2741 O O . GLY B 1 54 ? 20.766 21.016 6.809 1 94.25 54 GLY B O 1
ATOM 2742 N N . GLY B 1 55 ? 19.094 20.078 5.613 1 93.19 55 GLY B N 1
ATOM 2743 C CA . GLY B 1 55 ? 19.141 21.062 4.539 1 93.19 55 GLY B CA 1
ATOM 2744 C C . GLY B 1 55 ? 20.312 20.859 3.6 1 93.19 55 GLY B C 1
ATOM 2745 O O . GLY B 1 55 ? 20.719 21.797 2.896 1 93.19 55 GLY B O 1
ATOM 2746 N N . ALA B 1 56 ? 20.938 19.641 3.641 1 95.81 56 ALA B N 1
ATOM 2747 C CA . ALA B 1 56 ? 22.078 19.406 2.773 1 95.81 56 ALA B CA 1
ATOM 2748 C C . ALA B 1 56 ? 22.156 17.953 2.332 1 95.81 56 ALA B C 1
ATOM 2750 O O . ALA B 1 56 ? 21.578 17.078 2.979 1 95.81 56 ALA B O 1
ATOM 2751 N N . TYR B 1 57 ? 22.828 17.75 1.24 1 97.94 57 TYR B N 1
ATOM 2752 C CA . TYR B 1 57 ? 23.219 16.406 0.803 1 97.94 57 TYR B CA 1
ATOM 2753 C C . TYR B 1 57 ? 24.719 16.312 0.603 1 97.94 57 TYR B C 1
ATOM 2755 O O . TYR B 1 57 ? 25.281 16.984 -0.273 1 97.94 57 TYR B O 1
ATOM 2763 N N . ASP B 1 58 ? 25.297 15.562 1.381 1 97.75 58 ASP B N 1
ATOM 2764 C CA . ASP B 1 58 ? 26.703 15.234 1.345 1 97.75 58 ASP B CA 1
ATOM 2765 C C . ASP B 1 58 ? 26.953 13.836 1.906 1 97.75 58 ASP B C 1
ATOM 2767 O O . ASP B 1 58 ? 27 13.648 3.123 1 97.75 58 ASP B O 1
ATOM 2771 N N . ALA B 1 59 ? 27.172 12.883 1.095 1 96 59 ALA B N 1
ATOM 2772 C CA . ALA B 1 59 ? 27.297 11.477 1.487 1 96 59 ALA B CA 1
ATOM 2773 C C . ALA B 1 59 ? 28.484 11.266 2.412 1 96 59 ALA B C 1
ATOM 2775 O O . ALA B 1 59 ? 28.438 10.438 3.326 1 96 59 ALA B O 1
ATOM 2776 N N . GLU B 1 60 ? 29.594 11.969 2.154 1 96.12 60 GLU B N 1
ATOM 2777 C CA . GLU B 1 60 ? 30.781 11.844 2.996 1 96.12 60 GLU B CA 1
ATOM 2778 C C . GLU B 1 60 ? 30.5 12.344 4.41 1 96.12 60 GLU B C 1
ATOM 2780 O O . GLU B 1 60 ? 30.984 11.766 5.383 1 96.12 60 GLU B O 1
ATOM 2785 N N . ALA B 1 61 ? 29.766 13.406 4.469 1 96.88 61 ALA B N 1
ATOM 2786 C CA . ALA B 1 61 ? 29.406 13.977 5.77 1 96.88 61 ALA B CA 1
ATOM 2787 C C . ALA B 1 61 ? 28.203 13.266 6.367 1 96.88 61 ALA B C 1
ATOM 2789 O O . ALA B 1 61 ? 27.766 13.594 7.473 1 96.88 61 ALA B O 1
ATOM 2790 N N . GLN B 1 62 ? 27.578 12.328 5.66 1 97.56 62 GLN B N 1
ATOM 2791 C CA . GLN B 1 62 ? 26.469 11.477 6.07 1 97.56 62 GLN B CA 1
ATOM 2792 C C . GLN B 1 62 ? 25.234 12.305 6.387 1 97.56 62 GLN B C 1
ATOM 2794 O O . GLN B 1 62 ? 24.594 12.109 7.426 1 97.56 62 GLN B O 1
ATOM 2799 N N . ILE B 1 63 ? 24.969 13.266 5.57 1 98.31 63 ILE B N 1
ATOM 2800 C CA . ILE B 1 63 ? 23.734 14.055 5.621 1 98.31 63 ILE B CA 1
ATOM 2801 C C . ILE B 1 63 ? 22.984 13.906 4.305 1 98.31 63 ILE B C 1
ATOM 2803 O O . ILE B 1 63 ? 23.531 14.148 3.232 1 98.31 63 ILE B O 1
ATOM 2807 N N . PHE B 1 64 ? 21.75 13.398 4.352 1 98.69 64 PHE B N 1
ATOM 2808 C CA . PHE B 1 64 ? 20.922 13.016 3.205 1 98.69 64 PHE B CA 1
ATOM 2809 C C . PHE B 1 64 ? 19.578 13.727 3.238 1 98.69 64 PHE B C 1
ATOM 2811 O O . PHE B 1 64 ? 18.547 13.094 3.428 1 98.69 64 PHE B O 1
ATOM 2818 N N . ASP B 1 65 ? 19.594 15.016 3.021 1 97.81 65 ASP B N 1
ATOM 2819 C CA . ASP B 1 65 ? 18.375 15.812 2.916 1 97.81 65 ASP B CA 1
ATOM 2820 C C . ASP B 1 65 ? 18.109 16.219 1.467 1 97.81 65 ASP B C 1
ATOM 2822 O O . ASP B 1 65 ? 19.016 16.188 0.632 1 97.81 65 ASP B O 1
ATOM 2826 N N . HIS B 1 66 ? 16.859 16.516 1.168 1 97.06 66 HIS B N 1
ATOM 2827 C CA . HIS B 1 66 ? 16.5 16.875 -0.201 1 97.06 66 HIS B CA 1
ATOM 2828 C C . HIS B 1 66 ? 15.688 18.172 -0.246 1 97.06 66 HIS B C 1
ATOM 2830 O O . HIS B 1 66 ? 15.234 18.578 -1.313 1 97.06 66 HIS B O 1
ATOM 2836 N N . HIS B 1 67 ? 15.602 18.906 0.894 1 91.56 67 HIS B N 1
ATOM 2837 C CA . HIS B 1 67 ? 14.734 20.078 0.994 1 91.56 67 HIS B CA 1
ATOM 2838 C C . HIS B 1 67 ? 15.461 21.344 0.563 1 91.56 67 HIS B C 1
ATOM 2840 O O . HIS B 1 67 ? 14.852 22.406 0.445 1 91.56 67 HIS B O 1
ATOM 2846 N N . GLN B 1 68 ? 16.766 21.266 0.327 1 90.38 68 GLN B N 1
ATOM 2847 C CA . GLN B 1 68 ? 17.516 22.438 -0.105 1 90.38 68 GLN B CA 1
ATOM 2848 C C . GLN B 1 68 ? 17.203 22.797 -1.555 1 90.38 68 GLN B C 1
ATOM 2850 O O . GLN B 1 68 ? 16.594 22 -2.273 1 90.38 68 GLN B O 1
ATOM 2855 N N . ARG B 1 69 ? 17.734 24.094 -1.935 1 86.06 69 ARG B N 1
ATOM 2856 C CA . ARG B 1 69 ? 17.578 24.562 -3.311 1 86.06 69 ARG B CA 1
ATOM 2857 C C . ARG B 1 69 ? 18.922 24.938 -3.914 1 86.06 69 ARG B C 1
ATOM 2859 O O . ARG B 1 69 ? 19.625 25.812 -3.393 1 86.06 69 ARG B O 1
ATOM 2866 N N . PRO B 1 70 ? 19.25 24.359 -4.965 1 89.88 70 PRO B N 1
ATOM 2867 C CA . PRO B 1 70 ? 18.531 23.25 -5.613 1 89.88 70 PRO B CA 1
ATOM 2868 C C . PRO B 1 70 ? 18.656 21.938 -4.844 1 89.88 70 PRO B C 1
ATOM 2870 O O . PRO B 1 70 ? 19.625 21.734 -4.105 1 89.88 70 PRO B O 1
ATOM 2873 N N . GLY B 1 71 ? 17.75 21.047 -4.984 1 93.06 71 GLY B N 1
ATOM 2874 C CA . GLY B 1 71 ? 17.797 19.734 -4.371 1 93.06 71 GLY B CA 1
ATOM 2875 C C . GLY B 1 71 ? 18.562 18.719 -5.188 1 93.06 71 GLY B C 1
ATOM 2876 O O . GLY B 1 71 ? 18.906 18.969 -6.344 1 93.06 71 GLY B O 1
ATOM 2877 N N . PRO B 1 72 ? 18.844 17.641 -4.566 1 97.38 72 PRO B N 1
ATOM 2878 C CA . PRO B 1 72 ? 19.594 16.594 -5.285 1 97.38 72 PRO B CA 1
ATOM 2879 C C . PRO B 1 72 ? 18.766 15.93 -6.379 1 97.38 72 PRO B C 1
ATOM 2881 O O . PRO B 1 72 ? 17.594 15.633 -6.176 1 97.38 72 PRO B O 1
ATOM 2884 N N . MET B 1 73 ? 19.422 15.734 -7.523 1 97.69 73 MET B N 1
ATOM 2885 C CA . MET B 1 73 ? 18.766 15.18 -8.711 1 97.69 73 MET B CA 1
ATOM 2886 C C . MET B 1 73 ? 19.516 13.945 -9.203 1 97.69 73 MET B C 1
ATOM 2888 O O . MET B 1 73 ? 20.734 13.836 -9.047 1 97.69 73 MET B O 1
ATOM 2892 N N . ARG B 1 74 ? 18.734 13.023 -9.773 1 97.19 74 ARG B N 1
ATOM 2893 C CA . ARG B 1 74 ? 19.312 11.898 -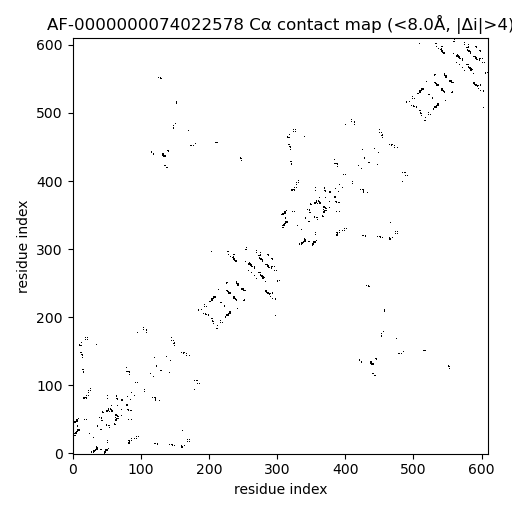10.5 1 97.19 74 ARG B CA 1
ATOM 2894 C C . ARG B 1 74 ? 19.906 12.352 -11.836 1 97.19 74 ARG B C 1
ATOM 2896 O O . ARG B 1 74 ? 19.734 13.508 -12.234 1 97.19 74 ARG B O 1
ATOM 2903 N N . SER B 1 75 ? 20.625 11.461 -12.539 1 96.19 75 SER B N 1
ATOM 2904 C CA . SER B 1 75 ? 21.281 11.781 -13.812 1 96.19 75 SER B CA 1
ATOM 2905 C C . SER B 1 75 ? 20.25 12.125 -14.875 1 96.19 75 SER B C 1
ATOM 2907 O O . SER B 1 75 ? 20.547 12.875 -15.812 1 96.19 75 SER B O 1
ATOM 2909 N N . ASP B 1 76 ? 19.016 11.703 -14.766 1 96.44 76 ASP B N 1
ATOM 2910 C CA . ASP B 1 76 ? 17.969 11.984 -15.734 1 96.44 76 ASP B CA 1
ATOM 2911 C C . ASP B 1 76 ? 17.062 13.117 -15.258 1 96.44 76 ASP B C 1
ATOM 2913 O O . ASP B 1 76 ? 15.914 13.242 -15.695 1 96.44 76 ASP B O 1
ATOM 2917 N N . ASP B 1 77 ? 17.453 13.852 -14.203 1 96.44 77 ASP B N 1
ATOM 2918 C CA . ASP B 1 77 ? 16.859 15.094 -13.711 1 96.44 77 ASP B CA 1
ATOM 2919 C C . ASP B 1 77 ? 15.617 14.812 -12.875 1 96.44 77 ASP B C 1
ATOM 2921 O O . ASP B 1 77 ? 14.781 15.695 -12.68 1 96.44 77 ASP B O 1
ATOM 2925 N N . GLN B 1 78 ? 15.43 13.562 -12.484 1 97.56 78 GLN B N 1
ATOM 2926 C CA . GLN B 1 78 ? 14.367 13.25 -11.539 1 97.56 78 GLN B CA 1
ATOM 2927 C C . GLN B 1 78 ? 14.828 13.477 -10.102 1 97.56 78 GLN B C 1
ATOM 2929 O O . GLN B 1 78 ? 15.953 13.109 -9.734 1 97.56 78 GLN B O 1
ATOM 2934 N N . PRO B 1 79 ? 14.039 14.086 -9.289 1 98.06 79 PRO B N 1
ATOM 2935 C CA . PRO B 1 79 ? 14.477 14.477 -7.949 1 98.06 79 PRO B CA 1
ATOM 2936 C C . PRO B 1 79 ? 14.578 13.289 -6.992 1 98.06 79 PRO B C 1
ATOM 2938 O O . PRO B 1 79 ? 13.797 12.336 -7.094 1 98.06 79 PRO B O 1
ATOM 2941 N N . TYR B 1 80 ? 15.531 13.359 -6.031 1 98.62 80 TYR B N 1
ATOM 2942 C CA . TYR B 1 80 ? 15.656 12.43 -4.918 1 98.62 80 TYR B CA 1
ATOM 2943 C C . TYR B 1 80 ? 14.859 12.906 -3.709 1 98.62 80 TYR B C 1
ATOM 2945 O O . TYR B 1 80 ? 14.766 14.109 -3.461 1 98.62 80 TYR B O 1
ATOM 2953 N N . SER B 1 81 ? 14.242 12.039 -3.07 1 98.5 81 SER B N 1
ATOM 2954 C CA . SER B 1 81 ? 13.945 12.258 -1.657 1 98.5 81 SER B CA 1
ATOM 2955 C C . SER B 1 81 ? 15.008 11.617 -0.767 1 98.5 81 SER B C 1
ATOM 2957 O O . SER B 1 81 ? 16.047 11.156 -1.257 1 98.5 81 SER B O 1
ATOM 2959 N N . SER B 1 82 ? 14.812 11.648 0.551 1 98.81 82 SER B N 1
ATOM 2960 C CA . SER B 1 82 ? 15.789 11.031 1.437 1 98.81 82 SER B CA 1
ATOM 2961 C C . SER B 1 82 ? 15.914 9.539 1.168 1 98.81 82 SER B C 1
ATOM 2963 O O . SER B 1 82 ? 17 8.961 1.302 1 98.81 82 SER B O 1
ATOM 2965 N N . PHE B 1 83 ? 14.82 8.844 0.764 1 98.94 83 PHE B N 1
ATOM 2966 C CA . PHE B 1 83 ? 14.836 7.402 0.523 1 98.94 83 PHE B CA 1
ATOM 2967 C C . PHE B 1 83 ? 15.758 7.062 -0.64 1 98.94 83 PHE B C 1
ATOM 2969 O O . PHE B 1 83 ? 16.625 6.188 -0.519 1 98.94 83 PHE B O 1
ATOM 2976 N N . GLY B 1 84 ? 15.523 7.793 -1.721 1 98.94 84 GLY B N 1
ATOM 2977 C CA . GLY B 1 84 ? 16.406 7.582 -2.865 1 98.94 84 GLY B CA 1
ATOM 2978 C C . GLY B 1 84 ? 17.859 7.836 -2.555 1 98.94 84 GLY B C 1
ATOM 2979 O O . GLY B 1 84 ? 18.734 7.105 -3.02 1 98.94 84 GLY B O 1
ATOM 2980 N N . LEU B 1 85 ? 18.156 8.867 -1.789 1 98.94 85 LEU B N 1
ATOM 2981 C CA . LEU B 1 85 ? 19.531 9.188 -1.423 1 98.94 85 LEU B CA 1
ATOM 2982 C C . LEU B 1 85 ? 20.156 8.078 -0.575 1 98.94 85 LEU B C 1
ATOM 2984 O O . LEU B 1 85 ? 21.281 7.656 -0.816 1 98.94 85 LEU B O 1
ATOM 2988 N N . ILE B 1 86 ? 19.406 7.617 0.422 1 98.94 86 ILE B N 1
ATOM 2989 C CA . ILE B 1 86 ? 19.859 6.543 1.299 1 98.94 86 ILE B CA 1
ATOM 2990 C C . ILE B 1 86 ? 20.062 5.266 0.49 1 98.94 86 ILE B C 1
ATOM 2992 O O . ILE B 1 86 ? 21.047 4.551 0.674 1 98.94 86 ILE B O 1
ATOM 2996 N N . TRP B 1 87 ? 19.125 4.961 -0.446 1 98.88 87 TRP B N 1
ATOM 2997 C CA . TRP B 1 87 ? 19.234 3.758 -1.267 1 98.88 87 TRP B CA 1
ATOM 2998 C C . TRP B 1 87 ? 20.453 3.828 -2.18 1 98.88 87 TRP B C 1
ATOM 3000 O O . TRP B 1 87 ? 21.172 2.838 -2.352 1 98.88 87 TRP B O 1
ATOM 3010 N N . ALA B 1 88 ? 20.641 5.012 -2.768 1 98.69 88 ALA B N 1
ATOM 3011 C CA . ALA B 1 88 ? 21.797 5.195 -3.65 1 98.69 88 ALA B CA 1
ATOM 3012 C C . ALA B 1 88 ? 23.094 4.902 -2.918 1 98.69 88 ALA B C 1
ATOM 3014 O O . ALA B 1 88 ? 24.016 4.297 -3.482 1 98.69 88 ALA B O 1
ATOM 3015 N N . HIS B 1 89 ? 23.203 5.277 -1.676 1 98.62 89 HIS B N 1
ATOM 3016 C CA . HIS B 1 89 ? 24.469 5.188 -0.94 1 98.62 89 HIS B CA 1
ATOM 3017 C C . HIS B 1 89 ? 24.562 3.865 -0.186 1 98.62 89 HIS B C 1
ATOM 3019 O O . HIS B 1 89 ? 25.641 3.25 -0.146 1 98.62 89 HIS B O 1
ATOM 3025 N N . TYR B 1 90 ? 23.453 3.391 0.439 1 98.81 90 TYR B N 1
ATOM 3026 C CA . TYR B 1 90 ? 23.5 2.266 1.365 1 98.81 90 TYR B CA 1
ATOM 3027 C C . TYR B 1 90 ? 22.797 1.043 0.777 1 98.81 90 TYR B C 1
ATOM 3029 O O . TYR B 1 90 ? 22.812 -0.035 1.376 1 98.81 90 TYR B O 1
ATOM 3037 N N . GLY B 1 91 ? 22.188 1.163 -0.398 1 98.88 91 GLY B N 1
ATOM 3038 C CA . GLY B 1 91 ? 21.359 0.105 -0.967 1 98.88 91 GLY B CA 1
ATOM 3039 C C . GLY B 1 91 ? 22.141 -1.175 -1.226 1 98.88 91 GLY B C 1
ATOM 3040 O O . GLY B 1 91 ? 21.625 -2.271 -0.989 1 98.88 91 GLY B O 1
ATOM 3041 N N . ARG B 1 92 ? 23.406 -1.065 -1.766 1 98.81 92 ARG B N 1
ATOM 3042 C CA . ARG B 1 92 ? 24.203 -2.248 -2.051 1 98.81 92 ARG B CA 1
ATOM 3043 C C . ARG B 1 92 ? 24.562 -2.99 -0.768 1 98.81 92 ARG B C 1
ATOM 3045 O O . ARG B 1 92 ? 24.469 -4.219 -0.708 1 98.81 92 ARG B O 1
ATOM 3052 N N . ALA B 1 93 ? 24.922 -2.236 0.28 1 98.81 93 ALA B N 1
ATOM 3053 C CA . ALA B 1 93 ? 25.203 -2.844 1.576 1 98.81 93 ALA B CA 1
ATOM 3054 C C . ALA B 1 93 ? 23.953 -3.512 2.156 1 98.81 93 ALA B C 1
ATOM 3056 O O . ALA B 1 93 ? 24.047 -4.566 2.789 1 98.81 93 ALA B O 1
ATOM 3057 N N . TYR B 1 94 ? 22.844 -2.885 2.014 1 98.88 94 TYR B N 1
ATOM 3058 C CA . TYR B 1 94 ? 21.578 -3.455 2.469 1 98.88 94 TYR B CA 1
ATOM 3059 C C . TYR B 1 94 ? 21.312 -4.805 1.811 1 98.88 94 TYR B C 1
ATOM 3061 O O . TYR B 1 94 ? 20.969 -5.773 2.486 1 98.88 94 TYR B O 1
ATOM 3069 N N . LEU B 1 95 ? 21.469 -4.844 0.456 1 98.88 95 LEU B N 1
ATOM 3070 C CA . LEU B 1 95 ? 21.25 -6.078 -0.296 1 98.88 95 LEU B CA 1
ATOM 3071 C C . LEU B 1 95 ? 22.203 -7.168 0.172 1 98.88 95 LEU B C 1
ATOM 3073 O O . LEU B 1 95 ? 21.812 -8.336 0.295 1 98.88 95 LEU B O 1
ATOM 3077 N N . GLU B 1 96 ? 23.453 -6.805 0.446 1 98.62 96 GLU B N 1
ATOM 3078 C CA . GLU B 1 96 ? 24.406 -7.762 0.996 1 98.62 96 GLU B CA 1
ATOM 3079 C C . GLU B 1 96 ? 23.938 -8.312 2.336 1 98.62 96 GLU B C 1
ATOM 3081 O O . GLU B 1 96 ? 24.031 -9.516 2.59 1 98.62 96 GLU B O 1
ATOM 3086 N N . SER B 1 97 ? 23.422 -7.414 3.186 1 98.5 97 SER B N 1
ATOM 3087 C CA . SER B 1 97 ? 22.953 -7.812 4.508 1 98.5 97 SER B CA 1
ATOM 3088 C C . SER B 1 97 ? 21.75 -8.758 4.402 1 98.5 97 SER B C 1
ATOM 3090 O O . SER B 1 97 ? 21.469 -9.508 5.34 1 98.5 97 SER B O 1
ATOM 3092 N N . MET B 1 98 ? 21.031 -8.719 3.289 1 98.06 98 MET B N 1
ATOM 3093 C CA . MET B 1 98 ? 19.891 -9.594 3.043 1 98.06 98 MET B CA 1
ATOM 3094 C C . MET B 1 98 ? 20.328 -10.875 2.354 1 98.06 98 MET B C 1
ATOM 3096 O O . MET B 1 98 ? 19.484 -11.648 1.886 1 98.06 98 MET B O 1
ATOM 3100 N N . ASP B 1 99 ? 21.625 -11.078 2.18 1 97.38 99 ASP B N 1
ATOM 3101 C CA . ASP B 1 99 ? 22.234 -12.273 1.613 1 97.38 99 ASP B CA 1
ATOM 3102 C C . ASP B 1 99 ? 21.938 -12.398 0.123 1 97.38 99 ASP B C 1
ATOM 3104 O O . ASP B 1 99 ? 21.75 -13.508 -0.392 1 97.38 99 ASP B O 1
ATOM 3108 N N . VAL B 1 100 ? 21.688 -11.305 -0.492 1 97.75 100 VAL B N 1
ATOM 3109 C CA . VAL B 1 100 ? 21.594 -11.305 -1.949 1 97.75 100 VAL B CA 1
ATOM 3110 C C . VAL B 1 100 ? 22.953 -11.672 -2.545 1 97.75 100 VAL B C 1
ATOM 3112 O O . VAL B 1 100 ? 23.984 -11.133 -2.139 1 97.75 100 VAL B O 1
ATOM 3115 N N . PRO B 1 101 ? 23 -12.578 -3.494 1 96.06 101 PRO B N 1
ATOM 3116 C CA . PRO B 1 101 ? 24.266 -12.945 -4.117 1 96.06 101 PRO B CA 1
ATOM 3117 C C . PRO B 1 101 ? 24.969 -11.75 -4.766 1 96.06 101 PRO B C 1
ATOM 3119 O O . PRO B 1 101 ? 24.328 -10.906 -5.387 1 96.06 101 PRO B O 1
ATOM 3122 N N . ALA B 1 102 ? 26.281 -11.711 -4.66 1 96.69 102 ALA B N 1
ATOM 3123 C CA . ALA B 1 102 ? 27.109 -10.594 -5.125 1 96.69 102 ALA B CA 1
ATOM 3124 C C . ALA B 1 102 ? 26.844 -10.297 -6.598 1 96.69 102 ALA B C 1
ATOM 3126 O O . ALA B 1 102 ? 26.766 -9.133 -6.996 1 96.69 102 ALA B O 1
ATOM 3127 N N . ASP B 1 103 ? 26.656 -11.32 -7.379 1 95.69 103 ASP B N 1
ATOM 3128 C CA . ASP B 1 103 ? 26.516 -11.188 -8.828 1 95.69 103 ASP B CA 1
ATOM 3129 C C . ASP B 1 103 ? 25.172 -10.539 -9.188 1 95.69 103 ASP B C 1
ATOM 3131 O O . ASP B 1 103 ? 25 -10.047 -10.305 1 95.69 103 ASP B O 1
ATOM 3135 N N . ASP B 1 104 ? 24.25 -10.531 -8.227 1 96.44 104 ASP B N 1
ATOM 3136 C CA . ASP B 1 104 ? 22.906 -10.031 -8.516 1 96.44 104 ASP B CA 1
ATOM 3137 C C . ASP B 1 104 ? 22.688 -8.641 -7.926 1 96.44 104 ASP B C 1
ATOM 3139 O O . ASP B 1 104 ? 21.703 -7.973 -8.227 1 96.44 104 ASP B O 1
ATOM 3143 N N . ILE B 1 105 ? 23.578 -8.164 -7.121 1 98.44 105 ILE B N 1
ATOM 3144 C CA . ILE B 1 105 ? 23.406 -6.973 -6.297 1 98.44 105 ILE B CA 1
ATOM 3145 C C . ILE B 1 105 ? 23.141 -5.762 -7.188 1 98.44 105 ILE B C 1
ATOM 3147 O O . ILE B 1 105 ? 22.172 -5.027 -6.98 1 98.44 105 ILE B O 1
ATOM 3151 N N . GLU B 1 106 ? 23.953 -5.57 -8.211 1 98.25 106 GLU B N 1
ATOM 3152 C CA . GLU B 1 106 ? 23.812 -4.375 -9.039 1 98.25 106 GLU B CA 1
ATOM 3153 C C . GLU B 1 106 ? 22.484 -4.363 -9.766 1 98.25 106 GLU B C 1
ATOM 3155 O O . GLU B 1 106 ? 21.797 -3.334 -9.82 1 98.25 106 GLU B O 1
ATOM 3160 N N . ALA B 1 107 ? 22.109 -5.496 -10.359 1 96.81 107 ALA B N 1
ATOM 3161 C CA . ALA B 1 107 ? 20.859 -5.594 -11.102 1 96.81 107 ALA B CA 1
ATOM 3162 C C . ALA B 1 107 ? 19.656 -5.379 -10.188 1 96.81 107 ALA B C 1
ATOM 3164 O O . ALA B 1 107 ? 18.703 -4.672 -10.555 1 96.81 107 ALA B O 1
ATOM 3165 N N . ILE B 1 108 ? 19.719 -5.98 -9.023 1 98.19 108 ILE B N 1
ATOM 3166 C CA . ILE B 1 108 ? 18.609 -5.871 -8.078 1 98.19 108 ILE B CA 1
ATOM 3167 C C . ILE B 1 108 ? 18.547 -4.453 -7.516 1 98.19 108 ILE B C 1
ATOM 3169 O O . ILE B 1 108 ? 17.469 -3.891 -7.344 1 98.19 108 ILE B O 1
ATOM 3173 N N . HIS B 1 109 ? 19.734 -3.828 -7.176 1 98.81 109 HIS B N 1
ATOM 3174 C CA . HIS B 1 109 ? 19.781 -2.441 -6.73 1 98.81 109 HIS B CA 1
ATOM 3175 C C . HIS B 1 109 ? 19.094 -1.513 -7.719 1 98.81 109 HIS B C 1
ATOM 3177 O O . HIS B 1 109 ? 18.266 -0.687 -7.32 1 98.81 109 HIS B O 1
ATOM 3183 N N . HIS B 1 110 ? 19.344 -1.728 -8.977 1 98.25 110 HIS B N 1
ATOM 3184 C CA . HIS B 1 110 ? 18.797 -0.881 -10.031 1 98.25 110 HIS B CA 1
ATOM 3185 C C . HIS B 1 110 ? 17.297 -1.111 -10.188 1 98.25 110 HIS B C 1
ATOM 3187 O O . HIS B 1 110 ? 16.531 -0.156 -10.312 1 98.25 110 HIS B O 1
ATOM 3193 N N . LYS B 1 111 ? 16.875 -2.355 -10.219 1 97.06 111 LYS B N 1
ATOM 3194 C CA . LYS B 1 111 ? 15.461 -2.686 -10.398 1 97.06 111 LYS B CA 1
ATOM 3195 C C . LYS B 1 111 ? 14.617 -2.15 -9.242 1 97.06 111 LYS B C 1
ATOM 3197 O O . LYS B 1 111 ? 13.539 -1.601 -9.461 1 97.06 111 LYS B O 1
ATOM 3202 N N . PHE B 1 112 ? 15.117 -2.32 -8.016 1 98.62 112 PHE B N 1
ATOM 3203 C CA . PHE B 1 112 ? 14.414 -1.811 -6.836 1 98.62 112 PHE B CA 1
ATOM 3204 C C . PHE B 1 112 ? 14.359 -0.288 -6.863 1 98.62 112 PHE B C 1
ATOM 3206 O O . PHE B 1 112 ? 13.336 0.303 -6.508 1 98.62 112 PHE B O 1
ATOM 3213 N N . ASP B 1 113 ? 15.398 0.352 -7.266 1 98.62 113 ASP B N 1
ATOM 3214 C CA . ASP B 1 113 ? 15.43 1.807 -7.375 1 98.62 113 ASP B CA 1
ATOM 3215 C C . ASP B 1 113 ? 14.359 2.303 -8.344 1 98.62 113 ASP B C 1
ATOM 3217 O O . ASP B 1 113 ? 13.602 3.223 -8.023 1 98.62 113 ASP B O 1
ATOM 3221 N N . THR B 1 114 ? 14.258 1.654 -9.453 1 97.38 114 THR B N 1
ATOM 3222 C CA . THR B 1 114 ? 13.406 2.111 -10.539 1 97.38 114 THR B CA 1
ATOM 3223 C C . THR B 1 114 ? 11.938 1.835 -10.227 1 97.38 114 THR B C 1
ATOM 3225 O O . THR B 1 114 ? 11.07 2.668 -10.508 1 97.38 114 THR B O 1
ATOM 3228 N N . LYS B 1 115 ? 11.648 0.737 -9.602 1 96.19 115 LYS B N 1
ATOM 3229 C CA . LYS B 1 115 ? 10.258 0.286 -9.5 1 96.19 115 LYS B CA 1
ATOM 3230 C C . LYS B 1 115 ? 9.664 0.632 -8.141 1 96.19 115 LYS B C 1
ATOM 3232 O O . LYS B 1 115 ? 8.445 0.761 -8.008 1 96.19 115 LYS B O 1
ATOM 3237 N N . PHE B 1 116 ? 10.508 0.766 -7.117 1 98.56 116 PHE B N 1
ATOM 3238 C CA . PHE B 1 116 ? 10.016 0.946 -5.758 1 98.56 116 PHE B CA 1
ATOM 3239 C C . PHE B 1 116 ? 10.461 2.295 -5.195 1 98.56 116 PHE B C 1
ATOM 3241 O O . PHE B 1 116 ? 9.633 3.076 -4.727 1 98.56 116 PHE B O 1
ATOM 3248 N N . VAL B 1 117 ? 11.703 2.713 -5.34 1 98.81 117 VAL B N 1
ATOM 3249 C CA . VAL B 1 117 ? 12.273 3.9 -4.711 1 98.81 117 VAL B CA 1
ATOM 3250 C C . VAL B 1 117 ? 11.852 5.148 -5.484 1 98.81 117 VAL B C 1
ATOM 3252 O O . VAL B 1 117 ? 11.336 6.102 -4.902 1 98.81 117 VAL B O 1
ATOM 3255 N N . LEU B 1 118 ? 11.992 5.125 -6.785 1 98.69 118 LEU B N 1
ATOM 3256 C CA . LEU B 1 118 ? 11.789 6.285 -7.641 1 98.69 118 LEU B CA 1
ATOM 3257 C C . LEU B 1 118 ? 10.359 6.812 -7.516 1 98.69 118 LEU B C 1
ATOM 3259 O O . LEU B 1 118 ? 10.156 8.008 -7.305 1 98.69 118 LEU B O 1
ATOM 3263 N N . PRO B 1 119 ? 9.367 5.93 -7.633 1 98.44 119 PRO B N 1
ATOM 3264 C CA . PRO B 1 119 ? 8.008 6.465 -7.496 1 98.44 119 PRO B CA 1
ATOM 3265 C C . PRO B 1 119 ? 7.777 7.148 -6.152 1 98.44 119 PRO B C 1
ATOM 3267 O O . PRO B 1 119 ? 7.07 8.156 -6.082 1 98.44 119 PRO B O 1
ATOM 3270 N N . ILE B 1 120 ? 8.367 6.664 -5.078 1 98.5 120 ILE B N 1
ATOM 3271 C CA . ILE B 1 120 ? 8.234 7.254 -3.752 1 98.5 120 ILE B CA 1
ATOM 3272 C C . ILE B 1 120 ? 8.914 8.625 -3.723 1 98.5 120 ILE B C 1
ATOM 3274 O O . ILE B 1 120 ? 8.359 9.586 -3.184 1 98.5 120 ILE B O 1
ATOM 3278 N N . ASP B 1 121 ? 10.078 8.703 -4.34 1 98.62 121 ASP B N 1
ATOM 3279 C CA . ASP B 1 121 ? 10.805 9.969 -4.426 1 98.62 121 ASP B CA 1
ATOM 3280 C C . ASP B 1 121 ? 10 11.016 -5.18 1 98.62 121 ASP B C 1
ATOM 3282 O O . ASP B 1 121 ? 9.922 12.172 -4.758 1 98.62 121 ASP B O 1
ATOM 3286 N N . LEU B 1 122 ? 9.43 10.625 -6.277 1 98.19 122 LEU B N 1
ATOM 3287 C CA . LEU B 1 122 ? 8.688 11.555 -7.121 1 98.19 122 LEU B CA 1
ATOM 3288 C C . LEU B 1 122 ? 7.434 12.047 -6.41 1 98.19 122 LEU B C 1
ATOM 3290 O O . LEU B 1 122 ? 7.098 13.234 -6.492 1 98.19 122 LEU B O 1
ATOM 3294 N N . LEU B 1 123 ? 6.777 11.18 -5.711 1 96.94 123 LEU B N 1
ATOM 3295 C CA . LEU B 1 123 ? 5.602 11.578 -4.945 1 96.94 123 LEU B CA 1
ATOM 3296 C C . LEU B 1 123 ? 5.977 12.555 -3.834 1 96.94 123 LEU B C 1
ATOM 3298 O O . LEU B 1 123 ? 5.305 13.562 -3.637 1 96.94 123 LEU B O 1
ATOM 3302 N N . ASP B 1 124 ? 7.051 12.258 -3.168 1 96.19 124 ASP B N 1
ATOM 3303 C CA . ASP B 1 124 ? 7.48 13.078 -2.035 1 96.19 124 ASP B CA 1
ATOM 3304 C C . ASP B 1 124 ? 7.848 14.492 -2.482 1 96.19 124 ASP B C 1
ATOM 3306 O O . ASP B 1 124 ? 7.605 15.453 -1.759 1 96.19 124 ASP B O 1
ATOM 3310 N N . ASN B 1 125 ? 8.398 14.562 -3.701 1 95.25 125 ASN B N 1
ATOM 3311 C CA . ASN B 1 125 ? 8.859 15.844 -4.227 1 95.25 125 ASN B CA 1
ATOM 3312 C C . ASN B 1 125 ? 7.738 16.578 -4.957 1 95.25 125 ASN B C 1
ATOM 3314 O O . ASN B 1 125 ? 7.93 17.703 -5.41 1 95.25 125 ASN B O 1
ATOM 3318 N N . GLY B 1 126 ? 6.629 15.984 -5.137 1 93 126 GLY B N 1
ATOM 3319 C CA . GLY B 1 126 ? 5.555 16.594 -5.902 1 93 126 GLY B CA 1
ATOM 3320 C C . GLY B 1 126 ? 5.773 16.531 -7.398 1 93 126 GLY B C 1
ATOM 3321 O O . GLY B 1 126 ? 5.059 17.172 -8.172 1 93 126 GLY B O 1
ATOM 3322 N N . ALA B 1 127 ? 6.754 15.828 -7.824 1 95.75 127 ALA B N 1
ATOM 3323 C CA . ALA B 1 127 ? 7.027 15.648 -9.25 1 95.75 127 ALA B CA 1
ATOM 3324 C C . ALA B 1 127 ? 6.035 14.68 -9.875 1 95.75 127 ALA B C 1
ATOM 3326 O O . ALA B 1 127 ? 5.91 14.617 -11.102 1 95.75 127 ALA B O 1
ATOM 3327 N N . MET B 1 128 ? 5.363 13.914 -9.078 1 95.62 128 MET B N 1
ATOM 3328 C CA . MET B 1 128 ? 4.23 13.055 -9.43 1 95.62 128 MET B CA 1
ATOM 3329 C C . MET B 1 128 ? 3.068 13.273 -8.469 1 95.62 128 MET B C 1
ATOM 3331 O O . MET B 1 128 ? 3.271 13.406 -7.262 1 95.62 128 MET B O 1
ATOM 3335 N N . GLU B 1 129 ? 1.926 13.352 -8.961 1 94.56 129 GLU B N 1
ATOM 3336 C CA . GLU B 1 129 ? 0.744 13.523 -8.125 1 94.56 129 GLU B CA 1
ATOM 3337 C C . GLU B 1 129 ? 0.111 12.18 -7.777 1 94.56 129 GLU B C 1
ATOM 3339 O O . GLU B 1 129 ? 0.099 11.266 -8.602 1 94.56 129 GLU B O 1
ATOM 3344 N N . PRO B 1 130 ? -0.464 12.062 -6.598 1 92.19 130 PRO B N 1
ATOM 3345 C CA . PRO B 1 130 ? -1.134 10.828 -6.203 1 92.19 130 PRO B CA 1
ATOM 3346 C C . PRO B 1 130 ? -2.264 10.438 -7.152 1 92.19 130 PRO B C 1
ATOM 3348 O O . PRO B 1 130 ? -2.592 9.25 -7.277 1 92.19 130 PRO B O 1
ATOM 3351 N N . SER B 1 131 ? -2.799 11.352 -7.898 1 93.38 131 SER B N 1
ATOM 3352 C CA . SER B 1 131 ? -3.934 11.117 -8.789 1 93.38 131 SER B CA 1
ATOM 3353 C C . SER B 1 131 ? -3.557 10.172 -9.922 1 93.38 131 SER B C 1
ATOM 3355 O O . SER B 1 131 ? -4.434 9.609 -10.586 1 93.38 131 SER B O 1
ATOM 3357 N N . VAL B 1 132 ? -2.275 9.984 -10.117 1 95.5 132 VAL B N 1
ATOM 3358 C CA . VAL B 1 132 ? -1.819 9.07 -11.164 1 95.5 132 VAL B CA 1
ATOM 3359 C C . VAL B 1 132 ? -2.318 7.656 -10.867 1 95.5 132 VAL B C 1
ATOM 3361 O O . VAL B 1 132 ? -2.453 6.836 -11.781 1 95.5 132 VAL B O 1
ATOM 3364 N N . ALA B 1 133 ? -2.689 7.367 -9.602 1 95.44 133 ALA B N 1
ATOM 3365 C CA . ALA B 1 133 ? -3.146 6.043 -9.195 1 95.44 133 ALA B CA 1
ATOM 3366 C C . ALA B 1 133 ? -4.668 5.938 -9.289 1 95.44 133 ALA B C 1
ATOM 3368 O O . ALA B 1 133 ? -5.242 4.902 -8.945 1 95.44 133 ALA B O 1
ATOM 3369 N N . GLY B 1 134 ? -5.332 7.02 -9.711 1 94 134 GLY B N 1
ATOM 3370 C CA . GLY B 1 134 ? -6.781 6.996 -9.852 1 94 134 GLY B CA 1
ATOM 3371 C C . GLY B 1 134 ? -7.496 6.535 -8.594 1 94 134 GLY B C 1
ATOM 3372 O O . GLY B 1 134 ? -7.25 7.062 -7.504 1 94 134 GLY B O 1
ATOM 3373 N N . PRO B 1 135 ? -8.344 5.539 -8.797 1 94.62 135 PRO B N 1
ATOM 3374 C CA . PRO B 1 135 ? -9.156 5.062 -7.672 1 94.62 135 PRO B CA 1
ATOM 3375 C C . PRO B 1 135 ? -8.32 4.355 -6.602 1 94.62 135 PRO B C 1
ATOM 3377 O O . PRO B 1 135 ? -8.82 4.078 -5.508 1 94.62 135 PRO B O 1
ATOM 3380 N N . LEU B 1 136 ? -7.07 4.117 -6.895 1 96.94 136 LEU B N 1
ATOM 3381 C CA . LEU B 1 136 ? -6.23 3.367 -5.965 1 96.94 136 LEU B CA 1
ATOM 3382 C C . LEU B 1 136 ? -5.312 4.305 -5.191 1 96.94 136 LEU B C 1
ATOM 3384 O O . LEU B 1 136 ? -4.441 3.848 -4.445 1 96.94 136 LEU B O 1
ATOM 3388 N N . SER B 1 137 ? -5.504 5.609 -5.32 1 95.94 137 SER B N 1
ATOM 3389 C CA . SER B 1 137 ? -4.609 6.609 -4.746 1 95.94 137 SER B CA 1
ATOM 3390 C C . SER B 1 137 ? -4.457 6.418 -3.242 1 95.94 137 SER B C 1
ATOM 3392 O O . SER B 1 137 ? -3.354 6.523 -2.705 1 95.94 137 SER B O 1
ATOM 3394 N N . VAL B 1 138 ? -5.547 6.031 -2.508 1 95.56 138 VAL B N 1
ATOM 3395 C CA . VAL B 1 138 ? -5.516 5.918 -1.053 1 95.56 138 VAL B CA 1
ATOM 3396 C C . VAL B 1 138 ? -4.898 4.582 -0.648 1 95.56 138 VAL B C 1
ATOM 3398 O O . VAL B 1 138 ? -4.57 4.371 0.522 1 95.56 138 VAL B O 1
ATOM 3401 N N . LEU B 1 139 ? -4.68 3.699 -1.613 1 98 139 LEU B N 1
ATOM 3402 C CA . LEU B 1 139 ? -4.18 2.357 -1.334 1 98 139 LEU B CA 1
ATOM 3403 C C . LEU B 1 139 ? -2.709 2.234 -1.711 1 98 139 LEU B C 1
ATOM 3405 O O . LEU B 1 139 ? -2.145 1.139 -1.674 1 98 139 LEU B O 1
ATOM 3409 N N . THR B 1 140 ? -2.072 3.359 -2.09 1 98.06 140 THR B N 1
ATOM 3410 C CA . THR B 1 140 ? -0.652 3.324 -2.418 1 98.06 140 THR B CA 1
ATOM 3411 C C . THR B 1 140 ? 0.197 3.35 -1.149 1 98.06 140 THR B C 1
ATOM 3413 O O . THR B 1 140 ? -0.234 3.869 -0.118 1 98.06 140 THR B O 1
ATOM 3416 N N . LEU B 1 141 ? 1.365 2.84 -1.209 1 98.69 141 LEU B N 1
ATOM 3417 C CA . LEU B 1 141 ? 2.217 2.635 -0.042 1 98.69 141 LEU B CA 1
ATOM 3418 C C . LEU B 1 141 ? 2.43 3.945 0.71 1 98.69 141 LEU B C 1
ATOM 3420 O O . LEU B 1 141 ? 2.25 4 1.93 1 98.69 141 LEU B O 1
ATOM 3424 N N . PRO B 1 142 ? 2.781 5.098 0.04 1 98.06 142 PRO B N 1
ATOM 3425 C CA . PRO B 1 142 ? 2.949 6.336 0.805 1 98.06 142 PRO B CA 1
ATOM 3426 C C . PRO B 1 142 ? 1.673 6.762 1.525 1 98.06 142 PRO B C 1
ATOM 3428 O O . PRO B 1 142 ? 1.728 7.207 2.674 1 98.06 142 PRO B O 1
ATOM 3431 N N . SER B 1 143 ? 0.52 6.59 0.873 1 97.25 143 SER B N 1
ATOM 3432 C CA . SER B 1 143 ? -0.753 6.922 1.505 1 97.25 143 SER B CA 1
ATOM 3433 C C . SER B 1 143 ? -1.041 6.004 2.686 1 97.25 143 SER B C 1
ATOM 3435 O O . SER B 1 143 ? -1.486 6.461 3.74 1 97.25 143 SER B O 1
ATOM 3437 N N . LEU B 1 144 ? -0.782 4.742 2.479 1 98.75 144 LEU B N 1
ATOM 3438 C CA . LEU B 1 144 ? -1.008 3.754 3.527 1 98.75 144 LEU B CA 1
ATOM 3439 C C . LEU B 1 144 ? -0.128 4.035 4.742 1 98.75 144 LEU B C 1
ATOM 3441 O O . LEU B 1 144 ? -0.613 4.059 5.875 1 98.75 144 LEU B O 1
ATOM 3445 N N . LEU B 1 145 ? 1.118 4.25 4.488 1 98.81 145 LEU B N 1
ATOM 3446 C CA . LEU B 1 145 ? 2.02 4.562 5.594 1 98.81 145 LEU B CA 1
ATOM 3447 C C . LEU B 1 145 ? 1.608 5.863 6.277 1 98.81 145 LEU B C 1
ATOM 3449 O O . LEU B 1 145 ? 1.692 5.98 7.5 1 98.81 145 LEU B O 1
ATOM 3453 N N . GLY B 1 146 ? 1.17 6.855 5.48 1 97.94 146 GLY B N 1
ATOM 3454 C CA . GLY B 1 146 ? 0.667 8.102 6.035 1 97.94 146 GLY B CA 1
ATOM 3455 C C . GLY B 1 146 ? -0.526 7.91 6.949 1 97.94 146 GLY B C 1
ATOM 3456 O O . GLY B 1 146 ? -0.698 8.656 7.918 1 97.94 146 GLY B O 1
ATOM 3457 N N . SER B 1 147 ? -1.343 6.918 6.672 1 98.25 147 SER B N 1
ATOM 3458 C CA . SER B 1 147 ? -2.551 6.672 7.453 1 98.25 147 SER B CA 1
ATOM 3459 C C . SER B 1 147 ? -2.213 6.172 8.852 1 98.25 147 SER B C 1
ATOM 3461 O O . SER B 1 147 ? -3.07 6.164 9.742 1 98.25 147 SER B O 1
ATOM 3463 N N . LEU B 1 148 ? -1.002 5.773 9.062 1 98.75 148 LEU B N 1
ATOM 3464 C CA . LEU B 1 148 ? -0.596 5.211 10.352 1 98.75 148 LEU B CA 1
ATOM 3465 C C . LEU B 1 148 ? -0.213 6.312 11.328 1 98.75 148 LEU B C 1
ATOM 3467 O O . LEU B 1 148 ? 0.028 6.043 12.508 1 98.75 148 LEU B O 1
ATOM 3471 N N . LYS B 1 149 ? -0.103 7.57 10.875 1 98.38 149 LYS B N 1
ATOM 3472 C CA . LYS B 1 149 ? 0.149 8.703 11.758 1 98.38 149 LYS B CA 1
ATOM 3473 C C . LYS B 1 149 ? -0.985 8.875 12.766 1 98.38 149 LYS B C 1
ATOM 3475 O O . LYS B 1 149 ? -2.09 8.375 12.555 1 98.38 149 LYS B O 1
ATOM 3480 N N . PRO B 1 150 ? -0.672 9.547 13.828 1 98 150 PRO B N 1
ATOM 3481 C CA . PRO B 1 150 ? -1.731 9.766 14.82 1 98 150 PRO B CA 1
ATOM 3482 C C . PRO B 1 150 ? -2.85 10.664 14.297 1 98 150 PRO B C 1
ATOM 3484 O O . PRO B 1 150 ? -2.613 11.508 13.422 1 98 150 PRO B O 1
ATOM 3487 N N . VAL B 1 151 ? -4.066 10.438 14.812 1 97.12 151 VAL B N 1
ATOM 3488 C CA . VAL B 1 151 ? -5.184 11.32 14.492 1 97.12 151 VAL B CA 1
ATOM 3489 C C . VAL B 1 151 ? -4.992 12.664 15.18 1 97.12 151 VAL B C 1
ATOM 3491 O O . VAL B 1 151 ? -4.168 12.797 16.094 1 97.12 151 VAL B O 1
ATOM 3494 N N . PHE B 1 152 ? -5.715 13.633 14.711 1 96 152 PHE B N 1
ATOM 3495 C CA . PHE B 1 152 ? -5.48 15.023 15.07 1 96 152 PHE B CA 1
ATOM 3496 C C . PHE B 1 152 ? -5.68 15.242 16.562 1 96 152 PHE B C 1
ATOM 3498 O O . PHE B 1 152 ? -5.062 16.125 17.156 1 96 152 PHE B O 1
ATOM 3505 N N . ASP B 1 153 ? -6.492 14.43 17.188 1 96 153 ASP B N 1
ATOM 3506 C CA . ASP B 1 153 ? -6.855 14.688 18.578 1 96 153 ASP B CA 1
ATOM 3507 C C . ASP B 1 153 ? -6.172 13.703 19.516 1 96 153 ASP B C 1
ATOM 3509 O O . ASP B 1 153 ? -6.637 13.484 20.641 1 96 153 ASP B O 1
ATOM 3513 N N . ASP B 1 154 ? -5.18 12.977 19.031 1 95.88 154 ASP B N 1
ATOM 3514 C CA . ASP B 1 154 ? -4.289 12.242 19.922 1 95.88 154 ASP B CA 1
ATOM 3515 C C . ASP B 1 154 ? -3.408 13.203 20.719 1 95.88 154 ASP B C 1
ATOM 3517 O O . ASP B 1 154 ? -2.504 13.836 20.172 1 95.88 154 ASP B O 1
ATOM 3521 N N . ALA B 1 155 ? -3.525 13.312 22 1 92.81 155 ALA B N 1
ATOM 3522 C CA . ALA B 1 155 ? -2.918 14.352 22.844 1 92.81 155 ALA B CA 1
ATOM 3523 C C . ALA B 1 155 ? -1.568 13.891 23.391 1 92.81 155 ALA B C 1
ATOM 3525 O O . ALA B 1 155 ? -0.862 14.656 24.047 1 92.81 155 ALA B O 1
ATOM 3526 N N . SER B 1 156 ? -1.226 12.656 23.078 1 95.75 156 SER B N 1
ATOM 3527 C CA . SER B 1 156 ? 0.053 12.164 23.578 1 95.75 156 SER B CA 1
ATOM 3528 C C . SER B 1 156 ? 1.217 12.969 23.016 1 95.75 156 SER B C 1
ATOM 3530 O O . SER B 1 156 ? 1.295 13.188 21.812 1 95.75 156 SER B O 1
ATOM 3532 N N . PRO B 1 157 ? 2.156 13.375 23.922 1 93.62 157 PRO B N 1
ATOM 3533 C CA . PRO B 1 157 ? 3.299 14.148 23.438 1 93.62 157 PRO B CA 1
ATOM 3534 C C . PRO B 1 157 ? 4.246 13.328 22.562 1 93.62 157 PRO B C 1
ATOM 3536 O O . PRO B 1 157 ? 5.082 13.898 21.859 1 93.62 157 PRO B O 1
ATOM 3539 N N . THR B 1 158 ? 4.113 12 22.625 1 96.75 158 THR B N 1
ATOM 3540 C CA . THR B 1 158 ? 5.004 11.141 21.844 1 96.75 158 THR B CA 1
ATOM 3541 C C . THR B 1 158 ? 4.242 10.453 20.719 1 96.75 158 THR B C 1
ATOM 3543 O O . THR B 1 158 ? 4.73 9.477 20.125 1 96.75 158 THR B O 1
ATOM 3546 N N . ALA B 1 159 ? 3.084 10.93 20.391 1 97.31 159 ALA B N 1
ATOM 3547 C CA . ALA B 1 159 ? 2.186 10.242 19.469 1 97.31 159 ALA B CA 1
ATOM 3548 C C . ALA B 1 159 ? 2.857 10.031 18.109 1 97.31 159 ALA B C 1
ATOM 3550 O O . ALA B 1 159 ? 2.807 8.93 17.562 1 97.31 159 ALA B O 1
ATOM 3551 N N . ASP B 1 160 ? 3.488 11.031 17.609 1 97.31 160 ASP B N 1
ATOM 3552 C CA . ASP B 1 160 ? 4.117 10.953 16.297 1 97.31 160 ASP B CA 1
ATOM 3553 C C . ASP B 1 160 ? 5.266 9.945 16.297 1 97.31 160 ASP B C 1
ATOM 3555 O O . ASP B 1 160 ? 5.398 9.141 15.375 1 97.31 160 ASP B O 1
ATOM 3559 N N . ASP B 1 161 ? 6.078 10 17.312 1 98.38 161 ASP B N 1
ATOM 3560 C CA . ASP B 1 161 ? 7.223 9.094 17.406 1 98.38 161 ASP B CA 1
ATOM 3561 C C . ASP B 1 161 ? 6.766 7.652 17.609 1 98.38 161 ASP B C 1
ATOM 3563 O O . ASP B 1 161 ? 7.336 6.727 17.031 1 98.38 161 ASP B O 1
ATOM 3567 N N . ASP B 1 162 ? 5.762 7.453 18.516 1 98.44 162 ASP B N 1
ATOM 3568 C CA . ASP B 1 162 ? 5.207 6.121 18.719 1 98.44 162 ASP B CA 1
ATOM 3569 C C . ASP B 1 162 ? 4.668 5.543 17.406 1 98.44 162 ASP B C 1
ATOM 3571 O O . ASP B 1 162 ? 4.887 4.371 17.094 1 98.44 162 ASP B O 1
ATOM 3575 N N . ALA B 1 163 ? 3.977 6.383 16.656 1 98.69 163 ALA B N 1
ATOM 3576 C CA . ALA B 1 163 ? 3.424 5.941 15.375 1 98.69 163 ALA B CA 1
ATOM 3577 C C . ALA B 1 163 ? 4.535 5.598 14.391 1 98.69 163 ALA B C 1
ATOM 3579 O O . ALA B 1 163 ? 4.438 4.613 13.656 1 98.69 163 ALA B O 1
ATOM 3580 N N . PHE B 1 164 ? 5.59 6.434 14.367 1 98.81 164 PHE B N 1
ATOM 3581 C CA . PHE B 1 164 ? 6.738 6.184 13.508 1 98.81 164 PHE B CA 1
ATOM 3582 C C . PHE B 1 164 ? 7.352 4.816 13.805 1 98.81 164 PHE B C 1
ATOM 3584 O O . PHE B 1 164 ? 7.578 4.02 12.891 1 98.81 164 PHE B O 1
ATOM 3591 N N . MET B 1 165 ? 7.559 4.551 15.078 1 98.75 165 MET B N 1
ATOM 3592 C CA . MET B 1 165 ? 8.195 3.303 15.492 1 98.75 165 MET B CA 1
ATOM 3593 C C . MET B 1 165 ? 7.285 2.111 15.203 1 98.75 165 MET B C 1
ATOM 3595 O O . MET B 1 165 ? 7.762 1.025 14.875 1 98.75 165 MET B O 1
ATOM 3599 N N . SER B 1 166 ? 6.012 2.307 15.289 1 98.5 166 SER B N 1
ATOM 3600 C CA . SER B 1 166 ? 5.059 1.238 15.008 1 98.5 166 SER B CA 1
ATOM 3601 C C . SER B 1 166 ? 4.961 0.973 13.508 1 98.5 166 SER B C 1
ATOM 3603 O O . SER B 1 166 ? 4.703 -0.157 13.086 1 98.5 166 SER B O 1
ATOM 3605 N N . ALA B 1 167 ? 5.172 2.027 12.68 1 98.81 167 ALA B N 1
ATOM 3606 C CA . ALA B 1 167 ? 5.066 1.921 11.227 1 98.81 167 ALA B CA 1
ATOM 3607 C C . ALA B 1 167 ? 6.316 1.274 10.625 1 98.81 167 ALA B C 1
ATOM 3609 O O . ALA B 1 167 ? 6.254 0.661 9.562 1 98.81 167 ALA B O 1
ATOM 3610 N N . LEU B 1 168 ? 7.418 1.372 11.336 1 98.81 168 LEU B N 1
ATOM 3611 C CA . LEU B 1 168 ? 8.727 0.964 10.828 1 98.81 168 LEU B CA 1
ATOM 3612 C C . LEU B 1 168 ? 8.734 -0.522 10.484 1 98.81 168 LEU B C 1
ATOM 3614 O O . LEU B 1 168 ? 9.125 -0.905 9.375 1 98.81 168 LEU B O 1
ATOM 3618 N N . PRO B 1 169 ? 8.25 -1.44 11.375 1 98.75 169 PRO B N 1
ATOM 3619 C CA . PRO B 1 169 ? 8.266 -2.861 11.016 1 98.75 169 PRO B CA 1
ATOM 3620 C C . PRO B 1 169 ? 7.332 -3.184 9.852 1 98.75 169 PRO B C 1
ATOM 3622 O O . PRO B 1 169 ? 7.59 -4.117 9.086 1 98.75 169 PRO B O 1
ATOM 3625 N N . ILE B 1 170 ? 6.27 -2.43 9.695 1 98.81 170 ILE B N 1
ATOM 3626 C CA . ILE B 1 170 ? 5.359 -2.623 8.57 1 98.81 170 ILE B CA 1
ATOM 3627 C C . ILE B 1 170 ? 6.074 -2.277 7.27 1 98.81 170 ILE B C 1
ATOM 3629 O O . ILE B 1 170 ? 6.082 -3.074 6.328 1 98.81 170 ILE B O 1
ATOM 3633 N N . ALA B 1 171 ? 6.699 -1.106 7.238 1 98.88 171 ALA B N 1
ATOM 3634 C CA . ALA B 1 171 ? 7.48 -0.685 6.078 1 98.88 171 ALA B CA 1
ATOM 3635 C C . ALA B 1 171 ? 8.586 -1.688 5.766 1 98.88 171 ALA B C 1
ATOM 3637 O O . ALA B 1 171 ? 8.82 -2.021 4.602 1 98.88 171 ALA B O 1
ATOM 3638 N N . ARG B 1 172 ? 9.227 -2.178 6.789 1 98.88 172 ARG B N 1
ATOM 3639 C CA . ARG B 1 172 ? 10.305 -3.148 6.648 1 98.88 172 ARG B CA 1
ATOM 3640 C C . ARG B 1 172 ? 9.812 -4.414 5.949 1 98.88 172 ARG B C 1
ATOM 3642 O O . ARG B 1 172 ? 10.508 -4.957 5.086 1 98.88 172 ARG B O 1
ATOM 3649 N N . SER B 1 173 ? 8.625 -4.895 6.309 1 98.81 173 SER B N 1
ATOM 3650 C CA . SER B 1 173 ? 8.086 -6.117 5.73 1 98.81 173 SER B CA 1
ATOM 3651 C C . SER B 1 173 ? 7.957 -6.004 4.215 1 98.81 173 SER B C 1
ATOM 3653 O O . SER B 1 173 ? 8.266 -6.949 3.486 1 98.81 173 SER B O 1
ATOM 3655 N N . PHE B 1 174 ? 7.559 -4.84 3.758 1 98.88 174 PHE B N 1
ATOM 3656 C CA . PHE B 1 174 ? 7.34 -4.66 2.326 1 98.88 174 PHE B CA 1
ATOM 3657 C C . PHE B 1 174 ? 8.664 -4.52 1.591 1 98.88 174 PHE B C 1
ATOM 3659 O O . PHE B 1 174 ? 8.836 -5.07 0.5 1 98.88 174 PHE B O 1
ATOM 3666 N N . VAL B 1 175 ? 9.625 -3.771 2.174 1 98.88 175 VAL B N 1
ATOM 3667 C CA . VAL B 1 175 ? 10.93 -3.613 1.54 1 98.88 175 VAL B CA 1
ATOM 3668 C C . VAL B 1 175 ? 11.617 -4.973 1.437 1 98.88 175 VAL B C 1
ATOM 3670 O O . VAL B 1 175 ? 12.094 -5.355 0.363 1 98.88 175 VAL B O 1
ATOM 3673 N N . GLU B 1 176 ? 11.648 -5.684 2.52 1 98.75 176 GLU B N 1
ATOM 3674 C CA . GLU B 1 176 ? 12.289 -6.996 2.539 1 98.75 176 GLU B CA 1
ATOM 3675 C C . GLU B 1 176 ? 11.602 -7.961 1.575 1 98.75 176 GLU B C 1
ATOM 3677 O O . GLU B 1 176 ? 12.266 -8.742 0.891 1 98.75 176 GLU B O 1
ATOM 3682 N N . ALA B 1 177 ? 10.281 -7.941 1.547 1 98.62 177 ALA B N 1
ATOM 3683 C CA . ALA B 1 177 ? 9.531 -8.805 0.639 1 98.62 177 ALA B CA 1
ATOM 3684 C C . ALA B 1 177 ? 9.891 -8.516 -0.816 1 98.62 177 ALA B C 1
ATOM 3686 O O . ALA B 1 177 ? 10.102 -9.438 -1.608 1 98.62 177 ALA B O 1
ATOM 3687 N N . GLN B 1 178 ? 9.938 -7.223 -1.158 1 98.44 178 GLN B N 1
ATOM 3688 C CA . GLN B 1 178 ? 10.266 -6.832 -2.525 1 98.44 178 GLN B CA 1
ATOM 3689 C C . GLN B 1 178 ? 11.656 -7.324 -2.916 1 98.44 178 GLN B C 1
ATOM 3691 O O . GLN B 1 178 ? 11.859 -7.824 -4.023 1 98.44 178 GLN B O 1
ATOM 3696 N N . ILE B 1 179 ? 12.602 -7.184 -2.033 1 98.62 179 ILE B N 1
ATOM 3697 C CA . ILE B 1 179 ? 13.969 -7.602 -2.314 1 98.62 179 ILE B CA 1
ATOM 3698 C C . ILE B 1 179 ? 14.031 -9.125 -2.445 1 98.62 179 ILE B C 1
ATOM 3700 O O . ILE B 1 179 ? 14.68 -9.648 -3.352 1 98.62 179 ILE B O 1
ATOM 3704 N N . ARG B 1 180 ? 13.344 -9.852 -1.536 1 97.94 180 ARG B N 1
ATOM 3705 C CA . ARG B 1 180 ? 13.297 -11.305 -1.615 1 97.94 180 ARG B CA 1
ATOM 3706 C C . ARG B 1 180 ? 12.703 -11.766 -2.943 1 97.94 180 ARG B C 1
ATOM 3708 O O . ARG B 1 180 ? 13.195 -12.711 -3.559 1 97.94 180 ARG B O 1
ATOM 3715 N N . ASN B 1 181 ? 11.648 -11.141 -3.359 1 97.62 181 ASN B N 1
ATOM 3716 C CA . ASN B 1 181 ? 11 -11.484 -4.617 1 97.62 181 ASN B CA 1
ATOM 3717 C C . ASN B 1 181 ? 11.906 -11.219 -5.812 1 97.62 181 ASN B C 1
ATOM 3719 O O . ASN B 1 181 ? 11.969 -12.016 -6.746 1 97.62 181 ASN B O 1
ATOM 3723 N N . LEU B 1 182 ? 12.586 -10.07 -5.785 1 97.44 182 LEU B N 1
ATOM 3724 C CA . LEU B 1 182 ? 13.523 -9.758 -6.859 1 97.44 182 LEU B CA 1
ATOM 3725 C C . LEU B 1 182 ? 14.648 -10.781 -6.91 1 97.44 182 LEU B C 1
ATOM 3727 O O . LEU B 1 182 ? 15.016 -11.258 -7.984 1 97.44 182 LEU B O 1
ATOM 3731 N N . ALA B 1 183 ? 15.195 -11.094 -5.758 1 97.12 183 ALA B N 1
ATOM 3732 C CA . ALA B 1 183 ? 16.25 -12.102 -5.695 1 97.12 183 ALA B CA 1
ATOM 3733 C C . ALA B 1 183 ? 15.758 -13.445 -6.215 1 97.12 183 ALA B C 1
ATOM 3735 O O . ALA B 1 183 ? 16.469 -14.141 -6.938 1 97.12 183 ALA B O 1
ATOM 3736 N N . ALA B 1 184 ? 14.555 -13.859 -5.824 1 96.75 184 ALA B N 1
ATOM 3737 C CA . ALA B 1 184 ? 13.969 -15.117 -6.285 1 96.75 184 ALA B CA 1
ATOM 3738 C C . ALA B 1 184 ? 13.805 -15.125 -7.801 1 96.75 184 ALA B C 1
ATOM 3740 O O . ALA B 1 184 ? 14.008 -16.156 -8.445 1 96.75 184 ALA B O 1
ATOM 3741 N N . LYS B 1 185 ? 13.367 -14.031 -8.352 1 95.81 185 LYS B N 1
ATOM 3742 C CA . LYS B 1 185 ? 13.234 -13.898 -9.805 1 95.81 185 LYS B CA 1
ATOM 3743 C C . LYS B 1 185 ? 14.57 -14.141 -10.5 1 95.81 185 LYS B C 1
ATOM 3745 O O . LYS B 1 185 ? 14.625 -14.773 -11.555 1 95.81 185 LYS B O 1
ATOM 3750 N N . PHE B 1 186 ? 15.602 -13.625 -9.906 1 94.75 186 PHE B N 1
ATOM 3751 C CA . PHE B 1 186 ? 16.922 -13.836 -10.477 1 94.75 186 PHE B CA 1
ATOM 3752 C C . PHE B 1 186 ? 17.312 -15.305 -10.383 1 94.75 186 PHE B C 1
ATOM 3754 O O . PHE B 1 186 ? 17.922 -15.852 -11.312 1 94.75 186 PHE B O 1
ATOM 3761 N N . ARG B 1 187 ? 16.938 -15.992 -9.297 1 94.75 187 ARG B N 1
ATOM 3762 C CA . ARG B 1 187 ? 17.25 -17.406 -9.133 1 94.75 187 ARG B CA 1
ATOM 3763 C C . ARG B 1 187 ? 16.469 -18.25 -10.133 1 94.75 187 ARG B C 1
ATOM 3765 O O . ARG B 1 187 ? 16.969 -19.281 -10.602 1 94.75 187 ARG B O 1
ATOM 3772 N N . SER B 1 188 ? 15.305 -17.828 -10.469 1 96.75 188 SER B N 1
ATOM 3773 C CA . SER B 1 188 ? 14.484 -18.609 -11.398 1 96.75 188 SER B CA 1
ATOM 3774 C C . SER B 1 188 ? 14.984 -18.469 -12.828 1 96.75 188 SER B C 1
ATOM 3776 O O . SER B 1 188 ? 14.688 -19.297 -13.68 1 96.75 188 SER B O 1
ATOM 3778 N N . ARG B 1 189 ? 15.719 -17.406 -13.109 1 94.75 189 ARG B N 1
ATOM 3779 C CA . ARG B 1 189 ? 16.109 -17.047 -14.469 1 94.75 189 ARG B CA 1
ATOM 3780 C C . ARG B 1 189 ? 16.891 -18.188 -15.125 1 94.75 189 ARG B C 1
ATOM 3782 O O . ARG B 1 189 ? 16.609 -18.562 -16.266 1 94.75 189 ARG B O 1
ATOM 3789 N N . GLN B 1 190 ? 17.812 -18.688 -14.406 1 91.06 190 GLN B N 1
ATOM 3790 C CA . GLN B 1 190 ? 18.625 -19.75 -14.992 1 91.06 190 GLN B CA 1
ATOM 3791 C C . GLN B 1 190 ? 17.781 -20.984 -15.32 1 91.06 190 GLN B C 1
ATOM 3793 O O . GLN B 1 190 ? 17.984 -21.625 -16.359 1 91.06 190 GLN B O 1
ATOM 3798 N N . ILE B 1 191 ? 16.859 -21.266 -14.469 1 96.44 191 ILE B N 1
ATOM 3799 C CA . ILE B 1 191 ? 15.992 -22.438 -14.656 1 96.44 191 ILE B CA 1
ATOM 3800 C C . ILE B 1 191 ? 15.078 -22.219 -15.859 1 96.44 191 ILE B C 1
ATOM 3802 O O . ILE B 1 191 ? 14.953 -23.094 -16.719 1 96.44 191 ILE B O 1
ATOM 3806 N N . VAL B 1 192 ? 14.555 -21.078 -15.945 1 98.06 192 VAL B N 1
ATOM 3807 C CA . VAL B 1 192 ? 13.617 -20.75 -17.016 1 98.06 192 VAL B CA 1
ATOM 3808 C C . VAL B 1 192 ? 14.359 -20.672 -18.344 1 98.06 192 VAL B C 1
ATOM 3810 O O . VAL B 1 192 ? 13.859 -21.141 -19.375 1 98.06 192 VAL B O 1
ATOM 3813 N N . ASP B 1 193 ? 15.531 -20.125 -18.344 1 97.19 193 ASP B N 1
ATOM 3814 C CA . ASP B 1 193 ? 16.344 -20.047 -19.547 1 97.19 193 ASP B CA 1
ATOM 3815 C C . ASP B 1 193 ? 16.625 -21.438 -20.109 1 97.19 193 ASP B C 1
ATOM 3817 O O . ASP B 1 193 ? 16.531 -21.656 -21.312 1 97.19 193 ASP B O 1
ATOM 3821 N N . LYS B 1 194 ? 17 -22.297 -19.25 1 97.56 194 LYS B N 1
ATOM 3822 C CA . LYS B 1 194 ? 17.25 -23.672 -19.688 1 97.56 194 LYS B CA 1
ATOM 3823 C C . LYS B 1 194 ? 15.977 -24.312 -20.234 1 97.56 194 LYS B C 1
ATOM 3825 O O . LYS B 1 194 ? 16.016 -25.016 -21.25 1 97.56 194 LYS B O 1
ATOM 3830 N N . ALA B 1 195 ? 14.82 -24.094 -19.547 1 98.19 195 ALA B N 1
ATOM 3831 C CA . ALA B 1 195 ? 13.539 -24.625 -20 1 98.19 195 ALA B CA 1
ATOM 3832 C C . ALA B 1 195 ? 13.172 -24.078 -21.375 1 98.19 195 ALA B C 1
ATOM 3834 O O . ALA B 1 195 ? 12.617 -24.797 -22.203 1 98.19 195 ALA B O 1
ATOM 3835 N N . ILE B 1 196 ? 13.445 -22.812 -21.625 1 98.12 196 ILE B N 1
ATOM 3836 C CA . ILE B 1 196 ? 13.18 -22.188 -22.922 1 98.12 196 ILE B CA 1
ATOM 3837 C C . ILE B 1 196 ? 14.039 -22.844 -24 1 98.12 196 ILE B C 1
ATOM 3839 O O . ILE B 1 196 ? 13.539 -23.156 -25.078 1 98.12 196 ILE B O 1
ATOM 3843 N N . ALA B 1 197 ? 15.281 -23.016 -23.688 1 97.44 197 ALA B N 1
ATOM 3844 C CA . ALA B 1 197 ? 16.188 -23.672 -24.625 1 97.44 197 ALA B CA 1
ATOM 3845 C C . ALA B 1 197 ? 15.703 -25.094 -24.938 1 97.44 197 ALA B C 1
ATOM 3847 O O . ALA B 1 197 ? 15.727 -25.5 -26.109 1 97.44 197 ALA B O 1
ATOM 3848 N N . ASP B 1 198 ? 15.297 -25.797 -23.984 1 97.56 198 ASP B N 1
ATOM 3849 C CA . ASP B 1 198 ? 14.82 -27.172 -24.156 1 97.56 198 ASP B CA 1
ATOM 3850 C C . ASP B 1 198 ? 13.531 -27.203 -24.969 1 97.56 198 ASP B C 1
ATOM 3852 O O . ASP B 1 198 ? 13.281 -28.156 -25.703 1 97.56 198 ASP B O 1
ATOM 3856 N N . ALA B 1 199 ? 12.68 -26.234 -24.844 1 97.19 199 ALA B N 1
ATOM 3857 C CA . ALA B 1 199 ? 11.406 -26.156 -25.562 1 97.19 199 ALA B CA 1
ATOM 3858 C C . ALA B 1 199 ? 11.641 -25.969 -27.047 1 97.19 199 ALA B C 1
ATOM 3860 O O . ALA B 1 199 ? 10.836 -26.422 -27.875 1 97.19 199 ALA B O 1
ATOM 3861 N N . GLY B 1 200 ? 12.711 -25.281 -27.391 1 96.5 200 GLY B N 1
ATOM 3862 C CA . GLY B 1 200 ? 12.969 -25.016 -28.797 1 96.5 200 GLY B CA 1
ATOM 3863 C C . GLY B 1 200 ? 11.867 -24.203 -29.453 1 96.5 200 GLY B C 1
ATOM 3864 O O . GLY B 1 200 ? 11.562 -23.094 -29.031 1 96.5 200 GLY B O 1
ATOM 3865 N N . THR B 1 201 ? 11.219 -24.844 -30.375 1 96.69 201 THR B N 1
ATOM 3866 C CA . THR B 1 201 ? 10.188 -24.141 -31.125 1 96.69 201 THR B CA 1
ATOM 3867 C C . THR B 1 201 ? 8.805 -24.438 -30.562 1 96.69 201 THR B C 1
ATOM 3869 O O . THR B 1 201 ? 7.797 -23.938 -31.078 1 96.69 201 THR B O 1
ATOM 3872 N N . SER B 1 202 ? 8.734 -25.234 -29.531 1 97.88 202 SER B N 1
ATOM 3873 C CA . SER B 1 202 ? 7.457 -25.609 -28.922 1 97.88 202 SER B CA 1
ATOM 3874 C C . SER B 1 202 ? 6.711 -24.391 -28.391 1 97.88 202 SER B C 1
ATOM 3876 O O . SER B 1 202 ? 7.32 -23.5 -27.781 1 97.88 202 SER B O 1
ATOM 3878 N N . PRO B 1 203 ? 5.438 -24.297 -28.578 1 98.44 203 PRO B N 1
ATOM 3879 C CA . PRO B 1 203 ? 4.633 -23.219 -27.984 1 98.44 203 PRO B CA 1
ATOM 3880 C C . PRO B 1 203 ? 4.309 -23.469 -26.516 1 98.44 203 PRO B C 1
ATOM 3882 O O . PRO B 1 203 ? 3.602 -22.672 -25.891 1 98.44 203 PRO B O 1
ATOM 3885 N N . ILE B 1 204 ? 4.801 -24.547 -25.984 1 98.69 204 ILE B N 1
ATOM 3886 C CA . ILE B 1 204 ? 4.527 -24.922 -24.594 1 98.69 204 ILE B CA 1
ATOM 3887 C C . ILE B 1 204 ? 5.824 -24.922 -23.797 1 98.69 204 ILE B C 1
ATOM 3889 O O . ILE B 1 204 ? 6.805 -25.547 -24.188 1 98.69 204 ILE B O 1
ATOM 3893 N N . LEU B 1 205 ? 5.875 -24.172 -22.719 1 98.69 205 LEU B N 1
ATOM 3894 C CA . LEU B 1 205 ? 6.992 -24.172 -21.781 1 98.69 205 LEU B CA 1
ATOM 3895 C C . LEU B 1 205 ? 6.691 -25.062 -20.578 1 98.69 205 LEU B C 1
ATOM 3897 O O . LEU B 1 205 ? 5.656 -24.922 -19.938 1 98.69 205 LEU B O 1
ATOM 3901 N N . GLU B 1 206 ? 7.512 -26 -20.328 1 98.44 206 GLU B N 1
ATOM 3902 C CA . GLU B 1 206 ? 7.375 -26.844 -19.156 1 98.44 206 GLU B CA 1
ATOM 3903 C C . GLU B 1 206 ? 8.375 -26.438 -18.062 1 98.44 206 GLU B C 1
ATOM 3905 O O . GLU B 1 206 ? 9.578 -26.344 -18.328 1 98.44 206 GLU B O 1
ATOM 3910 N N . LEU B 1 207 ? 7.883 -26.172 -16.891 1 98.38 207 LEU B N 1
ATOM 3911 C CA . LEU B 1 207 ? 8.727 -25.812 -15.758 1 98.38 207 LEU B CA 1
ATOM 3912 C C . LEU B 1 207 ? 8.602 -26.844 -14.641 1 98.38 207 LEU B C 1
ATOM 3914 O O . LEU B 1 207 ? 7.562 -27.5 -14.5 1 98.38 207 LEU B O 1
ATOM 3918 N N . PRO B 1 208 ? 9.633 -27.016 -13.867 1 96.69 208 PRO B N 1
ATOM 3919 C CA . PRO B 1 208 ? 9.625 -28.047 -12.828 1 96.69 208 PRO B CA 1
ATOM 3920 C C . PRO B 1 208 ? 8.734 -27.688 -11.641 1 96.69 208 PRO B C 1
ATOM 3922 O O . PRO B 1 208 ? 8.383 -28.562 -10.844 1 96.69 208 PRO B O 1
ATOM 3925 N N . MET B 1 209 ? 8.43 -26.453 -11.461 1 95.88 209 MET B N 1
ATOM 3926 C CA . MET B 1 209 ? 7.539 -25.922 -10.43 1 95.88 209 MET B CA 1
ATOM 3927 C C . MET B 1 209 ? 7.035 -24.531 -10.797 1 95.88 209 MET B C 1
ATOM 3929 O O . MET B 1 209 ? 7.547 -23.906 -11.734 1 95.88 209 MET B O 1
ATOM 3933 N N . GLY B 1 210 ? 6.047 -24.141 -10.133 1 95.31 210 GLY B N 1
ATOM 3934 C CA . GLY B 1 210 ? 5.648 -22.75 -10.312 1 95.31 210 GLY B CA 1
ATOM 3935 C C . GLY B 1 210 ? 6.738 -21.766 -9.953 1 95.31 210 GLY B C 1
ATOM 3936 O O . GLY B 1 210 ? 7.32 -21.844 -8.867 1 95.31 210 GLY B O 1
ATOM 3937 N N . MET B 1 211 ? 7.07 -20.859 -10.844 1 97.06 211 MET B N 1
ATOM 3938 C CA . MET B 1 211 ? 8.125 -19.875 -10.633 1 97.06 211 MET B CA 1
ATOM 3939 C C . MET B 1 211 ? 7.969 -18.688 -11.586 1 97.06 211 MET B C 1
ATOM 3941 O O . MET B 1 211 ? 7.254 -18.781 -12.586 1 97.06 211 MET B O 1
ATOM 3945 N N . PRO B 1 212 ? 8.562 -17.516 -11.203 1 95.94 212 PRO B N 1
ATOM 3946 C CA . PRO B 1 212 ? 8.547 -16.406 -12.156 1 95.94 212 PRO B CA 1
ATOM 3947 C C . PRO B 1 212 ? 9.234 -16.766 -13.477 1 95.94 212 PRO B C 1
ATOM 3949 O O . PRO B 1 212 ? 10.328 -17.344 -13.477 1 95.94 212 PRO B O 1
ATOM 3952 N N . PHE B 1 213 ? 8.562 -16.453 -14.594 1 97.38 213 PHE B N 1
ATOM 3953 C CA . PHE B 1 213 ? 9.156 -16.859 -15.859 1 97.38 213 PHE B CA 1
ATOM 3954 C C . PHE B 1 213 ? 8.977 -15.773 -16.922 1 97.38 213 PHE B C 1
ATOM 3956 O O . PHE B 1 213 ? 9.617 -15.82 -17.969 1 97.38 213 PHE B O 1
ATOM 3963 N N . ARG B 1 214 ? 8.188 -14.773 -16.75 1 94.19 214 ARG B N 1
ATOM 3964 C CA . ARG B 1 214 ? 7.777 -13.852 -17.812 1 94.19 214 ARG B CA 1
ATOM 3965 C C . ARG B 1 214 ? 8.953 -13.023 -18.297 1 94.19 214 ARG B C 1
ATOM 3967 O O . ARG B 1 214 ? 9.148 -12.859 -19.516 1 94.19 214 ARG B O 1
ATOM 3974 N N . SER B 1 215 ? 9.648 -12.5 -17.344 1 91.94 215 SER B N 1
ATOM 3975 C CA . SER B 1 215 ? 10.781 -11.656 -17.719 1 91.94 215 SER B CA 1
ATOM 3976 C C . SER B 1 215 ? 11.797 -12.438 -18.547 1 91.94 215 SER B C 1
ATOM 3978 O O . SER B 1 215 ? 12.414 -11.883 -19.453 1 91.94 215 SER B O 1
ATOM 3980 N N . ALA B 1 216 ? 11.992 -13.656 -18.203 1 94.81 216 ALA B N 1
ATOM 3981 C CA . ALA B 1 216 ? 12.906 -14.516 -18.953 1 94.81 216 ALA B CA 1
ATOM 3982 C C . ALA B 1 216 ? 12.406 -14.727 -20.375 1 94.81 216 ALA B C 1
ATOM 3984 O O . ALA B 1 216 ? 13.203 -14.734 -21.328 1 94.81 216 ALA B O 1
ATOM 3985 N N . LEU B 1 217 ? 11.125 -14.938 -20.5 1 96.56 217 LEU B N 1
ATOM 3986 C CA . LEU B 1 217 ? 10.523 -15.094 -21.828 1 96.56 217 LEU B CA 1
ATOM 3987 C C . LEU B 1 217 ? 10.734 -13.836 -22.672 1 96.56 217 LEU B C 1
ATOM 3989 O O . LEU B 1 217 ? 11.062 -13.922 -23.844 1 96.56 217 LEU B O 1
ATOM 3993 N N . ASP B 1 218 ? 10.516 -12.695 -22.047 1 93.44 218 ASP B N 1
ATOM 3994 C CA . ASP B 1 218 ? 10.711 -11.422 -22.734 1 93.44 218 ASP B CA 1
ATOM 3995 C C . ASP B 1 218 ? 12.164 -11.25 -23.172 1 93.44 218 ASP B C 1
ATOM 3997 O O . ASP B 1 218 ? 12.438 -10.875 -24.312 1 93.44 218 ASP B O 1
ATOM 4001 N N . ASP B 1 219 ? 13.062 -11.531 -22.312 1 92.75 219 ASP B N 1
ATOM 4002 C CA . ASP B 1 219 ? 14.492 -11.375 -22.578 1 92.75 219 ASP B CA 1
ATOM 4003 C C . ASP B 1 219 ? 14.945 -12.305 -23.703 1 92.75 219 ASP B C 1
ATOM 4005 O O . ASP B 1 219 ? 15.789 -11.938 -24.516 1 92.75 219 ASP B O 1
ATOM 4009 N N . ALA B 1 220 ? 14.352 -13.492 -23.703 1 95.38 220 ALA B N 1
ATOM 4010 C CA . ALA B 1 220 ? 14.727 -14.492 -24.703 1 95.38 220 ALA B CA 1
ATOM 4011 C C . ALA B 1 220 ? 13.961 -14.281 -26 1 95.38 220 ALA B C 1
ATOM 4013 O O . ALA B 1 220 ? 14.164 -15.008 -26.969 1 95.38 220 ALA B O 1
ATOM 4014 N N . GLU B 1 221 ? 13.062 -13.273 -25.984 1 95.19 221 GLU B N 1
ATOM 4015 C CA . GLU B 1 221 ? 12.195 -13.016 -27.125 1 95.19 221 GLU B CA 1
ATOM 4016 C C . GLU B 1 221 ? 11.469 -14.281 -27.562 1 95.19 221 GLU B C 1
ATOM 4018 O O . GLU B 1 221 ? 11.398 -14.586 -28.766 1 95.19 221 GLU B O 1
ATOM 4023 N N . ALA B 1 222 ? 11.055 -15.055 -26.594 1 96.5 222 ALA B N 1
ATOM 4024 C CA . ALA B 1 222 ? 10.359 -16.312 -26.844 1 96.5 222 ALA B CA 1
ATOM 4025 C C . ALA B 1 222 ? 8.859 -16.094 -27 1 96.5 222 ALA B C 1
ATOM 4027 O O . ALA B 1 222 ? 8.055 -16.703 -26.297 1 96.5 222 ALA B O 1
ATOM 4028 N N . ASP B 1 223 ? 8.453 -15.438 -28 1 95.31 223 ASP B N 1
ATOM 4029 C CA . ASP B 1 223 ? 7.062 -15.031 -28.219 1 95.31 223 ASP B CA 1
ATOM 4030 C C . ASP B 1 223 ? 6.215 -16.203 -28.703 1 95.31 223 ASP B C 1
ATOM 4032 O O . ASP B 1 223 ? 4.984 -16.156 -28.625 1 95.31 223 ASP B O 1
ATOM 4036 N N . HIS B 1 224 ? 6.906 -17.219 -29.234 1 96.56 224 HIS B N 1
ATOM 4037 C CA . HIS B 1 224 ? 6.188 -18.359 -29.766 1 96.56 224 HIS B CA 1
ATOM 4038 C C . HIS B 1 224 ? 5.605 -19.219 -28.641 1 96.56 224 HIS B C 1
ATOM 4040 O O . HIS B 1 224 ? 4.738 -20.062 -28.891 1 96.56 224 HIS B O 1
ATOM 4046 N N . ILE B 1 225 ? 6.109 -19.062 -27.422 1 98.06 225 ILE B N 1
ATOM 4047 C CA . ILE B 1 225 ? 5.582 -19.797 -26.281 1 98.06 225 ILE B CA 1
ATOM 4048 C C . ILE B 1 225 ? 4.238 -19.203 -25.859 1 98.06 225 ILE B C 1
ATOM 4050 O O . ILE B 1 225 ? 4.148 -18.016 -25.547 1 98.06 225 ILE B O 1
ATOM 4054 N N . LEU B 1 226 ? 3.166 -20.047 -25.781 1 98.31 226 LEU B N 1
ATOM 4055 C CA . LEU B 1 226 ? 1.808 -19.578 -25.547 1 98.31 226 LEU B CA 1
ATOM 4056 C C . LEU B 1 226 ? 1.323 -19.984 -24.156 1 98.31 226 LEU B C 1
ATOM 4058 O O . LEU B 1 226 ? 0.505 -19.281 -23.562 1 98.31 226 LEU B O 1
ATOM 4062 N N . PHE B 1 227 ? 1.793 -21.109 -23.688 1 98.75 227 PHE B N 1
ATOM 4063 C CA . PHE B 1 227 ? 1.295 -21.672 -22.438 1 98.75 227 PHE B CA 1
ATOM 4064 C C . PHE B 1 227 ? 2.438 -22.25 -21.609 1 98.75 227 PHE B C 1
ATOM 4066 O O . PHE B 1 227 ? 3.508 -22.547 -22.141 1 98.75 227 PHE B O 1
ATOM 4073 N N . VAL B 1 228 ? 2.197 -22.375 -20.328 1 98.69 228 VAL B N 1
ATOM 4074 C CA . VAL B 1 228 ? 3.17 -22.922 -19.375 1 98.69 228 VAL B CA 1
ATOM 4075 C C . VAL B 1 228 ? 2.553 -24.094 -18.625 1 98.69 228 VAL B C 1
ATOM 4077 O O . VAL B 1 228 ? 1.422 -24 -18.141 1 98.69 228 VAL B O 1
ATOM 4080 N N . VAL B 1 229 ? 3.25 -25.172 -18.578 1 98.75 229 VAL B N 1
ATOM 4081 C CA . VAL B 1 229 ? 2.832 -26.359 -17.828 1 98.75 229 VAL B CA 1
ATOM 4082 C C . VAL B 1 229 ? 3.734 -26.547 -16.609 1 98.75 229 VAL B C 1
ATOM 4084 O O . VAL B 1 229 ? 4.961 -26.5 -16.734 1 98.75 229 VAL B O 1
ATOM 4087 N N . VAL B 1 230 ? 3.121 -26.703 -15.469 1 98.19 230 VAL B N 1
ATOM 4088 C CA . VAL B 1 230 ? 3.867 -26.859 -14.227 1 98.19 230 VAL B CA 1
ATOM 4089 C C . VAL B 1 230 ? 3.199 -27.922 -13.352 1 98.19 230 VAL B C 1
ATOM 4091 O O . VAL B 1 230 ? 1.97 -28 -13.297 1 98.19 230 VAL B O 1
ATOM 4094 N N . PRO B 1 231 ? 4.039 -28.797 -12.703 1 97.19 231 PRO B N 1
ATOM 4095 C CA . PRO B 1 231 ? 3.439 -29.641 -11.68 1 97.19 231 PRO B CA 1
ATOM 4096 C C . PRO B 1 231 ? 2.959 -28.859 -10.461 1 97.19 231 PRO B C 1
ATOM 4098 O O . PRO B 1 231 ? 3.564 -27.844 -10.094 1 97.19 231 PRO B O 1
ATOM 4101 N N . ARG B 1 232 ? 1.907 -29.234 -9.766 1 92.19 232 ARG B N 1
ATOM 4102 C CA . ARG B 1 232 ? 1.35 -28.672 -8.539 1 92.19 232 ARG B CA 1
ATOM 4103 C C . ARG B 1 232 ? 0.851 -29.781 -7.613 1 92.19 232 ARG B C 1
ATOM 4105 O O . ARG B 1 232 ? -0.319 -30.172 -7.672 1 92.19 232 ARG B O 1
ATOM 4112 N N . GLY B 1 233 ? 1.751 -30.172 -6.691 1 87.44 233 GLY B N 1
ATOM 4113 C CA . GLY B 1 233 ? 1.41 -31.344 -5.895 1 87.44 233 GLY B CA 1
ATOM 4114 C C . GLY B 1 233 ? 1.222 -32.594 -6.723 1 87.44 233 GLY B C 1
ATOM 4115 O O . GLY B 1 233 ? 2.133 -33.031 -7.438 1 87.44 233 GLY B O 1
ATOM 4116 N N . GLU B 1 234 ? 0.014 -33.156 -6.582 1 90 234 GLU B N 1
ATOM 4117 C CA . GLU B 1 234 ? -0.307 -34.375 -7.324 1 90 234 GLU B CA 1
ATOM 4118 C C . GLU B 1 234 ? -0.907 -34.031 -8.688 1 90 234 GLU B C 1
ATOM 4120 O O . GLU B 1 234 ? -1.073 -34.906 -9.531 1 90 234 GLU B O 1
ATOM 4125 N N . ASP B 1 235 ? -1.165 -32.812 -8.914 1 95.88 235 ASP B N 1
ATOM 4126 C CA . ASP B 1 235 ? -1.786 -32.344 -10.156 1 95.88 235 ASP B CA 1
ATOM 4127 C C . ASP B 1 235 ? -0.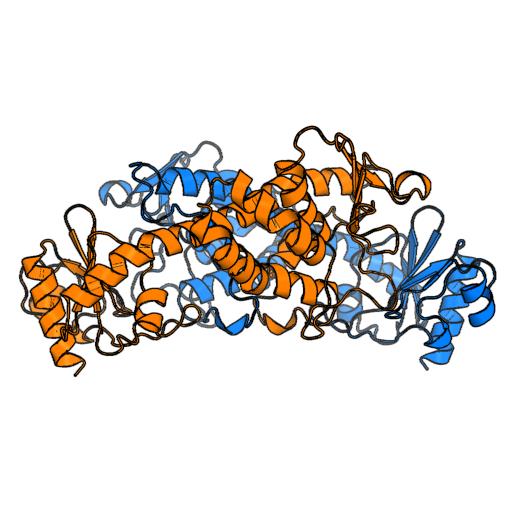79 -31.594 -11.023 1 95.88 235 ASP B C 1
ATOM 4129 O O . ASP B 1 235 ? 0.402 -31.531 -10.711 1 95.88 235 ASP B O 1
ATOM 4133 N N . TRP B 1 236 ? -1.272 -31.141 -12.18 1 98.19 236 TRP B N 1
ATOM 4134 C CA . TRP B 1 236 ? -0.53 -30.328 -13.133 1 98.19 236 TRP B CA 1
ATOM 4135 C C . TRP B 1 236 ? -1.38 -29.172 -13.633 1 98.19 236 TRP B C 1
ATOM 4137 O O . TRP B 1 236 ? -2.6 -29.297 -13.766 1 98.19 236 TRP B O 1
ATOM 4147 N N . THR B 1 237 ? -0.708 -28.078 -13.883 1 98.5 237 THR B N 1
ATOM 4148 C CA . THR B 1 237 ? -1.445 -26.906 -14.32 1 98.5 237 THR B CA 1
ATOM 4149 C C . THR B 1 237 ? -0.993 -26.469 -15.719 1 98.5 237 THR B C 1
ATOM 4151 O O . THR B 1 237 ? 0.167 -26.656 -16.078 1 98.5 237 THR B O 1
ATOM 4154 N N . LEU B 1 238 ? -1.905 -26.031 -16.453 1 98.75 238 LEU B N 1
ATOM 4155 C CA . LEU B 1 238 ? -1.727 -25.359 -17.734 1 98.75 238 LEU B CA 1
ATOM 4156 C C . LEU B 1 238 ? -2.137 -23.891 -17.641 1 98.75 238 LEU B C 1
ATOM 4158 O O . LEU B 1 238 ? -3.326 -23.578 -17.547 1 98.75 238 LEU B O 1
ATOM 4162 N N . GLY B 1 239 ? -1.089 -23 -17.672 1 98 239 GLY B N 1
ATOM 4163 C CA . GLY B 1 239 ? -1.362 -21.578 -17.484 1 98 239 GLY B CA 1
ATOM 4164 C C . GLY B 1 239 ? -1.056 -20.75 -18.719 1 98 239 GLY B C 1
ATOM 4165 O O . GLY B 1 239 ? -0.133 -21.062 -19.469 1 98 239 GLY B O 1
ATOM 4166 N N . GLY B 1 240 ? -1.883 -19.75 -18.906 1 96.94 240 GLY B N 1
ATOM 4167 C CA . GLY B 1 240 ? -1.533 -18.75 -19.891 1 96.94 240 GLY B CA 1
ATOM 4168 C C . GLY B 1 240 ? -0.357 -17.875 -19.484 1 96.94 240 GLY B C 1
ATOM 4169 O O . GLY B 1 240 ? 0.206 -18.062 -18.406 1 96.94 240 GLY B O 1
ATOM 4170 N N . ILE B 1 241 ? 0.087 -17.062 -20.406 1 97.12 241 ILE B N 1
ATOM 4171 C CA . ILE B 1 241 ? 1.167 -16.109 -20.172 1 97.12 241 ILE B CA 1
ATOM 4172 C C . ILE B 1 241 ? 0.644 -14.688 -20.359 1 97.12 241 ILE B C 1
ATOM 4174 O O . ILE B 1 241 ? 0.225 -14.305 -21.453 1 97.12 241 ILE B O 1
ATOM 4178 N N . LYS B 1 242 ? 0.712 -13.938 -19.297 1 93.94 242 LYS B N 1
ATOM 4179 C CA . LYS B 1 242 ? 0.231 -12.562 -19.344 1 93.94 242 LYS B CA 1
ATOM 4180 C C . LYS B 1 242 ? 1.095 -11.703 -20.266 1 93.94 242 LYS B C 1
ATOM 4182 O O . LYS B 1 242 ? 2.314 -11.867 -20.312 1 93.94 242 LYS B O 1
ATOM 4187 N N . LEU B 1 243 ? 0.452 -10.727 -20.859 1 91.38 243 LEU B N 1
ATOM 4188 C CA . LEU B 1 243 ? 1.176 -9.812 -21.734 1 91.38 243 LEU B CA 1
ATOM 4189 C C . LEU B 1 243 ? 2.023 -8.836 -20.906 1 91.38 243 LEU B C 1
ATOM 4191 O O . LEU B 1 243 ? 3.066 -8.375 -21.375 1 91.38 243 LEU B O 1
ATOM 4195 N N . SER B 1 244 ? 1.479 -8.477 -19.75 1 85.19 244 SER B N 1
ATOM 4196 C CA . SER B 1 244 ? 2.221 -7.648 -18.812 1 85.19 244 SER B CA 1
ATOM 4197 C C . SER B 1 244 ? 1.804 -7.938 -17.375 1 85.19 244 SER B C 1
ATOM 4199 O O . SER B 1 244 ? 0.801 -8.609 -17.141 1 85.19 244 SER B O 1
ATOM 4201 N N . GLY B 1 245 ? 2.586 -7.445 -16.469 1 81.38 245 GLY B N 1
ATOM 4202 C CA . GLY B 1 245 ? 2.27 -7.625 -15.062 1 81.38 245 GLY B CA 1
ATOM 4203 C C . GLY B 1 245 ? 1.096 -6.785 -14.594 1 81.38 245 GLY B C 1
ATOM 4204 O O . GLY B 1 245 ? 0.564 -6.996 -13.508 1 81.38 245 GLY B O 1
ATOM 4205 N N . ASP B 1 246 ? 0.619 -5.879 -15.328 1 84.06 246 ASP B N 1
ATOM 4206 C CA . ASP B 1 246 ? -0.381 -4.926 -14.859 1 84.06 246 ASP B CA 1
ATOM 4207 C C . ASP B 1 246 ? -1.696 -5.09 -15.617 1 84.06 246 ASP B C 1
ATOM 4209 O O . ASP B 1 246 ? -2.561 -4.211 -15.57 1 84.06 246 ASP B O 1
ATOM 4213 N N . THR B 1 247 ? -1.787 -6.172 -16.422 1 84.12 247 THR B N 1
ATOM 4214 C CA . THR B 1 247 ? -3.033 -6.473 -17.125 1 84.12 247 THR B CA 1
ATOM 4215 C C . THR B 1 247 ? -3.377 -7.953 -17 1 84.12 247 THR B C 1
ATOM 4217 O O . THR B 1 247 ? -2.52 -8.766 -16.656 1 84.12 247 THR B O 1
ATOM 4220 N N . PHE B 1 248 ? -4.562 -8.273 -17.312 1 86.94 248 PHE B N 1
ATOM 4221 C CA . PHE B 1 248 ? -5.004 -9.664 -17.266 1 86.94 248 PHE B CA 1
ATOM 4222 C C . PHE B 1 248 ? -4.938 -10.297 -18.641 1 86.94 248 PHE B C 1
ATOM 4224 O O . PHE B 1 248 ? -5.148 -11.5 -18.797 1 86.94 248 PHE B O 1
ATOM 4231 N N . ASP B 1 249 ? -4.531 -9.516 -19.609 1 90.88 249 ASP B N 1
ATOM 4232 C CA . ASP B 1 249 ? -4.449 -10.023 -20.984 1 90.88 249 ASP B CA 1
ATOM 4233 C C . ASP B 1 249 ? -3.34 -11.062 -21.109 1 90.88 249 ASP B C 1
ATOM 4235 O O . ASP B 1 249 ? -2.264 -10.906 -20.531 1 90.88 249 ASP B O 1
ATOM 4239 N N . GLN B 1 250 ? -3.695 -12.133 -21.875 1 94.69 250 GLN B N 1
ATOM 4240 C CA . GLN B 1 250 ? -2.773 -13.242 -22.062 1 94.69 250 GLN B CA 1
ATOM 4241 C C . GLN B 1 250 ? -2.305 -13.32 -23.516 1 94.69 250 GLN B C 1
ATOM 4243 O O . GLN B 1 250 ? -2.953 -12.781 -24.406 1 94.69 250 GLN B O 1
ATOM 4248 N N . ARG B 1 251 ? -1.181 -13.992 -23.75 1 96.56 251 ARG B N 1
ATOM 4249 C CA . ARG B 1 251 ? -0.743 -14.312 -25.109 1 96.56 251 ARG B CA 1
ATOM 4250 C C . ARG B 1 251 ? -1.802 -15.125 -25.844 1 96.56 251 ARG B C 1
ATOM 4252 O O . ARG B 1 251 ? -2.012 -14.93 -27.047 1 96.56 251 ARG B O 1
ATOM 4259 N N . ALA B 1 252 ? -2.422 -16.016 -25.141 1 97.25 252 ALA B N 1
ATOM 4260 C CA . ALA B 1 252 ? -3.514 -16.859 -25.625 1 97.25 252 ALA B CA 1
ATOM 4261 C C . ALA B 1 252 ? -4.402 -17.328 -24.484 1 97.25 252 ALA B C 1
ATOM 4263 O O . ALA B 1 252 ? -3.908 -17.656 -23.406 1 97.25 252 ALA B O 1
ATOM 4264 N N . ASP B 1 253 ? -5.676 -17.391 -24.766 1 97.31 253 ASP B N 1
ATOM 4265 C CA . ASP B 1 253 ? -6.621 -17.922 -23.781 1 97.31 253 ASP B CA 1
ATOM 4266 C C . ASP B 1 253 ? -6.832 -19.422 -23.969 1 97.31 253 ASP B C 1
ATOM 4268 O O . ASP B 1 253 ? -6.703 -19.938 -25.094 1 97.31 253 ASP B O 1
ATOM 4272 N N . LEU B 1 254 ? -7.148 -20.047 -22.906 1 98.38 254 LEU B N 1
ATOM 4273 C CA . LEU B 1 254 ? -7.609 -21.422 -23.031 1 98.38 254 LEU B CA 1
ATOM 4274 C C . LEU B 1 254 ? -8.945 -21.484 -23.766 1 98.38 254 LEU B C 1
ATOM 4276 O O . LEU B 1 254 ? -9.656 -20.484 -23.859 1 98.38 254 LEU B O 1
ATOM 4280 N N . PRO B 1 255 ? -9.273 -22.625 -24.359 1 98.19 255 PRO B N 1
ATOM 4281 C CA . PRO B 1 255 ? -10.484 -22.734 -25.156 1 98.19 255 PRO B CA 1
ATOM 4282 C C . PRO B 1 255 ? -11.742 -22.297 -24.406 1 98.19 255 PRO B C 1
ATOM 4284 O O . PRO B 1 255 ? -11.914 -22.641 -23.234 1 98.19 255 PRO B O 1
ATOM 4287 N N . ALA B 1 256 ? -12.594 -21.609 -25.062 1 97.44 256 ALA B N 1
ATOM 4288 C CA . ALA B 1 256 ? -13.828 -21.078 -24.484 1 97.44 256 ALA B CA 1
ATOM 4289 C C . ALA B 1 256 ? -14.727 -22.219 -23.984 1 97.44 256 ALA B C 1
ATOM 4291 O O . ALA B 1 256 ? -15.43 -22.062 -22.984 1 97.44 256 ALA B O 1
ATOM 4292 N N . SER B 1 257 ? -14.68 -23.312 -24.641 1 97.81 257 SER B N 1
ATOM 4293 C CA . SER B 1 257 ? -15.523 -24.453 -24.297 1 97.81 257 SER B CA 1
ATOM 4294 C C . SER B 1 257 ? -15.141 -25.047 -22.953 1 97.81 257 SER B C 1
ATOM 4296 O O . SER B 1 257 ? -15.883 -25.844 -22.375 1 97.81 257 SER B O 1
ATOM 4298 N N . TRP B 1 258 ? -13.891 -24.688 -22.438 1 98.31 258 TRP B N 1
ATOM 4299 C CA . TRP B 1 258 ? -13.398 -25.219 -21.172 1 98.31 258 TRP B CA 1
ATOM 4300 C C . TRP B 1 258 ? -13.836 -24.359 -20 1 98.31 258 TRP B C 1
ATOM 4302 O O . TRP B 1 258 ? -13.797 -24.781 -18.844 1 98.31 258 TRP B O 1
ATOM 4312 N N . ALA B 1 259 ? -14.281 -23.156 -20.234 1 96.06 259 ALA B N 1
ATOM 4313 C CA . ALA B 1 259 ? -14.406 -22.094 -19.25 1 96.06 259 ALA B CA 1
ATOM 4314 C C . ALA B 1 259 ? -15.344 -22.484 -18.125 1 96.06 259 ALA B C 1
ATOM 4316 O O . ALA B 1 259 ? -16.531 -22.766 -18.359 1 96.06 259 ALA B O 1
ATOM 4317 N N . GLY B 1 260 ? -14.773 -22.562 -16.938 1 92.12 260 GLY B N 1
ATOM 4318 C CA . GLY B 1 260 ? -15.578 -22.75 -15.734 1 92.12 260 GLY B CA 1
ATOM 4319 C C . GLY B 1 260 ? -15.953 -24.203 -15.5 1 92.12 260 GLY B C 1
ATOM 4320 O O . GLY B 1 260 ? -16.734 -24.516 -14.594 1 92.12 260 GLY B O 1
ATOM 4321 N N . LEU B 1 261 ? -15.406 -25.125 -16.281 1 96 261 LEU B N 1
ATOM 4322 C CA . LEU B 1 261 ? -15.82 -26.516 -16.188 1 96 261 LEU B CA 1
ATOM 4323 C C . LEU B 1 261 ? -14.898 -27.281 -15.242 1 96 261 LEU B C 1
ATOM 4325 O O . LEU B 1 261 ? -13.766 -26.875 -15 1 96 261 LEU B O 1
ATOM 4329 N N . THR B 1 262 ? -15.477 -28.406 -14.664 1 94.44 262 THR B N 1
ATOM 4330 C CA . THR B 1 262 ? -14.719 -29.266 -13.758 1 94.44 262 THR B CA 1
ATOM 4331 C C . THR B 1 262 ? -14.953 -30.734 -14.086 1 94.44 262 THR B C 1
ATOM 4333 O O . THR B 1 262 ? -15.984 -31.094 -14.641 1 94.44 262 THR B O 1
ATOM 4336 N N . ASP B 1 263 ? -14.023 -31.469 -13.828 1 95.75 263 ASP B N 1
ATOM 4337 C CA . ASP B 1 263 ? -14.086 -32.938 -13.82 1 95.75 263 ASP B CA 1
ATOM 4338 C C . ASP B 1 263 ? -14.766 -33.469 -15.086 1 95.75 263 ASP B C 1
ATOM 4340 O O . ASP B 1 263 ? -14.352 -33.125 -16.203 1 95.75 263 ASP B O 1
ATOM 4344 N N . GLU B 1 264 ? -15.875 -34.156 -14.898 1 97.12 264 GLU B N 1
ATOM 4345 C CA . GLU B 1 264 ? -16.484 -34.844 -16.031 1 97.12 264 GLU B CA 1
ATOM 4346 C C . GLU B 1 264 ? -16.906 -33.875 -17.125 1 97.12 264 GLU B C 1
ATOM 4348 O O . GLU B 1 264 ? -16.766 -34.156 -18.312 1 97.12 264 GLU B O 1
ATOM 4353 N N . ALA B 1 265 ? -17.422 -32.781 -16.703 1 97.44 265 ALA B N 1
ATOM 4354 C CA . ALA B 1 265 ? -17.844 -31.781 -17.672 1 97.44 265 ALA B CA 1
ATOM 4355 C C . ALA B 1 265 ? -16.672 -31.266 -18.5 1 97.44 265 ALA B C 1
ATOM 4357 O O . ALA B 1 265 ? -16.781 -31.078 -19.719 1 97.44 265 ALA B O 1
ATOM 4358 N N . LEU B 1 266 ? -15.539 -31.078 -17.828 1 98.06 266 LEU B N 1
ATOM 4359 C CA . LEU B 1 266 ? -14.352 -30.625 -18.547 1 98.06 266 LEU B CA 1
ATOM 4360 C C . LEU B 1 266 ? -13.773 -31.734 -19.406 1 98.06 266 LEU B C 1
ATOM 4362 O O . LEU B 1 266 ? -13.328 -31.484 -20.531 1 98.06 266 LEU B O 1
ATOM 4366 N N . GLU B 1 267 ? -13.781 -32.938 -18.938 1 98.44 267 GLU B N 1
ATOM 4367 C CA . GLU B 1 267 ? -13.32 -34.094 -19.734 1 98.44 267 GLU B CA 1
ATOM 4368 C C . GLU B 1 267 ? -14.125 -34.188 -21.031 1 98.44 267 GLU B C 1
ATOM 4370 O O . GLU B 1 267 ? -13.555 -34.438 -22.094 1 98.44 267 GLU B O 1
ATOM 4375 N N . ALA B 1 268 ? -15.375 -34 -20.875 1 98.19 268 ALA B N 1
ATOM 4376 C CA . ALA B 1 268 ? -16.25 -34.094 -22.047 1 98.19 268 ALA B CA 1
ATOM 4377 C C . ALA B 1 268 ? -15.961 -32.969 -23.031 1 98.19 268 ALA B C 1
ATOM 4379 O O . ALA B 1 268 ? -15.961 -33.188 -24.25 1 98.19 268 ALA B O 1
ATOM 4380 N N . ALA B 1 269 ? -15.742 -31.812 -22.516 1 98.06 269 ALA B N 1
ATOM 4381 C CA . ALA B 1 269 ? -15.547 -30.641 -23.359 1 98.06 269 ALA B CA 1
ATOM 4382 C C . ALA B 1 269 ? -14.211 -30.688 -24.094 1 98.06 269 ALA B C 1
ATOM 4384 O O . ALA B 1 269 ? -14.109 -30.266 -25.234 1 98.06 269 ALA B O 1
ATOM 4385 N N . CYS B 1 270 ? -13.172 -31.203 -23.406 1 97.88 270 CYS B N 1
ATOM 4386 C CA . CYS B 1 270 ? -11.844 -31.141 -24.016 1 97.88 270 CYS B CA 1
ATOM 4387 C C . CYS B 1 270 ? -11.438 -32.5 -24.578 1 97.88 270 CYS B C 1
ATOM 4389 O O . CYS B 1 270 ? -10.484 -32.594 -25.344 1 97.88 270 CYS B O 1
ATOM 4391 N N . GLY B 1 271 ? -12.133 -33.562 -24.172 1 98 271 GLY B N 1
ATOM 4392 C CA . GLY B 1 271 ? -11.836 -34.906 -24.672 1 98 271 GLY B CA 1
ATOM 4393 C C . GLY B 1 271 ? -10.633 -35.531 -23.984 1 98 271 GLY B C 1
ATOM 4394 O O . GLY B 1 271 ? -10.008 -36.438 -24.547 1 98 271 GLY B O 1
ATOM 4395 N N . VAL B 1 272 ? -10.227 -35.031 -22.844 1 98.69 272 VAL B N 1
ATOM 4396 C CA . VAL B 1 272 ? -9.039 -35.531 -22.156 1 98.69 272 VAL B CA 1
ATOM 4397 C C . VAL B 1 272 ? -9.422 -36.094 -20.781 1 98.69 272 VAL B C 1
ATOM 4399 O O . VAL B 1 272 ? -9.875 -35.344 -19.906 1 98.69 272 VAL B O 1
ATOM 4402 N N . LYS B 1 273 ? -9.266 -37.375 -20.625 1 98.19 273 LYS B N 1
ATOM 4403 C CA . LYS B 1 273 ? -9.477 -38 -19.312 1 98.19 273 LYS B CA 1
ATOM 4404 C C . LYS B 1 273 ? -8.453 -37.469 -18.297 1 98.19 273 LYS B C 1
ATOM 4406 O O . LYS B 1 273 ? -7.262 -37.406 -18.609 1 98.19 273 LYS B O 1
ATOM 4411 N N . GLY B 1 274 ? -8.93 -37.094 -17.125 1 98.19 274 GLY B N 1
ATOM 4412 C CA . GLY B 1 274 ? -8.047 -36.594 -16.094 1 98.19 274 GLY B CA 1
ATOM 4413 C C . GLY B 1 274 ? -8.102 -35.094 -15.953 1 98.19 274 GLY B C 1
ATOM 4414 O O . GLY B 1 274 ? -7.527 -34.531 -15.016 1 98.19 274 GLY B O 1
ATOM 4415 N N . ALA B 1 275 ? -8.75 -34.375 -16.891 1 98.56 275 ALA B N 1
ATOM 4416 C CA . ALA B 1 275 ? -8.969 -32.938 -16.75 1 98.56 275 ALA B CA 1
ATOM 4417 C C . ALA B 1 275 ? -9.805 -32.625 -15.508 1 98.56 275 ALA B C 1
ATOM 4419 O O . ALA B 1 275 ? -10.82 -33.25 -15.258 1 98.56 275 ALA B O 1
ATOM 4420 N N . LYS B 1 276 ? -9.391 -31.656 -14.758 1 97.44 276 LYS B N 1
ATOM 4421 C CA . LYS B 1 276 ? -10.016 -31.453 -13.453 1 97.44 276 LYS B CA 1
ATOM 4422 C C . LYS B 1 276 ? -10.711 -30.094 -13.375 1 97.44 276 LYS B C 1
ATOM 4424 O O . LYS B 1 276 ? -11.789 -29.984 -12.781 1 97.44 276 LYS B O 1
ATOM 4429 N N . PHE B 1 277 ? -10.039 -29.094 -13.883 1 95.75 277 PHE B N 1
ATOM 4430 C CA . PHE B 1 277 ? -10.562 -27.75 -13.633 1 95.75 277 PHE B CA 1
ATOM 4431 C C . PHE B 1 277 ? -10.039 -26.781 -14.68 1 95.75 277 PHE B C 1
ATOM 4433 O O . PHE B 1 277 ? -8.883 -26.859 -15.094 1 95.75 277 PHE B O 1
ATOM 4440 N N . CYS B 1 278 ? -10.906 -25.938 -15.148 1 97.38 278 CYS B N 1
ATOM 4441 C CA . CYS B 1 278 ? -10.5 -24.766 -15.922 1 97.38 278 CYS B CA 1
ATOM 4442 C C . CYS B 1 278 ? -11.148 -23.5 -15.367 1 97.38 278 CYS B C 1
ATOM 4444 O O . CYS B 1 278 ? -12.367 -23.469 -15.18 1 97.38 278 CYS B O 1
ATOM 4446 N N . HIS B 1 279 ? -10.32 -22.531 -15.109 1 93.56 279 HIS B N 1
ATOM 4447 C CA . HIS B 1 279 ? -10.844 -21.266 -14.602 1 93.56 279 HIS B CA 1
ATOM 4448 C C . HIS B 1 279 ? -11.789 -20.625 -15.602 1 93.56 279 HIS B C 1
ATOM 4450 O O . HIS B 1 279 ? -11.562 -20.672 -16.812 1 93.56 279 HIS B O 1
ATOM 4456 N N . ASN B 1 280 ? -12.773 -19.922 -15.109 1 89.5 280 ASN B N 1
ATOM 4457 C CA . ASN B 1 280 ? -13.789 -19.297 -15.945 1 89.5 280 ASN B CA 1
ATOM 4458 C C . ASN B 1 280 ? -13.18 -18.234 -16.875 1 89.5 280 ASN B C 1
ATOM 4460 O O . ASN B 1 280 ? -13.656 -18.047 -17.984 1 89.5 280 ASN B O 1
ATOM 4464 N N . ALA B 1 281 ? -12.133 -17.625 -16.359 1 89.94 281 ALA B N 1
ATOM 4465 C CA . ALA B 1 281 ? -11.477 -16.578 -17.141 1 89.94 281 ALA B CA 1
ATOM 4466 C C . ALA B 1 281 ? -10.438 -17.188 -18.094 1 89.94 281 ALA B C 1
ATOM 4468 O O . ALA B 1 281 ? -9.75 -16.453 -18.812 1 89.94 281 ALA B O 1
ATOM 4469 N N . ARG B 1 282 ? -10.281 -18.5 -18.094 1 96.25 282 ARG B N 1
ATOM 4470 C CA . ARG B 1 282 ? -9.547 -19.281 -19.078 1 96.25 282 ARG B CA 1
ATOM 4471 C C . ARG B 1 282 ? -8.055 -19 -19 1 96.25 282 ARG B C 1
ATOM 4473 O O . ARG B 1 282 ? -7.367 -18.984 -20.031 1 96.25 282 ARG B O 1
ATOM 4480 N N . PHE B 1 283 ? -7.535 -18.672 -17.797 1 95.81 283 PHE B N 1
ATOM 4481 C CA . PHE B 1 283 ? -6.109 -18.391 -17.703 1 95.81 283 PHE B CA 1
ATOM 4482 C C . PHE B 1 283 ? -5.359 -19.562 -17.094 1 95.81 283 PHE B C 1
ATOM 4484 O O . PHE B 1 283 ? -4.129 -19.594 -17.078 1 95.81 283 PHE B O 1
ATOM 4491 N N . ILE B 1 284 ? -6.141 -20.578 -16.641 1 97.38 284 ILE B N 1
ATOM 4492 C CA . ILE B 1 284 ? -5.457 -21.734 -16.062 1 97.38 284 ILE B CA 1
ATOM 4493 C C . ILE B 1 284 ? -6.375 -22.953 -16.078 1 97.38 284 ILE B C 1
ATOM 4495 O O . ILE B 1 284 ? -7.59 -22.828 -15.898 1 97.38 284 ILE B O 1
ATOM 4499 N N . ALA B 1 285 ? -5.848 -24.062 -16.281 1 98.56 285 ALA B N 1
ATOM 4500 C CA . ALA B 1 285 ? -6.508 -25.359 -16.172 1 98.56 285 ALA B CA 1
ATOM 4501 C C . ALA B 1 285 ? -5.664 -26.344 -15.367 1 98.56 285 ALA B C 1
ATOM 4503 O O . ALA B 1 285 ? -4.469 -26.125 -15.156 1 98.56 285 ALA B O 1
ATOM 4504 N N . VAL B 1 286 ? -6.301 -27.359 -14.867 1 98.25 286 VAL B N 1
ATOM 4505 C CA . VAL B 1 286 ? -5.648 -28.344 -14.023 1 98.25 286 VAL B CA 1
ATOM 4506 C C . VAL B 1 286 ? -6.004 -29.75 -14.5 1 98.25 286 VAL B C 1
ATOM 4508 O O . VAL B 1 286 ? -7.137 -30 -14.922 1 98.25 286 VAL B O 1
ATOM 4511 N N . ALA B 1 287 ? -5.086 -30.656 -14.516 1 98.69 287 ALA B N 1
ATOM 4512 C CA . ALA B 1 287 ? -5.289 -32.062 -14.789 1 98.69 287 ALA B CA 1
ATOM 4513 C C . ALA B 1 287 ? -4.578 -32.938 -13.758 1 98.69 287 ALA B C 1
ATOM 4515 O O . ALA B 1 287 ? -3.705 -32.469 -13.031 1 98.69 287 ALA B O 1
ATOM 4516 N N . ASP B 1 288 ? -4.918 -34.219 -13.664 1 97.75 288 ASP B N 1
ATOM 4517 C CA . ASP B 1 288 ? -4.453 -35.062 -12.578 1 97.75 288 ASP B CA 1
ATOM 4518 C C . ASP B 1 288 ? -3.143 -35.75 -12.945 1 97.75 288 ASP B C 1
ATOM 4520 O O . ASP B 1 288 ? -2.602 -36.531 -12.156 1 97.75 288 ASP B O 1
ATOM 4524 N N . SER B 1 289 ? -2.613 -35.5 -14.211 1 98.06 289 SER B N 1
ATOM 4525 C CA . SER B 1 289 ? -1.348 -36.094 -14.617 1 98.06 289 SER B CA 1
ATOM 4526 C C . SER B 1 289 ? -0.646 -35.219 -15.664 1 98.06 289 SER B C 1
ATOM 4528 O O . SER B 1 289 ? -1.278 -34.375 -16.312 1 98.06 289 SER B O 1
ATOM 4530 N N . ARG B 1 290 ? 0.646 -35.438 -15.82 1 98 290 ARG B N 1
ATOM 4531 C CA . ARG B 1 290 ? 1.422 -34.75 -16.828 1 98 290 ARG B CA 1
ATOM 4532 C C . ARG B 1 290 ? 0.897 -35.031 -18.234 1 98 290 ARG B C 1
ATOM 4534 O O . ARG B 1 290 ? 0.799 -34.125 -19.062 1 98 290 ARG B O 1
ATOM 4541 N N . ASP B 1 291 ? 0.588 -36.375 -18.5 1 98.25 291 ASP B N 1
ATOM 4542 C CA . ASP B 1 291 ? 0.097 -36.75 -19.812 1 98.25 291 ASP B CA 1
ATOM 4543 C C . ASP B 1 291 ? -1.2 -36.031 -20.156 1 98.25 291 ASP B C 1
ATOM 4545 O O . ASP B 1 291 ? -1.354 -35.5 -21.266 1 98.25 291 ASP B O 1
ATOM 4549 N N . ALA B 1 292 ? -2.035 -35.969 -19.234 1 98.56 292 ALA B N 1
ATOM 4550 C CA . ALA B 1 292 ? -3.326 -35.312 -19.453 1 98.56 292 ALA B CA 1
ATOM 4551 C C . ALA B 1 292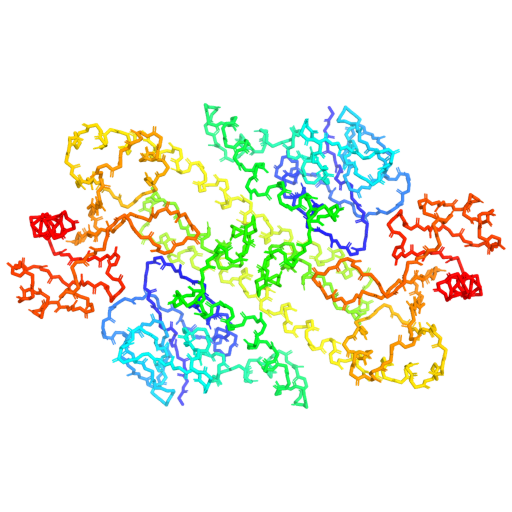 ? -3.156 -33.812 -19.719 1 98.56 292 ALA B C 1
ATOM 4553 O O . ALA B 1 292 ? -3.744 -33.281 -20.656 1 98.56 292 ALA B O 1
ATOM 4554 N N . ILE B 1 293 ? -2.326 -33.156 -18.875 1 98.81 293 ILE B N 1
ATOM 4555 C CA . ILE B 1 293 ? -2.207 -31.719 -19 1 98.81 293 ILE B CA 1
ATOM 4556 C C . ILE B 1 293 ? -1.513 -31.375 -20.312 1 98.81 293 ILE B C 1
ATOM 4558 O O . ILE B 1 293 ? -1.814 -30.344 -20.938 1 98.81 293 ILE B O 1
ATOM 4562 N N . MET B 1 294 ? -0.568 -32.219 -20.781 1 98.56 294 MET B N 1
ATOM 4563 C CA . MET B 1 294 ? 0.13 -31.969 -22.047 1 98.56 294 MET B CA 1
ATOM 4564 C C . MET B 1 294 ? -0.816 -32.125 -23.219 1 98.56 294 MET B C 1
ATOM 4566 O O . MET B 1 294 ? -0.718 -31.391 -24.203 1 98.56 294 MET B O 1
ATOM 4570 N N . GLU B 1 295 ? -1.69 -33.094 -23.109 1 98.62 295 GLU B N 1
ATOM 4571 C CA . GLU B 1 295 ? -2.711 -33.25 -24.156 1 98.62 295 GLU B CA 1
ATOM 4572 C C . GLU B 1 295 ? -3.607 -32 -24.203 1 98.62 295 GLU B C 1
ATOM 4574 O O . GLU B 1 295 ? -3.914 -31.516 -25.297 1 98.62 295 GLU B O 1
ATOM 4579 N N . MET B 1 296 ? -3.994 -31.547 -23.047 1 98.81 296 MET B N 1
ATOM 4580 C CA . MET B 1 296 ? -4.789 -30.328 -22.969 1 98.81 296 MET B CA 1
ATOM 4581 C C . MET B 1 296 ? -4.027 -29.141 -23.578 1 98.81 296 MET B C 1
ATOM 4583 O O . MET B 1 296 ? -4.609 -28.328 -24.297 1 98.81 296 MET B O 1
ATOM 4587 N N . ALA B 1 297 ? -2.768 -29.062 -23.266 1 98.81 297 ALA B N 1
ATOM 4588 C CA . ALA B 1 297 ? -1.933 -27.984 -23.781 1 98.81 297 ALA B CA 1
ATOM 4589 C C . ALA B 1 297 ? -1.885 -28 -25.312 1 98.81 297 ALA B C 1
ATOM 4591 O O . ALA B 1 297 ? -1.979 -26.953 -25.953 1 98.81 297 ALA B O 1
ATOM 4592 N N . GLN B 1 298 ? -1.774 -29.172 -25.859 1 98.44 298 GLN B N 1
ATOM 4593 C CA . GLN B 1 298 ? -1.723 -29.312 -27.312 1 98.44 298 GLN B CA 1
ATOM 4594 C C . GLN B 1 298 ? -3.029 -28.859 -27.953 1 98.44 298 GLN B C 1
ATOM 4596 O O . GLN B 1 298 ? -3.02 -28.188 -29 1 98.44 298 GLN B O 1
ATOM 4601 N N . ILE B 1 299 ? -4.094 -29.188 -27.328 1 98.56 299 ILE B N 1
ATOM 4602 C CA . ILE B 1 299 ? -5.402 -28.766 -27.828 1 98.56 299 ILE B CA 1
ATOM 4603 C C . ILE B 1 299 ? -5.512 -27.25 -27.766 1 98.56 299 ILE B C 1
ATOM 4605 O O . ILE B 1 299 ? -5.969 -26.609 -28.719 1 98.56 299 ILE B O 1
ATOM 4609 N N . ALA B 1 300 ? -5.066 -26.719 -26.594 1 98.62 300 ALA B N 1
ATOM 4610 C CA . ALA B 1 300 ? -5.121 -25.266 -26.406 1 98.62 300 ALA B CA 1
ATOM 4611 C C . ALA B 1 300 ? -4.281 -24.547 -27.469 1 98.62 300 ALA B C 1
ATOM 4613 O O . ALA B 1 300 ? -4.695 -23.516 -28 1 98.62 300 ALA B O 1
ATOM 4614 N N . VAL B 1 301 ? -3.129 -25.109 -27.781 1 98.38 301 VAL B N 1
ATOM 4615 C CA . VAL B 1 301 ? -2.23 -24.516 -28.766 1 98.38 301 VAL B CA 1
ATOM 4616 C C . VAL B 1 301 ? -2.904 -24.531 -30.141 1 98.38 301 VAL B C 1
ATOM 4618 O O . VAL B 1 301 ? -2.879 -23.516 -30.859 1 98.38 301 VAL B O 1
ATOM 4621 N N . LYS B 1 302 ? -3.49 -25.625 -30.531 1 97.62 302 LYS B N 1
ATOM 4622 C CA . LYS B 1 302 ? -4.152 -25.766 -31.812 1 97.62 302 LYS B CA 1
ATOM 4623 C C . LYS B 1 302 ? -5.281 -24.75 -31.953 1 97.62 302 LYS B C 1
ATOM 4625 O O . LYS B 1 302 ? -5.453 -24.141 -33.031 1 97.62 302 LYS B O 1
ATOM 4630 N N . GLU B 1 303 ? -5.965 -24.562 -30.922 1 96.19 303 GLU B N 1
ATOM 4631 C CA . GLU B 1 303 ? -7.09 -23.641 -30.984 1 96.19 303 GLU B CA 1
ATOM 4632 C C . GLU B 1 303 ? -6.605 -22.188 -31.016 1 96.19 303 GLU B C 1
ATOM 4634 O O . GLU B 1 303 ? -7.262 -21.328 -31.609 1 96.19 303 GLU B O 1
ATOM 4639 N N . ALA B 1 304 ? -5.539 -21.922 -30.375 1 94.31 304 ALA B N 1
ATOM 4640 C CA . ALA B 1 304 ? -5 -20.562 -30.312 1 94.31 304 ALA B CA 1
ATOM 4641 C C . ALA B 1 304 ? -4.387 -20.156 -31.641 1 94.31 304 ALA B C 1
ATOM 4643 O O . ALA B 1 304 ? -4.332 -18.969 -31.969 1 94.31 304 ALA B O 1
ATOM 4644 N N . GLN B 1 305 ? -3.867 -21.078 -32.375 1 87.81 305 GLN B N 1
ATOM 4645 C CA . GLN B 1 305 ? -3.236 -20.828 -33.656 1 87.81 305 GLN B CA 1
ATOM 4646 C C . GLN B 1 305 ? -4.27 -20.828 -34.781 1 87.81 305 GLN B C 1
ATOM 4648 O O . GLN B 1 305 ? -4.121 -20.109 -35.781 1 87.81 305 GLN B O 1
#

Solvent-accessible surface area (backbone atoms only — not comparable to full-atom values): 31968 Å² total; per-residue (Å²): 124,70,61,49,36,39,35,29,53,48,58,84,73,54,50,40,55,48,52,30,44,44,51,48,45,68,77,35,67,84,30,43,78,41,63,43,81,52,65,78,76,50,48,75,42,81,38,36,40,28,32,56,35,75,57,39,69,38,76,90,54,29,26,29,18,36,80,32,90,80,47,52,60,45,98,85,69,47,56,40,27,26,27,39,48,43,41,72,74,44,35,64,59,44,40,49,76,70,66,47,55,77,90,46,39,67,62,49,50,50,51,45,38,63,63,55,37,42,54,52,14,26,45,74,70,61,77,38,54,52,47,58,18,49,83,43,34,71,39,21,50,57,45,44,58,49,44,51,48,62,54,68,82,60,80,56,93,52,38,40,59,54,28,49,63,61,46,37,63,54,52,34,51,50,54,53,26,50,51,50,47,52,52,44,43,58,63,30,37,63,56,42,50,51,32,50,61,72,34,62,85,44,39,51,38,62,41,92,44,64,61,68,49,64,69,52,37,59,76,64,65,46,76,67,46,38,33,37,36,25,51,54,88,79,30,19,34,41,27,43,38,60,74,43,95,42,47,85,52,47,72,36,60,45,55,75,80,39,41,58,26,43,34,70,60,26,18,66,60,72,70,37,75,50,33,43,35,24,38,64,84,21,51,37,33,33,12,58,34,68,70,34,32,51,53,51,48,52,51,32,50,62,70,64,104,125,70,59,50,33,40,34,29,52,47,59,86,73,55,50,40,54,47,52,30,46,42,50,47,46,68,76,36,68,83,31,44,80,40,62,43,82,52,64,78,76,51,48,73,43,82,36,36,40,28,32,55,36,74,56,38,69,38,77,91,54,29,26,30,16,35,80,33,88,83,48,53,60,46,97,85,70,48,58,41,28,24,27,39,48,42,41,73,74,46,36,64,60,44,39,49,75,70,68,47,56,77,91,46,40,66,61,49,50,49,51,45,39,63,63,55,36,44,54,53,15,25,44,76,70,62,78,37,54,52,46,58,18,48,82,44,35,69,38,21,50,56,45,45,57,49,43,50,49,63,54,68,82,58,79,56,94,52,39,40,59,54,28,50,63,62,44,37,62,54,52,35,53,51,54,53,26,51,51,51,48,52,53,46,43,58,63,31,38,63,57,42,50,52,33,52,60,71,33,62,84,44,40,52,39,61,42,91,44,65,59,68,47,63,69,53,37,61,74,65,63,45,77,66,46,37,34,37,36,25,50,54,90,77,30,18,34,42,27,43,37,60,74,44,96,43,46,86,50,48,72,35,60,45,54,75,78,38,42,58,27,43,34,69,62,23,18,66,60,71,69,36,75,50,33,41,36,24,38,63,84,22,50,36,31,34,12,57,32,68,71,35,33,51,53,50,47,52,51,34,50,61,72,64,103